Protein AF-A0A536VAC2-F1 (afdb_monomer)

Solvent-accessible surface area (backbone atoms only — not comparable to full-atom values): 28349 Å² total; per-residue (Å²): 113,68,69,63,52,55,49,56,50,54,52,53,51,52,58,60,65,74,71,68,83,84,88,80,94,75,99,57,65,68,63,55,51,53,50,50,55,51,46,55,55,54,50,51,71,73,38,48,69,62,57,47,54,53,51,59,54,46,54,63,52,46,61,57,50,46,70,55,46,58,62,54,49,53,54,54,50,55,57,48,53,59,55,54,74,75,67,78,77,91,85,85,88,84,87,86,85,89,86,90,86,81,88,79,91,88,86,82,92,85,87,89,81,90,88,84,90,90,88,90,80,90,86,85,88,78,86,82,80,84,81,85,85,84,83,89,82,88,79,92,81,94,82,72,80,86,71,78,82,65,85,75,73,82,72,76,66,89,87,68,79,77,62,61,31,58,30,42,48,42,43,51,23,45,50,29,49,45,34,31,60,34,22,49,60,46,43,76,66,50,54,82,90,41,58,69,45,31,53,46,24,35,38,53,36,36,64,25,52,31,22,66,53,37,51,39,12,48,49,19,37,62,58,55,75,45,92,78,94,44,63,73,58,57,46,65,78,40,44,59,59,49,52,41,25,50,54,55,49,48,51,52,44,45,52,51,50,31,63,74,66,74,48,81,58,66,66,60,55,51,47,23,56,50,45,21,48,58,42,98,73,51,36,58,58,38,20,47,49,35,42,60,70,46,37,63,60,52,33,53,50,60,74,72,48,52,72,68,58,52,51,51,49,31,55,52,45,44,53,51,33,30,52,51,53,50,47,40,68,78,53,75,66,80,87,61,52,23,78,58,62,19,64,68,46,46,31,40,21,54,43,21,35,56,55,65,76,52,76,96,79,75,56,64,67,56,32,51,51,52,25,51,49,26,17,49,46,38,19,52,52,30,67,64,32,30,87,76,51,42,69,54,29,45,52,52,51,67,33,73,52,24,67,48,34,44,53,21,18,54,26,50,46,48,39,37,66,69,52,73,72,83,48,65,71,59,45,53,51,34,66,64,44,35,69,31,34,64,14,24,69,70,40,28,64,62,41,49,56,50,34,44,74,75,62,47,35,21,69,68,41,63,30,87,52,16,17,59,52,39,22,52,52,26,47,50,54,15,42,52,49,22,54,53,42,48,67,39,84,90,52,19,51,53,28,74

Foldseek 3Di:
DVVVVVVVVVVVVVVVVVPDDDDDDDPDVVVVVVVVVVVVVVVCLVCVVVVVLVVVVVVVVVVVVCVVVVVVVVVVVVVVVVVVVVPDDDDDDDDDDDDDDDDDDDDDDDDDDDDDDDDDDDDDDDDDDDDDDDDDDDDDDDPPPPPPPDPPDPPDDPPDDDQLLLLVLLLVLLLLVLLLVLLVSLLSVPCPPPVPLNLVSLLSNLLSLLSLLSVLLSLLQPLLPDDDPDLVVLCVVCVLLQVLLLVVLLVVLLVVVCVVVVHDDPVSCVVCVFLQPSDPLRLSSLLVVLVSNCSVVLSVCLVPDDLVVLVVCLVVLLVVLLVVQLVCLVPPDPRDTSNCSNSSSSSSSSLSNSLQPDDDDDDLVVLVVLLSVLSVVLSVQLSVCCVPPNVSSVSSSSDCSNPSNVSNNSSVSSNSSVDDDPDPVVSVVSVLQSLQSQQLSSCLVVLQVVCVVVQQGCVSDRNVCSSSVSSVVSSVVSSVVLVVLCVDPPRVSSRD

Secondary structure (DSSP, 8-state):
-HHHHHHHHHHHHHHHHTT-------SSHHHHHHHHHHHHHHHHHHSHHHHHHHHHHHHHHHHHHHHHHHHHHHHHHHHHHHHHTTT-----------------------------------------PPP-----------SSGGGTTS----PPPTT----HHHHHHHHHHHHHHHHHHHHHHHHHT-STT-HHHHHHHHHHHHHHTTHHHHHHHHHHHHHTTS--S-HHHHHHHHHHHHHHHHHHHHHHHHHHHHHHHTS--HHHHHHHHHTT-SSTTTHHHHHHHHHHHHHHHHHHHHHHS-HHHHHHHHHHHHHHHHHHHHHHHHS-PSPPPGGGTTGGGHHHHHHHHHHHHS-S-S-HHHHHHHHHHHHHHHHHHHHHHHHHHHHHHHHHHH-TTSHHHHHHHHHHHHHHHHS----HHHHHHHHHHGGGHHHHHHHHHHHHHHHHHTT-STTSS-HHHHHHHHHHHHHHHHHHHHHHHHHSTTTGGG--

Radius of gyration: 31.35 Å; Cα contacts (8 Å, |Δi|>4): 430; chains: 1; bounding box: 98×69×85 Å

Mean predicted aligned error: 16.58 Å

pLDDT: mean 72.86, std 28.35, range [20.44, 98.75]

Sequence (496 aa):
MARRLVESTRARIRRRAAGGDVRTSQPGVSRERALLVARARADALVLWPVLFEQRAGLASRDARIESAGLRRDRQLFALSLQRLRLGARRAEPTARTFHRVGAGYAGVVLPGRAAGPAIPSCAVVEVVALDFGAQSSRGSDLTTVRAANAPRALVPQPGVTRDTNLDTLRVAAAFTVVLLHVCASVVNSGPAGHVGAWWTAHLIESATRWCVPVFVMVSGALLLSRPIDSPPEFYRRRAARLLVPLVVWTVVYLALRAYWARGIDVADLATSVITGVPYYHLWYLYMLLGLYLMTPFIHRFVASASTALRTWFVMIAFAIASLDDIGSHLSPGGAAVFLVMFLPFVPYFVAGHLLRDMPASSPAATLLATAGGCAAGIAIVGGLMVPRWDHIAWEVMYSYLNPLVIVMSLCVFRFGISQPLKSQPAAAWVQRLAPLTLGIYLIHPLWLELLRRVGLYGSALHPAVGIPATALVAFSLSAASTALLGSLPYVRASVR

Structure (mmCIF, N/CA/C/O backbone):
data_AF-A0A536VAC2-F1
#
_entry.id   AF-A0A536VAC2-F1
#
loop_
_atom_site.group_PDB
_atom_site.id
_atom_site.type_symbol
_atom_site.label_atom_id
_atom_site.label_alt_id
_atom_site.label_comp_id
_atom_site.label_asym_id
_atom_site.label_entity_id
_atom_site.label_seq_id
_atom_site.pdbx_PDB_ins_code
_atom_site.Cartn_x
_atom_site.Cartn_y
_atom_site.Cartn_z
_atom_site.occupancy
_atom_site.B_iso_or_equiv
_atom_site.auth_seq_id
_atom_site.auth_comp_id
_atom_site.auth_asym_id
_atom_site.auth_atom_id
_atom_site.pdbx_PDB_model_num
ATOM 1 N N . MET A 1 1 ? 34.044 -30.009 7.440 1.00 36.16 1 MET A N 1
ATOM 2 C CA . MET A 1 1 ? 34.098 -30.190 5.968 1.00 36.16 1 MET A CA 1
ATOM 3 C C . MET A 1 1 ? 34.628 -28.944 5.244 1.00 36.16 1 MET A C 1
ATOM 5 O O . MET A 1 1 ? 35.701 -29.032 4.661 1.00 36.16 1 MET A O 1
ATOM 9 N N . ALA A 1 2 ? 33.973 -27.777 5.351 1.00 31.52 2 ALA A N 1
ATOM 10 C CA . ALA A 1 2 ? 34.334 -26.548 4.617 1.00 31.52 2 ALA A CA 1
ATOM 11 C C . ALA A 1 2 ? 35.816 -26.101 4.704 1.00 31.52 2 ALA A C 1
ATOM 13 O O . ALA A 1 2 ? 36.418 -25.832 3.666 1.00 31.52 2 ALA A O 1
ATOM 14 N N . ARG A 1 3 ? 36.445 -26.084 5.897 1.00 36.91 3 ARG A N 1
ATOM 15 C CA . ARG A 1 3 ? 37.874 -25.703 6.046 1.00 36.91 3 ARG A CA 1
ATOM 16 C C . ARG A 1 3 ? 38.819 -26.543 5.169 1.00 36.91 3 ARG A C 1
ATOM 18 O O . ARG A 1 3 ? 39.626 -25.973 4.440 1.00 36.91 3 ARG A O 1
ATOM 25 N N . ARG A 1 4 ? 38.641 -27.873 5.141 1.00 37.59 4 ARG A N 1
ATOM 26 C CA . ARG A 1 4 ? 39.457 -28.784 4.310 1.00 37.59 4 ARG A CA 1
ATOM 27 C C . ARG A 1 4 ? 39.268 -28.527 2.808 1.00 37.59 4 ARG A C 1
ATOM 29 O O . ARG A 1 4 ? 40.213 -28.668 2.036 1.00 37.59 4 ARG A O 1
ATOM 36 N N . LEU A 1 5 ? 38.070 -28.102 2.390 1.00 39.81 5 LEU A N 1
ATOM 37 C CA . LEU A 1 5 ? 37.800 -27.726 1.000 1.00 39.81 5 LEU A CA 1
ATOM 38 C C . LEU A 1 5 ? 38.612 -26.479 0.605 1.00 39.81 5 LEU A C 1
ATOM 40 O O . LEU A 1 5 ? 39.335 -26.513 -0.391 1.00 39.81 5 LEU A O 1
ATOM 44 N N . VAL A 1 6 ? 38.565 -25.430 1.438 1.00 51.12 6 VAL A N 1
ATOM 45 C CA . VAL A 1 6 ? 39.314 -24.169 1.261 1.00 51.12 6 VAL A CA 1
ATOM 46 C C . VAL A 1 6 ? 40.827 -24.406 1.237 1.00 51.12 6 VAL A C 1
ATOM 48 O O . VAL A 1 6 ? 41.525 -23.855 0.384 1.00 51.12 6 VAL A O 1
ATOM 51 N N . GLU A 1 7 ? 41.346 -25.256 2.122 1.00 52.06 7 GLU A N 1
ATOM 52 C CA . GLU A 1 7 ? 42.767 -25.619 2.162 1.00 52.06 7 GLU A CA 1
ATOM 53 C C . GLU A 1 7 ? 43.200 -26.398 0.912 1.00 52.06 7 GLU A C 1
ATOM 55 O O . GLU A 1 7 ? 44.219 -26.054 0.310 1.00 52.06 7 GLU A O 1
ATOM 60 N N . SER A 1 8 ? 42.394 -27.356 0.431 1.00 42.66 8 SER A N 1
ATOM 61 C CA . SER A 1 8 ? 42.683 -28.083 -0.819 1.00 42.66 8 SER A CA 1
ATOM 62 C C . SER A 1 8 ? 42.699 -27.169 -2.055 1.00 42.66 8 SER A C 1
ATOM 64 O O . SER A 1 8 ? 43.460 -27.398 -3.000 1.00 42.66 8 SER A O 1
ATOM 66 N N . THR A 1 9 ? 41.873 -26.119 -2.054 1.00 45.31 9 THR A N 1
ATOM 67 C CA . THR A 1 9 ? 41.806 -25.125 -3.133 1.00 45.31 9 THR A CA 1
ATOM 68 C C . THR A 1 9 ? 43.012 -24.190 -3.070 1.00 45.31 9 THR A C 1
ATOM 70 O O . THR A 1 9 ? 43.682 -23.986 -4.082 1.00 45.31 9 THR A O 1
ATOM 73 N N . ARG A 1 10 ? 43.381 -23.709 -1.873 1.00 52.53 10 ARG A N 1
ATOM 74 C CA . ARG A 1 10 ? 44.611 -22.926 -1.653 1.00 52.53 10 ARG A CA 1
ATOM 75 C C . ARG A 1 10 ? 45.871 -23.712 -2.040 1.00 52.53 10 ARG A C 1
ATOM 77 O O . ARG A 1 10 ? 46.765 -23.138 -2.656 1.00 52.53 10 ARG A O 1
ATOM 84 N N . ALA A 1 11 ? 45.938 -25.010 -1.742 1.00 47.00 11 ALA A N 1
ATOM 85 C CA . ALA A 1 11 ? 47.059 -25.869 -2.129 1.00 47.00 11 ALA A CA 1
ATOM 86 C C . ALA A 1 11 ? 47.160 -26.058 -3.656 1.00 47.00 11 ALA A C 1
ATOM 88 O O . ALA A 1 11 ? 48.253 -25.958 -4.216 1.00 47.00 11 ALA A O 1
ATOM 89 N N . ARG A 1 12 ? 46.028 -26.260 -4.350 1.00 43.84 12 ARG A N 1
ATOM 90 C CA . ARG A 1 12 ? 45.984 -26.351 -5.823 1.00 43.84 12 ARG A CA 1
ATOM 91 C C . ARG A 1 12 ? 46.386 -25.045 -6.513 1.00 43.84 12 ARG A C 1
ATOM 93 O O . ARG A 1 12 ? 47.099 -25.091 -7.512 1.00 43.84 12 ARG A O 1
ATOM 100 N N . ILE A 1 13 ? 46.001 -23.894 -5.957 1.00 50.22 13 ILE A N 1
ATOM 101 C CA . ILE A 1 13 ? 46.415 -22.576 -6.464 1.00 50.22 13 ILE A CA 1
ATOM 102 C C . ILE A 1 13 ? 47.933 -22.383 -6.315 1.00 50.22 13 ILE A C 1
ATOM 104 O O . ILE A 1 13 ? 48.580 -21.990 -7.282 1.00 50.22 13 ILE A O 1
ATOM 108 N N . ARG A 1 14 ? 48.531 -22.736 -5.163 1.00 49.41 14 ARG A N 1
ATOM 109 C CA . ARG A 1 14 ? 49.995 -22.648 -4.974 1.00 49.41 14 ARG A CA 1
ATOM 110 C C . ARG A 1 14 ? 50.773 -23.532 -5.955 1.00 49.41 14 ARG A C 1
ATOM 112 O O . ARG A 1 14 ? 51.749 -23.065 -6.526 1.00 49.41 14 ARG A O 1
ATOM 119 N N . ARG A 1 15 ? 50.324 -24.771 -6.207 1.00 40.91 15 ARG A N 1
ATOM 120 C CA . ARG A 1 15 ? 50.983 -25.663 -7.186 1.00 40.91 15 ARG A CA 1
ATOM 121 C C . ARG A 1 15 ? 50.891 -25.144 -8.626 1.00 40.91 15 ARG A C 1
ATOM 123 O O . ARG A 1 15 ? 51.843 -25.314 -9.372 1.00 40.91 15 ARG A O 1
ATOM 130 N N . ARG A 1 16 ? 49.793 -24.476 -9.008 1.00 42.03 16 ARG A N 1
ATOM 131 C CA . ARG A 1 16 ? 49.691 -23.796 -10.317 1.00 42.03 16 ARG A CA 1
ATOM 132 C C . ARG A 1 16 ? 50.570 -22.547 -10.419 1.00 42.03 16 ARG A C 1
ATOM 134 O O . ARG A 1 16 ? 51.074 -22.275 -11.498 1.00 42.03 16 ARG A O 1
ATOM 141 N N . ALA A 1 17 ? 50.766 -21.812 -9.325 1.00 43.44 17 ALA A N 1
ATOM 142 C CA . ALA A 1 17 ? 51.635 -20.634 -9.304 1.00 43.44 17 ALA A CA 1
ATOM 143 C C . ALA A 1 17 ? 53.137 -20.980 -9.352 1.00 43.44 17 ALA A C 1
ATOM 145 O O . ALA A 1 17 ? 53.923 -20.181 -9.840 1.00 43.44 17 ALA A O 1
ATOM 146 N N . ALA A 1 18 ? 53.533 -22.164 -8.871 1.00 41.94 18 ALA A N 1
ATOM 147 C CA . ALA A 1 18 ? 54.931 -22.607 -8.826 1.00 41.94 18 ALA A CA 1
ATOM 148 C C . ALA A 1 18 ? 55.438 -23.292 -10.115 1.00 41.94 18 ALA A C 1
ATOM 150 O O . ALA A 1 18 ? 56.597 -23.686 -10.166 1.00 41.94 18 ALA A O 1
ATOM 151 N N . GLY A 1 19 ? 54.581 -23.481 -11.128 1.00 37.69 19 GLY A N 1
ATOM 152 C CA . GLY A 1 19 ? 54.903 -24.221 -12.360 1.00 37.69 19 GLY A CA 1
ATOM 153 C C . GLY A 1 19 ? 54.890 -23.388 -13.646 1.00 37.69 19 GLY A C 1
ATOM 154 O O . GLY A 1 19 ? 54.847 -23.968 -14.726 1.00 37.69 19 GLY A O 1
ATOM 155 N N . GLY A 1 20 ? 54.851 -22.056 -13.545 1.00 34.31 20 GLY A N 1
ATOM 156 C CA . GLY A 1 20 ? 54.870 -21.145 -14.692 1.00 34.31 20 GLY A CA 1
ATOM 157 C C . GLY A 1 20 ? 56.120 -20.275 -14.668 1.00 34.31 20 GLY A C 1
ATOM 158 O O . GLY A 1 20 ? 56.163 -19.302 -13.919 1.00 34.31 20 GLY A O 1
ATOM 159 N N . ASP A 1 21 ? 57.118 -20.634 -15.471 1.00 32.38 21 ASP A N 1
ATOM 160 C CA . ASP A 1 21 ? 58.356 -19.867 -15.614 1.00 32.38 21 ASP A CA 1
ATOM 161 C C . ASP A 1 21 ? 58.256 -18.821 -16.749 1.00 32.38 21 ASP A C 1
ATOM 163 O O . ASP A 1 21 ? 57.453 -18.949 -17.671 1.00 32.38 21 ASP A O 1
ATOM 167 N N . VAL A 1 22 ? 59.128 -17.814 -16.677 1.00 32.53 22 VAL A N 1
ATOM 168 C CA . VAL A 1 22 ? 59.444 -16.785 -17.684 1.00 32.53 22 VAL A CA 1
ATOM 169 C C . VAL A 1 22 ? 58.432 -15.635 -17.892 1.00 32.53 22 VAL A C 1
ATOM 171 O O . VAL A 1 22 ? 57.575 -15.633 -18.768 1.00 32.53 22 VAL A O 1
ATOM 174 N N . ARG A 1 23 ? 58.714 -14.553 -17.148 1.00 34.03 23 ARG A N 1
ATOM 175 C CA . ARG A 1 23 ? 58.729 -13.125 -17.559 1.00 34.03 23 ARG A CA 1
ATOM 176 C C . ARG A 1 23 ? 57.511 -12.535 -18.304 1.00 34.03 23 ARG A C 1
ATOM 178 O O . ARG A 1 23 ? 57.412 -12.592 -19.523 1.00 34.03 23 ARG A O 1
ATOM 185 N N . THR A 1 24 ? 56.771 -11.672 -17.605 1.00 31.17 24 THR A N 1
ATOM 186 C CA . THR A 1 24 ? 56.798 -10.201 -17.833 1.00 31.17 24 THR A CA 1
ATOM 187 C C . THR A 1 24 ? 56.168 -9.466 -16.637 1.00 31.17 24 THR A C 1
ATOM 189 O O . THR A 1 24 ? 55.466 -10.059 -15.820 1.00 31.17 24 THR A O 1
ATOM 192 N N . SER A 1 25 ? 56.503 -8.189 -16.456 1.00 32.84 25 SER A N 1
ATOM 193 C CA . SER A 1 25 ? 56.279 -7.415 -15.228 1.00 32.84 25 SER A CA 1
ATOM 194 C C . SER A 1 25 ? 54.870 -6.811 -15.091 1.00 32.84 25 SER A C 1
ATOM 196 O O . SER A 1 25 ? 54.468 -6.009 -15.924 1.00 32.84 25 SER A O 1
ATOM 198 N N . GLN A 1 26 ? 54.167 -7.122 -13.989 1.00 30.83 26 GLN A N 1
ATOM 199 C CA . GLN A 1 26 ? 53.568 -6.167 -13.020 1.00 30.83 26 GLN A CA 1
ATOM 200 C C . GLN A 1 26 ? 52.583 -6.880 -12.049 1.00 30.83 26 GLN A C 1
ATOM 202 O O . GLN A 1 26 ? 51.451 -7.195 -12.428 1.00 30.83 26 GLN A O 1
ATOM 207 N N . PRO A 1 27 ? 52.959 -7.125 -10.776 1.00 36.62 27 PRO A N 1
ATOM 208 C CA . PRO A 1 27 ? 52.123 -7.849 -9.817 1.00 36.62 27 PRO A CA 1
ATOM 209 C C . PRO A 1 27 ? 51.208 -6.914 -9.001 1.00 36.62 27 PRO A C 1
ATOM 211 O O . PRO A 1 27 ? 51.479 -6.617 -7.842 1.00 36.62 27 PRO A O 1
ATOM 214 N N . GLY A 1 28 ? 50.086 -6.486 -9.587 1.00 37.44 28 GLY A N 1
ATOM 215 C CA . GLY A 1 28 ? 49.035 -5.746 -8.860 1.00 37.44 28 GLY A CA 1
ATOM 216 C C . GLY A 1 28 ? 47.649 -5.874 -9.497 1.00 37.44 28 GLY A C 1
ATOM 217 O O . GLY A 1 28 ? 46.694 -6.330 -8.866 1.00 37.44 28 GLY A O 1
ATOM 218 N N . VAL A 1 29 ? 47.575 -5.594 -10.800 1.00 39.00 29 VAL A N 1
ATOM 219 C CA . VAL A 1 29 ? 46.324 -5.455 -11.570 1.00 39.00 29 VAL A CA 1
ATOM 220 C C . VAL A 1 29 ? 45.458 -6.729 -11.597 1.00 39.00 29 VAL A C 1
ATOM 222 O O . VAL A 1 29 ? 44.233 -6.653 -11.696 1.00 39.00 29 VAL A O 1
ATOM 225 N N . SER A 1 30 ? 46.052 -7.923 -11.497 1.00 45.53 30 SER A N 1
ATOM 226 C CA . SER A 1 30 ? 45.315 -9.195 -11.604 1.00 45.53 30 SER A CA 1
ATOM 227 C C . SER A 1 30 ? 44.430 -9.501 -10.390 1.00 45.53 30 SER A C 1
ATOM 229 O O . SER A 1 30 ? 43.360 -10.093 -10.549 1.00 45.53 30 SER A O 1
ATOM 231 N N . ARG A 1 31 ? 44.835 -9.080 -9.184 1.00 40.94 31 ARG A N 1
ATOM 232 C CA . ARG A 1 31 ? 44.087 -9.338 -7.943 1.00 40.94 31 ARG A CA 1
ATOM 233 C C . ARG A 1 31 ? 42.896 -8.393 -7.804 1.00 40.94 31 ARG A C 1
ATOM 235 O O . ARG A 1 31 ? 41.810 -8.844 -7.447 1.00 40.94 31 ARG A O 1
ATOM 242 N N . GLU A 1 32 ? 43.079 -7.124 -8.161 1.00 39.41 32 GLU A N 1
ATOM 243 C CA . GLU A 1 32 ? 41.987 -6.150 -8.239 1.00 39.41 32 GLU A CA 1
ATOM 244 C C . GLU A 1 32 ? 40.999 -6.498 -9.350 1.00 39.41 32 GLU A C 1
ATOM 246 O O . GLU A 1 32 ? 39.805 -6.540 -9.080 1.00 39.41 32 GLU A O 1
ATOM 251 N N . ARG A 1 33 ? 41.456 -6.860 -10.561 1.00 38.41 33 ARG A N 1
ATOM 252 C CA . ARG A 1 33 ? 40.548 -7.312 -11.633 1.00 38.41 33 ARG A CA 1
ATOM 253 C C . ARG A 1 33 ? 39.733 -8.544 -11.239 1.00 38.41 33 ARG A C 1
ATOM 255 O O . ARG A 1 33 ? 38.549 -8.598 -11.555 1.00 38.41 33 ARG A O 1
ATOM 262 N N . ALA A 1 34 ? 40.317 -9.511 -10.530 1.00 40.66 34 ALA A N 1
ATOM 263 C CA . ALA A 1 34 ? 39.574 -10.675 -10.044 1.00 40.66 34 ALA A CA 1
ATOM 264 C C . ALA A 1 34 ? 38.498 -10.296 -9.005 1.00 40.66 34 ALA A C 1
ATOM 266 O O . ALA A 1 34 ? 37.396 -10.843 -9.043 1.00 40.66 34 ALA A O 1
ATOM 267 N N . LEU A 1 35 ? 38.788 -9.340 -8.115 1.00 41.06 35 LEU A N 1
ATOM 268 C CA . LEU A 1 35 ? 37.824 -8.816 -7.140 1.00 41.06 35 LEU A CA 1
ATOM 269 C C . LEU A 1 35 ? 36.747 -7.937 -7.793 1.00 41.06 35 LEU A C 1
ATOM 271 O O . LEU A 1 35 ? 35.581 -8.066 -7.438 1.00 41.06 35 LEU A O 1
ATOM 275 N N . LEU A 1 36 ? 37.099 -7.117 -8.787 1.00 36.56 36 LEU A N 1
ATOM 276 C CA . LEU A 1 36 ? 36.168 -6.328 -9.602 1.00 36.56 36 LEU A CA 1
ATOM 277 C C . LEU A 1 36 ? 35.218 -7.216 -10.410 1.00 36.56 36 LEU A C 1
ATOM 279 O O . LEU A 1 36 ? 34.025 -6.951 -10.434 1.00 36.56 36 LEU A O 1
ATOM 283 N N . VAL A 1 37 ? 35.708 -8.301 -11.018 1.00 40.06 37 VAL A N 1
ATOM 284 C CA . VAL A 1 37 ? 34.860 -9.269 -11.738 1.00 40.06 37 VAL A CA 1
ATOM 285 C C . VAL A 1 37 ? 33.976 -10.074 -10.777 1.00 40.06 37 VAL A C 1
ATOM 287 O O . VAL A 1 37 ? 32.864 -10.448 -11.146 1.00 40.06 37 VAL A O 1
ATOM 290 N N . ALA A 1 38 ? 34.425 -10.323 -9.542 1.00 38.59 38 ALA A N 1
ATOM 291 C CA . ALA A 1 38 ? 33.592 -10.935 -8.508 1.00 38.59 38 ALA A CA 1
ATOM 292 C C . ALA A 1 38 ? 32.502 -9.975 -7.994 1.00 38.59 38 ALA A C 1
ATOM 294 O O . ALA A 1 38 ? 31.352 -10.394 -7.885 1.00 38.59 38 ALA A O 1
ATOM 295 N N . ARG A 1 39 ? 32.833 -8.694 -7.754 1.00 34.88 39 ARG A N 1
ATOM 296 C CA . ARG A 1 39 ? 31.865 -7.636 -7.410 1.00 34.88 39 ARG A CA 1
ATOM 297 C C . ARG A 1 39 ? 30.850 -7.433 -8.527 1.00 34.88 39 ARG A C 1
ATOM 299 O O . ARG A 1 39 ? 29.683 -7.703 -8.306 1.00 34.88 39 ARG A O 1
ATOM 306 N N . ALA A 1 40 ? 31.297 -7.175 -9.755 1.00 34.88 40 ALA A N 1
ATOM 307 C CA . ALA A 1 40 ? 30.416 -6.986 -10.908 1.00 34.88 40 ALA A CA 1
ATOM 308 C C . ALA A 1 40 ? 29.476 -8.180 -11.180 1.00 34.88 40 ALA A C 1
ATOM 310 O O . ALA A 1 40 ? 28.409 -7.997 -11.759 1.00 34.88 40 ALA A O 1
ATOM 311 N N . ARG A 1 41 ? 29.835 -9.405 -10.762 1.00 34.19 41 ARG A N 1
ATOM 312 C CA . ARG A 1 41 ? 28.937 -10.575 -10.809 1.00 34.19 41 ARG A CA 1
ATOM 313 C C . ARG A 1 41 ? 27.925 -10.630 -9.663 1.00 34.19 41 ARG A C 1
ATOM 315 O O . ARG A 1 41 ? 26.838 -11.150 -9.883 1.00 34.19 41 ARG A O 1
ATOM 322 N N . ALA A 1 42 ? 28.261 -10.124 -8.479 1.00 34.09 42 ALA A N 1
ATOM 323 C CA . ALA A 1 42 ? 27.306 -9.941 -7.386 1.00 34.09 42 ALA A CA 1
ATOM 324 C C . ALA A 1 42 ? 26.354 -8.769 -7.683 1.00 34.09 42 ALA A C 1
ATOM 326 O O . ALA A 1 42 ? 25.141 -8.918 -7.574 1.00 34.09 42 ALA A O 1
ATOM 327 N N . ASP A 1 43 ? 26.891 -7.653 -8.174 1.00 32.09 43 ASP A N 1
ATOM 328 C CA . ASP A 1 43 ? 26.131 -6.457 -8.535 1.00 32.09 43 ASP A CA 1
ATOM 329 C C . ASP A 1 43 ? 25.154 -6.765 -9.689 1.00 32.09 43 ASP A C 1
ATOM 331 O O . ASP A 1 43 ? 23.989 -6.382 -9.636 1.00 32.09 43 ASP A O 1
ATOM 335 N N . ALA A 1 44 ? 25.564 -7.559 -10.689 1.00 30.97 44 ALA A N 1
ATOM 336 C CA . ALA A 1 44 ? 24.691 -7.996 -11.788 1.00 30.97 44 ALA A CA 1
ATOM 337 C C . ALA A 1 44 ? 23.513 -8.903 -11.365 1.00 30.97 44 ALA A C 1
ATOM 339 O O . ALA A 1 44 ? 22.551 -9.016 -12.125 1.00 30.97 44 ALA A O 1
ATOM 340 N N . LEU A 1 45 ? 23.563 -9.534 -10.183 1.00 34.12 45 LEU A N 1
ATOM 341 C CA . LEU A 1 45 ? 22.442 -10.311 -9.629 1.00 34.12 45 LEU A CA 1
ATOM 342 C C . LEU A 1 45 ? 21.388 -9.417 -8.956 1.00 34.12 45 LEU A C 1
ATOM 344 O O . LEU A 1 45 ? 20.220 -9.790 -8.910 1.00 34.12 45 LEU A O 1
ATOM 348 N N . VAL A 1 46 ? 21.775 -8.226 -8.487 1.00 35.59 46 VAL A N 1
ATOM 349 C CA . VAL A 1 46 ? 20.863 -7.220 -7.911 1.00 35.59 46 VAL A CA 1
ATOM 350 C C . VAL A 1 46 ? 20.354 -6.257 -8.995 1.00 35.59 46 VAL A C 1
ATOM 352 O O . VAL A 1 46 ? 19.176 -5.910 -9.032 1.00 35.59 46 VAL A O 1
ATOM 355 N N . LEU A 1 47 ? 21.217 -5.888 -9.945 1.00 35.50 47 LEU A N 1
ATOM 356 C CA . LEU A 1 47 ? 20.945 -4.931 -11.023 1.00 35.50 47 LEU A CA 1
ATOM 357 C C . LEU A 1 47 ? 20.193 -5.515 -12.230 1.00 35.50 47 LEU A C 1
ATOM 359 O O . LEU A 1 47 ? 20.003 -4.802 -13.216 1.00 35.50 47 LEU A O 1
ATOM 363 N N . TRP A 1 48 ? 19.759 -6.781 -12.204 1.00 36.41 48 TRP A N 1
ATOM 364 C CA . TRP A 1 48 ? 19.096 -7.414 -13.356 1.00 36.41 48 TRP A CA 1
ATOM 365 C C . TRP A 1 48 ? 17.901 -6.612 -13.925 1.00 36.41 48 TRP A C 1
ATOM 367 O O . TRP A 1 48 ? 17.833 -6.486 -15.150 1.00 36.41 48 TRP A O 1
ATOM 377 N N . PRO A 1 49 ? 17.010 -5.989 -13.117 1.00 36.34 49 PRO A N 1
ATOM 378 C CA . PRO A 1 49 ? 15.952 -5.121 -13.645 1.00 36.34 49 PRO A CA 1
ATOM 379 C C . PRO A 1 49 ? 16.496 -3.876 -14.370 1.00 36.34 49 PRO A C 1
ATOM 381 O O . PRO A 1 49 ? 16.072 -3.571 -15.482 1.00 36.34 49 PRO A O 1
ATOM 384 N N . VAL A 1 50 ? 17.492 -3.203 -13.787 1.00 33.50 50 VAL A N 1
ATOM 385 C CA . VAL A 1 50 ? 18.048 -1.925 -14.278 1.00 33.50 50 VAL A CA 1
ATOM 386 C C . VAL A 1 50 ? 18.917 -2.122 -15.530 1.00 33.50 50 VAL A C 1
ATOM 388 O O . VAL A 1 50 ? 18.850 -1.355 -16.493 1.00 33.50 50 VAL A O 1
ATOM 391 N N . LEU A 1 51 ? 19.704 -3.201 -15.574 1.00 33.19 51 LEU A N 1
ATOM 392 C CA . LEU A 1 51 ? 20.498 -3.568 -16.751 1.00 33.19 51 LEU A CA 1
ATOM 393 C C . LEU A 1 51 ? 19.614 -4.052 -17.912 1.00 33.19 51 LEU A C 1
ATOM 395 O O . LEU A 1 51 ? 19.971 -3.857 -19.075 1.00 33.19 51 LEU A O 1
ATOM 399 N N . PHE A 1 52 ? 18.449 -4.640 -17.621 1.00 40.38 52 PHE A N 1
ATOM 400 C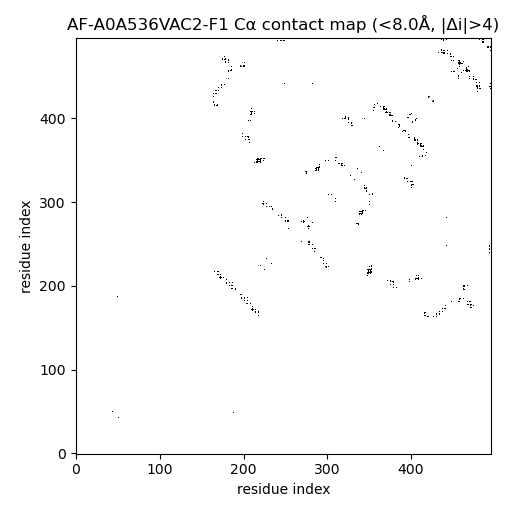 CA . PHE A 1 52 ? 17.440 -4.976 -18.628 1.00 40.38 52 PHE A CA 1
ATOM 401 C C . PHE A 1 52 ? 16.780 -3.718 -19.221 1.00 40.38 52 PHE A C 1
ATOM 403 O O . PHE A 1 52 ? 16.648 -3.624 -20.445 1.00 40.38 52 PHE A O 1
ATOM 410 N N . GLU A 1 53 ? 16.450 -2.723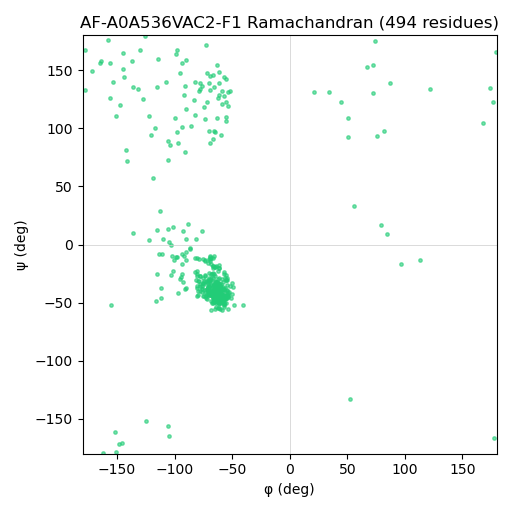 -18.388 1.00 39.94 53 GLU A N 1
ATOM 411 C CA . GLU A 1 53 ? 15.894 -1.429 -18.817 1.00 39.94 53 GLU A CA 1
ATOM 412 C C . GLU A 1 53 ? 16.818 -0.698 -19.809 1.00 39.94 53 GLU A C 1
ATOM 414 O O . GLU A 1 53 ? 16.367 -0.293 -20.887 1.00 39.94 53 GLU A O 1
ATOM 419 N N . GLN A 1 54 ? 18.127 -0.617 -19.532 1.00 32.06 54 GLN A N 1
ATOM 420 C CA . GLN A 1 54 ? 19.076 -0.005 -20.474 1.00 32.06 54 GLN A CA 1
ATOM 421 C C . GLN A 1 54 ? 19.227 -0.799 -21.781 1.00 32.06 54 GLN A C 1
ATOM 423 O O . GLN A 1 54 ? 19.275 -0.205 -22.862 1.00 32.06 54 GLN A O 1
ATOM 428 N N . ARG A 1 55 ? 19.271 -2.139 -21.727 1.00 29.12 55 ARG A N 1
ATOM 429 C CA . ARG A 1 55 ? 19.476 -2.971 -22.929 1.00 29.12 55 ARG A CA 1
ATOM 430 C C . ARG A 1 55 ? 18.286 -2.934 -23.891 1.00 29.12 55 ARG A C 1
ATOM 432 O O . ARG A 1 55 ? 18.490 -2.958 -25.103 1.00 29.12 55 ARG A O 1
ATOM 439 N N . ALA A 1 56 ? 17.062 -2.839 -23.368 1.00 34.84 56 ALA A N 1
ATOM 440 C CA . ALA A 1 56 ? 15.858 -2.671 -24.181 1.00 34.84 56 ALA A CA 1
ATOM 441 C C . ALA A 1 56 ? 15.803 -1.287 -24.858 1.00 34.84 56 ALA A C 1
ATOM 443 O O . ALA A 1 56 ? 15.410 -1.187 -26.022 1.00 34.84 56 ALA A O 1
ATOM 444 N N . GLY A 1 57 ? 16.246 -0.232 -24.163 1.00 31.55 57 GLY A N 1
ATOM 445 C CA . GLY A 1 57 ? 16.377 1.111 -24.735 1.00 31.55 57 GLY A CA 1
ATOM 446 C C . GLY A 1 57 ? 17.422 1.178 -25.855 1.00 31.55 57 GLY A C 1
ATOM 447 O O . GLY A 1 57 ? 17.128 1.693 -26.937 1.00 31.55 57 GLY A O 1
ATOM 448 N N . LEU A 1 58 ? 18.608 0.600 -25.630 1.00 30.14 58 LEU A N 1
ATOM 449 C CA . LEU A 1 58 ? 19.697 0.550 -26.614 1.00 30.14 58 LEU A CA 1
ATOM 450 C C . LEU A 1 58 ? 19.285 -0.185 -27.895 1.00 30.14 58 LEU A C 1
ATOM 452 O O . LEU A 1 58 ? 19.397 0.400 -28.967 1.00 30.14 58 LEU A O 1
ATOM 456 N N . ALA A 1 59 ? 18.657 -1.362 -27.795 1.00 31.55 59 ALA A N 1
ATOM 457 C CA . ALA A 1 59 ? 18.190 -2.116 -28.965 1.00 31.55 59 ALA A CA 1
ATOM 458 C C . ALA A 1 59 ? 17.256 -1.308 -29.899 1.00 31.55 59 ALA A C 1
ATOM 460 O O . ALA A 1 59 ? 17.260 -1.514 -31.112 1.00 31.55 59 ALA A O 1
ATOM 461 N N . SER A 1 60 ? 16.478 -0.357 -29.362 1.00 36.38 60 SER A N 1
ATOM 462 C CA . SER A 1 60 ? 15.609 0.522 -30.165 1.00 36.38 60 SER A CA 1
ATOM 463 C C . SER A 1 60 ? 16.352 1.667 -30.877 1.00 36.38 60 SER A C 1
ATOM 465 O O . SER A 1 60 ? 15.917 2.123 -31.939 1.00 36.38 60 SER A O 1
ATOM 467 N N . ARG A 1 61 ? 17.487 2.118 -30.322 1.00 32.59 61 ARG A N 1
ATOM 468 C CA . ARG A 1 61 ? 18.398 3.088 -30.953 1.00 32.59 61 ARG A CA 1
ATOM 469 C C . ARG A 1 61 ? 19.301 2.406 -31.974 1.00 32.59 61 ARG A C 1
ATOM 471 O O . ARG A 1 61 ? 19.422 2.906 -33.093 1.00 32.59 61 ARG A O 1
ATOM 478 N N . ASP A 1 62 ? 19.846 1.248 -31.620 1.00 36.62 62 ASP A N 1
ATOM 479 C CA . ASP A 1 62 ? 20.716 0.446 -32.475 1.00 36.62 62 ASP A CA 1
ATOM 480 C C . ASP A 1 62 ? 19.976 0.031 -33.753 1.00 36.62 62 ASP A C 1
ATOM 482 O O . ASP A 1 62 ? 20.487 0.280 -34.836 1.00 36.62 62 ASP A O 1
ATOM 486 N N . ALA A 1 63 ? 18.710 -0.402 -33.679 1.00 35.47 63 ALA A N 1
ATOM 487 C CA . ALA A 1 63 ? 17.909 -0.711 -34.872 1.00 35.47 63 ALA A CA 1
ATOM 488 C C . ALA A 1 63 ? 17.738 0.475 -35.855 1.00 35.47 63 ALA A C 1
ATOM 490 O O . ALA A 1 63 ? 17.615 0.270 -37.067 1.00 35.47 63 ALA A O 1
ATOM 491 N N . ARG A 1 64 ? 17.748 1.733 -35.377 1.00 35.44 64 ARG A N 1
ATOM 492 C CA . ARG A 1 64 ? 17.738 2.916 -36.263 1.00 35.44 64 ARG A CA 1
ATOM 493 C C . ARG A 1 64 ? 19.128 3.219 -36.824 1.00 35.44 64 ARG A C 1
ATOM 495 O O . ARG A 1 64 ? 19.228 3.538 -38.009 1.00 35.44 64 ARG A O 1
ATOM 502 N N . ILE A 1 65 ? 20.180 3.086 -36.016 1.00 37.28 65 ILE A N 1
ATOM 503 C CA . ILE A 1 65 ? 21.573 3.343 -36.420 1.00 37.28 65 ILE A CA 1
ATOM 504 C C . ILE A 1 65 ? 22.077 2.263 -37.395 1.00 37.28 65 ILE A C 1
ATOM 506 O O . ILE A 1 65 ? 22.653 2.600 -38.429 1.00 37.28 65 ILE A O 1
ATOM 510 N N . GLU A 1 66 ? 21.769 0.987 -37.159 1.00 33.50 66 GLU A N 1
ATOM 511 C CA . GLU A 1 66 ? 22.057 -0.138 -38.058 1.00 33.50 66 GLU A CA 1
ATOM 512 C C . GLU A 1 66 ? 21.431 0.068 -39.445 1.00 33.50 66 GLU A C 1
ATOM 514 O O . GLU A 1 66 ? 22.083 -0.179 -40.457 1.00 33.50 66 GLU A O 1
ATOM 519 N N . SER A 1 67 ? 20.216 0.622 -39.535 1.00 34.22 67 SER A N 1
ATOM 520 C CA . SER A 1 67 ? 19.564 0.905 -40.827 1.00 34.22 67 SER A CA 1
ATOM 521 C C . SER A 1 67 ? 20.297 1.950 -41.697 1.00 34.22 67 SER A C 1
ATOM 523 O O . SER A 1 67 ? 20.074 2.018 -42.916 1.00 34.22 67 SER A O 1
ATOM 525 N N . ALA A 1 68 ? 21.175 2.756 -41.089 1.00 37.47 68 ALA A N 1
ATOM 526 C CA . ALA A 1 68 ? 22.069 3.698 -41.761 1.00 37.47 68 ALA A CA 1
ATOM 527 C C . ALA A 1 68 ? 23.481 3.105 -41.954 1.00 37.47 68 ALA A C 1
ATOM 529 O O . ALA A 1 68 ? 24.047 3.224 -43.043 1.00 37.47 68 ALA A O 1
ATOM 530 N N . GLY A 1 69 ? 24.011 2.403 -40.945 1.00 36.53 69 GLY A N 1
ATOM 531 C CA . GLY A 1 69 ? 25.307 1.715 -40.987 1.00 36.53 69 GLY A CA 1
ATOM 532 C C . GLY A 1 69 ? 25.374 0.616 -42.051 1.00 36.53 69 GLY A C 1
ATOM 533 O O . GLY A 1 69 ? 26.235 0.665 -42.927 1.00 36.53 69 GLY A O 1
ATOM 534 N N . LEU A 1 70 ? 24.395 -0.301 -42.091 1.00 33.41 70 LEU A N 1
ATOM 535 C CA . LEU A 1 70 ? 24.364 -1.414 -43.054 1.00 33.41 70 LEU A CA 1
ATOM 536 C C . LEU A 1 70 ? 24.308 -0.971 -44.525 1.00 33.41 70 LEU A C 1
ATOM 538 O O . LEU A 1 70 ? 24.661 -1.759 -45.403 1.00 33.41 70 LEU A O 1
ATOM 542 N N . ARG A 1 71 ? 23.886 0.264 -44.828 1.00 39.47 71 ARG A N 1
ATOM 543 C CA . ARG A 1 71 ? 23.960 0.813 -46.194 1.00 39.47 71 ARG A CA 1
ATOM 544 C C . ARG A 1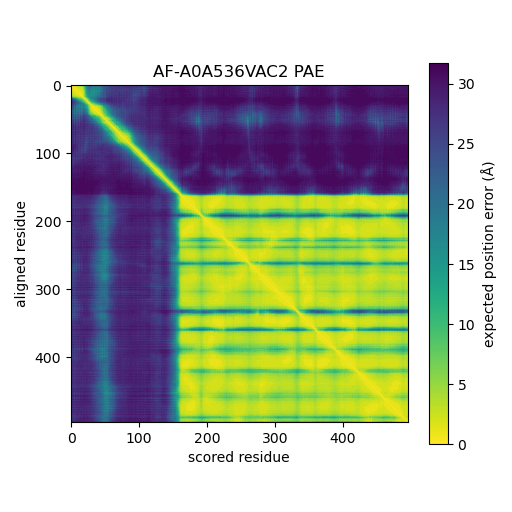 71 ? 25.368 1.285 -46.562 1.00 39.47 71 ARG A C 1
ATOM 546 O O . ARG A 1 71 ? 25.764 1.117 -47.713 1.00 39.47 71 ARG A O 1
ATOM 553 N N . ARG A 1 72 ? 26.134 1.803 -45.599 1.00 39.00 72 ARG A N 1
ATOM 554 C CA . ARG A 1 72 ? 27.525 2.248 -45.788 1.00 39.00 72 ARG A CA 1
ATOM 555 C C . ARG A 1 72 ? 28.499 1.065 -45.779 1.00 39.00 72 ARG A C 1
ATOM 557 O O . ARG A 1 72 ? 29.327 0.942 -46.680 1.00 39.00 72 ARG A O 1
ATOM 564 N N . ASP A 1 73 ? 28.323 0.132 -44.847 1.00 39.00 73 ASP A N 1
ATOM 565 C CA . ASP A 1 73 ? 29.200 -1.035 -44.712 1.00 39.00 73 ASP A CA 1
ATOM 566 C C . ASP A 1 73 ? 29.013 -2.051 -45.844 1.00 39.00 73 ASP A C 1
ATOM 568 O O . ASP A 1 73 ? 29.988 -2.657 -46.282 1.00 39.00 73 ASP A O 1
ATOM 572 N N . ARG A 1 74 ? 27.809 -2.184 -46.424 1.00 38.41 74 ARG A N 1
ATOM 573 C CA . ARG A 1 74 ? 27.625 -3.001 -47.641 1.00 38.41 74 ARG A CA 1
ATOM 574 C C . ARG A 1 74 ? 28.393 -2.452 -48.849 1.00 38.41 74 ARG A C 1
ATOM 576 O O . ARG A 1 74 ? 28.889 -3.250 -49.640 1.00 38.41 74 ARG A O 1
ATOM 583 N N . GLN A 1 75 ? 28.545 -1.131 -48.979 1.00 43.28 75 GLN A N 1
ATOM 584 C CA . GLN A 1 75 ? 29.374 -0.534 -50.036 1.00 43.28 75 GLN A CA 1
ATOM 585 C C . GLN A 1 75 ? 30.876 -0.747 -49.771 1.00 43.28 75 GLN A C 1
ATOM 587 O O . GLN A 1 75 ? 31.614 -1.131 -50.680 1.00 43.28 75 GLN A O 1
ATOM 592 N N . LEU A 1 76 ? 31.331 -0.582 -48.524 1.00 39.25 76 LEU A N 1
ATOM 593 C CA . LEU A 1 76 ? 32.739 -0.777 -48.148 1.00 39.25 76 LEU A CA 1
ATOM 594 C C . LEU A 1 76 ? 33.172 -2.255 -48.187 1.00 39.25 76 LEU A C 1
ATOM 596 O O . LEU A 1 76 ? 34.285 -2.563 -48.621 1.00 39.25 76 LEU A O 1
ATOM 600 N N . PHE A 1 77 ? 32.289 -3.187 -47.820 1.00 35.91 77 PHE A N 1
ATOM 601 C CA . PHE A 1 77 ? 32.550 -4.628 -47.884 1.00 35.91 77 PHE A CA 1
ATOM 602 C C . PHE A 1 77 ? 32.596 -5.139 -49.333 1.00 35.91 77 PHE A C 1
ATOM 604 O O . PHE A 1 77 ? 33.462 -5.948 -49.669 1.00 35.91 77 PHE A O 1
ATOM 611 N N . ALA A 1 78 ? 31.746 -4.609 -50.224 1.00 41.28 78 ALA A N 1
ATOM 612 C CA . ALA A 1 78 ? 31.808 -4.903 -51.659 1.00 41.28 78 ALA A CA 1
ATOM 613 C C . ALA A 1 78 ? 33.143 -4.453 -52.288 1.00 41.28 78 ALA A C 1
ATOM 615 O O . ALA A 1 78 ? 33.784 -5.232 -52.995 1.00 41.28 78 ALA A O 1
ATOM 616 N N . LEU A 1 79 ? 33.615 -3.242 -51.960 1.00 39.84 79 LEU A N 1
ATOM 617 C CA . LEU A 1 79 ? 34.922 -2.731 -52.402 1.00 39.84 79 LEU A CA 1
ATOM 618 C C . LEU A 1 79 ? 36.103 -3.538 -51.826 1.00 39.84 79 LEU A C 1
ATOM 620 O O . LEU A 1 79 ? 37.109 -3.751 -52.505 1.00 39.84 79 LEU A O 1
ATOM 624 N N . SER A 1 80 ? 35.970 -4.039 -50.595 1.00 36.72 80 SER A N 1
ATOM 625 C CA . SER A 1 80 ? 36.979 -4.887 -49.942 1.00 36.72 80 SER A CA 1
ATOM 626 C C . SER A 1 80 ? 37.095 -6.270 -50.597 1.00 36.72 80 SER A C 1
ATOM 628 O O . SER A 1 80 ? 38.200 -6.738 -50.881 1.00 36.72 80 SER A O 1
ATOM 630 N N . LEU A 1 81 ? 35.961 -6.904 -50.919 1.00 36.72 81 LEU A N 1
ATOM 631 C CA . LEU A 1 81 ? 35.917 -8.191 -51.624 1.00 36.72 81 LEU A CA 1
ATOM 632 C C . LEU A 1 81 ? 36.471 -8.110 -53.053 1.00 36.72 81 LEU A C 1
ATOM 634 O O . LEU A 1 81 ? 37.085 -9.067 -53.530 1.00 36.72 81 LEU A O 1
ATOM 638 N N . GLN A 1 82 ? 36.306 -6.968 -53.726 1.00 39.16 82 GLN A N 1
ATOM 639 C CA . GLN A 1 82 ? 36.854 -6.751 -55.066 1.00 39.16 82 GLN A CA 1
ATOM 640 C C . GLN A 1 82 ? 38.391 -6.649 -55.056 1.00 39.16 82 GLN A C 1
ATOM 642 O O . GLN A 1 82 ? 39.038 -7.128 -55.985 1.00 39.16 82 GLN A O 1
ATOM 647 N N . ARG A 1 83 ? 38.992 -6.118 -53.977 1.00 37.72 83 ARG A N 1
ATOM 648 C CA . ARG A 1 83 ? 40.456 -6.098 -53.783 1.00 37.72 83 ARG A CA 1
ATOM 649 C C . ARG A 1 83 ? 41.024 -7.461 -53.369 1.00 37.72 83 ARG A C 1
ATOM 651 O O . ARG A 1 83 ? 42.067 -7.858 -53.879 1.00 37.72 83 ARG A O 1
ATOM 658 N N . LEU A 1 84 ? 40.326 -8.219 -52.519 1.00 35.38 84 LEU A N 1
ATOM 659 C CA . LEU A 1 84 ? 40.773 -9.559 -52.097 1.00 35.38 84 LEU A CA 1
ATOM 660 C C . LEU A 1 84 ? 40.778 -10.595 -53.236 1.00 35.38 84 LEU A C 1
ATOM 662 O O . LEU A 1 84 ? 41.630 -11.483 -53.245 1.00 35.38 84 LEU A O 1
ATOM 666 N N . ARG A 1 85 ? 39.907 -10.455 -54.247 1.00 34.88 85 ARG A N 1
ATOM 667 C CA . ARG A 1 85 ? 39.910 -11.325 -55.442 1.00 34.88 85 ARG A CA 1
ATOM 668 C C . ARG A 1 85 ? 41.101 -11.121 -56.390 1.00 34.88 85 ARG A C 1
ATOM 670 O O . ARG A 1 85 ? 41.320 -11.973 -57.244 1.00 34.88 85 ARG A O 1
ATOM 677 N N . LEU A 1 86 ? 41.883 -10.050 -56.232 1.00 39.66 86 LEU A N 1
ATOM 678 C CA . LEU A 1 86 ? 43.101 -9.798 -57.018 1.00 39.66 86 LEU A CA 1
ATOM 679 C C . LEU A 1 86 ? 44.397 -10.222 -56.299 1.00 39.66 86 LEU A C 1
ATOM 681 O O . LEU A 1 86 ? 45.446 -10.268 -56.934 1.00 39.66 86 LEU A O 1
ATOM 685 N N . GLY A 1 87 ? 44.339 -10.554 -55.001 1.00 37.25 87 GLY A N 1
ATOM 686 C CA . GLY A 1 87 ? 45.522 -10.880 -54.187 1.00 37.25 87 GLY A CA 1
ATOM 687 C C . GLY A 1 87 ? 45.793 -12.372 -53.951 1.00 37.25 87 GLY A C 1
ATOM 688 O O . GLY A 1 87 ? 46.877 -12.722 -53.498 1.00 37.25 87 GLY A O 1
ATOM 689 N N . ALA A 1 88 ? 44.838 -13.262 -54.240 1.00 32.50 88 ALA A N 1
ATOM 690 C CA . ALA A 1 88 ? 44.910 -14.676 -53.859 1.00 32.50 88 ALA A CA 1
ATOM 691 C C . ALA A 1 88 ? 45.226 -15.617 -55.042 1.00 32.50 88 ALA A C 1
ATOM 693 O O . ALA A 1 88 ? 44.383 -16.395 -55.488 1.00 32.50 88 ALA A O 1
ATOM 694 N N . ARG A 1 89 ? 46.477 -15.595 -55.521 1.00 34.88 89 ARG A N 1
ATOM 695 C CA . ARG A 1 89 ? 47.097 -16.754 -56.193 1.00 34.88 89 ARG A CA 1
ATOM 696 C C . ARG A 1 89 ? 48.268 -17.246 -55.335 1.00 34.88 89 ARG A C 1
ATOM 698 O O . ARG A 1 89 ? 49.096 -16.433 -54.948 1.00 34.88 89 ARG A O 1
ATOM 705 N N . ARG A 1 90 ? 48.366 -18.576 -55.166 1.00 31.53 90 ARG A N 1
ATOM 706 C CA . ARG A 1 90 ? 49.359 -19.356 -54.381 1.00 31.53 90 ARG A CA 1
ATOM 707 C C . ARG A 1 90 ? 49.097 -19.465 -52.866 1.00 31.53 90 ARG A C 1
ATOM 709 O O . ARG A 1 90 ? 49.528 -18.610 -52.105 1.00 31.53 90 ARG A O 1
ATOM 716 N N . ALA A 1 91 ? 48.492 -20.581 -52.446 1.00 28.66 91 ALA A N 1
ATOM 717 C CA . ALA A 1 91 ? 49.106 -21.602 -51.573 1.00 28.66 91 ALA A CA 1
ATOM 718 C C . ALA A 1 91 ? 48.060 -22.672 -51.183 1.00 28.66 91 ALA A C 1
ATOM 720 O O . ALA A 1 91 ? 46.938 -22.329 -50.819 1.00 28.66 91 ALA A O 1
ATOM 721 N N . GLU A 1 92 ? 48.427 -23.954 -51.266 1.00 29.44 92 GLU A N 1
ATOM 722 C CA . GLU A 1 92 ? 47.581 -25.105 -50.896 1.00 29.44 92 GLU A CA 1
ATOM 723 C C . GLU A 1 92 ? 47.880 -25.637 -49.470 1.00 29.44 92 GLU A C 1
ATOM 725 O O . GLU A 1 92 ? 48.867 -25.218 -48.859 1.00 29.44 92 GLU A O 1
ATOM 730 N N . PRO A 1 93 ? 47.019 -26.505 -48.893 1.00 34.47 93 PRO A N 1
ATOM 731 C CA . PRO A 1 93 ? 46.982 -26.758 -47.452 1.00 34.47 93 PRO A CA 1
ATOM 732 C C . PRO A 1 93 ? 47.730 -28.024 -46.999 1.00 34.47 93 PRO A C 1
ATOM 734 O O . PRO A 1 93 ? 47.938 -28.964 -47.760 1.00 34.47 93 PRO A O 1
ATOM 737 N N . THR A 1 94 ? 48.006 -28.118 -45.693 1.00 26.61 94 THR A N 1
ATOM 738 C CA . THR A 1 94 ? 48.279 -29.399 -45.014 1.00 26.61 94 THR A CA 1
ATOM 739 C C . THR A 1 94 ? 47.385 -29.577 -43.787 1.00 26.61 94 THR A C 1
ATOM 741 O O . THR A 1 94 ? 47.336 -28.734 -42.896 1.00 26.61 94 THR A O 1
ATOM 744 N N . ALA A 1 95 ? 46.667 -30.700 -43.747 1.00 26.81 95 ALA A N 1
ATOM 745 C CA . ALA A 1 95 ? 45.850 -31.131 -42.615 1.00 26.81 95 ALA A CA 1
ATOM 746 C C . ALA A 1 95 ? 46.636 -32.076 -41.689 1.00 26.81 95 ALA A C 1
ATOM 748 O O . ALA A 1 95 ? 47.536 -32.776 -42.153 1.00 26.81 95 ALA A O 1
ATOM 749 N N . ARG A 1 96 ? 46.243 -32.175 -40.409 1.00 25.61 96 ARG A N 1
ATOM 750 C CA . ARG A 1 96 ? 46.556 -33.328 -39.539 1.00 25.61 96 ARG A CA 1
ATOM 751 C C . ARG A 1 96 ? 45.509 -33.511 -38.432 1.00 25.61 96 ARG A C 1
ATOM 753 O O . ARG A 1 96 ? 45.007 -32.545 -37.868 1.00 25.61 96 ARG A O 1
ATOM 760 N N . THR A 1 97 ? 45.182 -34.775 -38.176 1.00 24.81 97 THR A N 1
ATOM 761 C CA . THR A 1 97 ? 44.104 -35.282 -37.300 1.00 24.81 97 THR A CA 1
ATOM 762 C C . THR A 1 97 ? 44.673 -35.841 -35.973 1.00 24.81 97 THR A C 1
ATOM 764 O O . THR A 1 97 ? 45.856 -35.643 -35.718 1.00 24.81 97 THR A O 1
ATOM 767 N N . PHE A 1 98 ? 43.869 -36.618 -35.211 1.00 25.66 98 PHE A N 1
ATOM 768 C CA . PHE A 1 98 ? 44.196 -37.424 -33.997 1.00 25.66 98 PHE A CA 1
ATOM 769 C C . PHE A 1 98 ? 44.120 -36.688 -32.629 1.00 25.66 98 PHE A C 1
ATOM 771 O O . PHE A 1 98 ? 44.551 -35.549 -32.525 1.00 25.66 98 PHE A O 1
ATOM 778 N N . HIS A 1 99 ? 43.595 -37.260 -31.523 1.00 25.81 99 HIS A N 1
ATOM 779 C CA . HIS A 1 99 ? 42.754 -38.468 -31.319 1.00 25.81 99 HIS A CA 1
ATOM 780 C C . HIS A 1 99 ? 41.963 -38.410 -29.976 1.00 25.81 99 HIS A C 1
ATOM 782 O O . HIS A 1 99 ? 42.151 -37.493 -29.181 1.00 25.81 99 HIS A O 1
ATOM 788 N N . ARG A 1 100 ? 41.092 -39.405 -29.709 1.00 26.31 100 ARG A N 1
ATOM 789 C CA . ARG A 1 100 ? 40.371 -39.638 -28.427 1.00 26.31 100 ARG A CA 1
ATOM 790 C C . ARG A 1 100 ? 41.130 -40.645 -27.545 1.00 26.31 100 ARG A C 1
ATOM 792 O O . ARG A 1 100 ? 41.618 -41.627 -28.088 1.00 26.31 100 ARG A O 1
ATOM 799 N N . VAL A 1 101 ? 41.062 -40.508 -26.212 1.00 26.70 101 VAL A N 1
ATOM 800 C CA . VAL A 1 101 ? 41.278 -41.596 -25.220 1.00 26.70 101 VAL A CA 1
ATOM 801 C C . VAL A 1 101 ? 40.338 -41.384 -24.012 1.00 26.70 101 VAL A C 1
ATOM 803 O O . VAL A 1 101 ? 39.970 -40.245 -23.726 1.00 26.70 101 VAL A O 1
ATOM 806 N N . GLY A 1 102 ? 39.930 -42.455 -23.318 1.00 22.12 102 GLY A N 1
ATOM 807 C CA . GLY A 1 102 ? 39.115 -42.418 -22.089 1.00 22.12 102 GLY A CA 1
ATOM 808 C C . GLY A 1 102 ? 39.427 -43.572 -21.114 1.00 22.12 102 GLY A C 1
ATOM 809 O O . GLY A 1 102 ? 40.352 -44.335 -21.372 1.00 22.12 102 GLY A O 1
ATOM 810 N N . ALA A 1 103 ? 38.612 -43.705 -20.048 1.00 25.36 103 ALA A N 1
ATOM 811 C CA . ALA A 1 103 ? 38.744 -44.628 -18.889 1.00 25.36 103 ALA A CA 1
ATOM 812 C C . ALA A 1 103 ? 39.950 -44.350 -17.944 1.00 25.36 103 ALA A C 1
ATOM 814 O O . ALA A 1 103 ? 40.939 -43.769 -18.368 1.00 25.36 103 ALA A O 1
ATOM 815 N N . GLY A 1 104 ? 39.937 -44.684 -16.640 1.00 21.39 104 GLY A N 1
ATOM 816 C CA . GLY A 1 104 ? 38.887 -45.234 -15.760 1.00 21.39 104 GLY A CA 1
ATOM 817 C C . GLY A 1 104 ? 39.371 -45.398 -14.291 1.00 21.39 104 GLY A C 1
ATOM 818 O O . GLY A 1 104 ? 40.560 -45.281 -14.038 1.00 21.39 104 GLY A O 1
ATOM 819 N N . TYR A 1 105 ? 38.434 -45.642 -13.355 1.00 23.69 105 TYR A N 1
ATOM 820 C CA . TYR A 1 105 ? 38.543 -46.199 -11.975 1.00 23.69 105 TYR A CA 1
ATOM 821 C C . TYR A 1 105 ? 39.756 -45.951 -11.033 1.00 23.69 105 TYR A C 1
ATOM 823 O O . TYR A 1 105 ? 40.877 -46.333 -11.337 1.00 23.69 105 TYR A O 1
ATOM 831 N N . ALA A 1 106 ? 39.462 -45.551 -9.778 1.00 25.16 106 ALA A N 1
ATOM 832 C CA . ALA A 1 106 ? 40.011 -46.138 -8.529 1.00 25.16 106 ALA A CA 1
ATOM 833 C C . ALA A 1 106 ? 39.302 -45.573 -7.268 1.00 25.16 106 ALA A C 1
ATOM 835 O O . ALA A 1 106 ? 38.895 -44.412 -7.263 1.00 25.16 106 ALA A O 1
ATOM 836 N N . GLY A 1 107 ? 39.185 -46.360 -6.188 1.00 22.06 107 GLY A N 1
ATOM 837 C CA . GLY A 1 107 ? 38.629 -45.934 -4.888 1.00 22.06 107 GLY A CA 1
ATOM 838 C C . GLY A 1 107 ? 39.444 -46.444 -3.686 1.00 22.06 107 GLY A C 1
ATOM 839 O O . GLY A 1 107 ? 40.171 -47.423 -3.816 1.00 22.06 107 GLY A O 1
ATOM 840 N N . VAL A 1 108 ? 39.329 -45.772 -2.528 1.00 25.30 108 VAL A N 1
ATOM 841 C CA . VAL A 1 108 ? 40.010 -46.059 -1.235 1.00 25.30 108 VAL A CA 1
ATOM 842 C C . VAL A 1 108 ? 39.063 -45.556 -0.117 1.00 25.30 108 VAL A C 1
ATOM 844 O O . VAL A 1 108 ? 38.672 -44.394 -0.169 1.00 25.30 108 VAL A O 1
ATOM 847 N N . VAL A 1 109 ? 38.418 -46.386 0.720 1.00 24.80 109 VAL A N 1
ATOM 848 C CA . VAL A 1 109 ? 38.875 -47.166 1.907 1.00 24.80 109 VAL A CA 1
ATOM 849 C C . VAL A 1 109 ? 39.172 -46.315 3.168 1.00 24.80 109 VAL A C 1
ATOM 851 O O . VAL A 1 109 ? 39.879 -45.314 3.111 1.00 24.80 109 VAL A O 1
ATOM 854 N N . LEU A 1 110 ? 38.602 -46.741 4.310 1.00 25.69 110 LEU A N 1
ATOM 855 C CA . LEU A 1 110 ? 38.656 -46.141 5.662 1.00 25.69 110 LEU A CA 1
ATOM 856 C C . LEU A 1 110 ? 39.398 -47.048 6.671 1.00 25.69 110 LEU A C 1
ATOM 858 O O . LEU A 1 110 ? 39.412 -48.265 6.497 1.00 25.69 110 LEU A O 1
ATOM 862 N N . PRO A 1 111 ? 39.886 -46.474 7.786 1.00 29.94 111 PRO A N 1
ATOM 863 C CA . PRO A 1 111 ? 39.650 -46.990 9.155 1.00 29.94 111 PRO A CA 1
ATOM 864 C C . PRO A 1 111 ? 39.155 -45.854 10.103 1.00 29.94 111 PRO A C 1
ATOM 866 O O . PRO A 1 111 ? 39.214 -44.690 9.721 1.00 29.94 111 PRO A O 1
ATOM 869 N N . GLY A 1 112 ? 38.633 -46.018 11.331 1.00 25.25 112 GLY A N 1
ATOM 870 C CA . GLY A 1 112 ? 38.542 -47.141 12.289 1.00 25.25 112 GLY A CA 1
ATOM 871 C C . GLY A 1 112 ? 39.209 -46.746 13.632 1.00 25.25 112 GLY A C 1
ATOM 872 O O . GLY A 1 112 ? 40.302 -46.198 13.581 1.00 25.25 112 GLY A O 1
ATOM 873 N N . ARG A 1 113 ? 38.667 -46.958 14.849 1.00 27.55 113 ARG A N 1
ATOM 874 C CA . ARG A 1 113 ? 37.381 -47.520 15.355 1.00 27.55 113 ARG A CA 1
ATOM 875 C C . ARG A 1 113 ? 37.186 -47.078 16.846 1.00 27.55 113 ARG A C 1
ATOM 877 O O . ARG A 1 113 ? 38.099 -46.466 17.385 1.00 27.55 113 ARG A O 1
ATOM 884 N N . ALA A 1 114 ? 36.084 -47.484 17.511 1.00 24.94 114 ALA A N 1
ATOM 885 C CA . ALA A 1 114 ? 35.792 -47.384 18.972 1.00 24.94 114 ALA A CA 1
ATOM 886 C C . ALA A 1 114 ? 35.472 -45.964 19.531 1.00 24.94 114 ALA A C 1
ATOM 888 O O . ALA A 1 114 ? 35.866 -44.979 18.920 1.00 24.94 114 ALA A O 1
ATOM 889 N N . ALA A 1 115 ? 34.726 -45.767 20.640 1.00 24.53 115 ALA A N 1
ATOM 890 C CA . ALA A 1 115 ? 33.902 -46.660 21.499 1.00 24.53 115 ALA A CA 1
ATOM 891 C C . ALA A 1 115 ? 32.652 -45.910 22.073 1.00 24.53 115 ALA A C 1
ATOM 893 O O . ALA A 1 115 ? 32.361 -44.801 21.634 1.00 24.53 115 ALA A O 1
ATOM 894 N N . GLY A 1 116 ? 31.904 -46.521 23.014 1.00 20.56 116 GLY A N 1
ATOM 895 C CA . GLY A 1 116 ? 30.734 -45.950 23.735 1.00 20.56 116 GLY A CA 1
ATOM 896 C C . GLY A 1 116 ? 30.889 -46.011 25.273 1.00 20.56 116 GLY A C 1
ATOM 897 O O . GLY A 1 116 ? 32.042 -46.034 25.710 1.00 20.56 116 GLY A O 1
ATOM 898 N N . PRO A 1 117 ? 29.814 -46.092 26.107 1.00 32.16 117 PRO A N 1
ATOM 899 C CA . PRO A 1 117 ? 28.361 -46.283 25.844 1.00 32.16 117 PRO A CA 1
ATOM 900 C C . PRO A 1 117 ? 27.543 -44.959 26.057 1.00 32.16 117 PRO A C 1
ATOM 902 O O . PRO A 1 117 ? 28.144 -43.906 25.884 1.00 32.16 117 PRO A O 1
ATOM 905 N N . ALA A 1 118 ? 26.225 -44.836 26.343 1.00 22.72 118 ALA A N 1
ATOM 906 C CA . ALA A 1 118 ? 25.119 -45.754 26.713 1.00 22.72 118 ALA A CA 1
ATOM 907 C C . ALA A 1 118 ? 23.703 -45.245 26.262 1.00 22.72 118 ALA A C 1
ATOM 909 O O . ALA A 1 118 ? 23.603 -44.421 25.358 1.00 22.72 118 ALA A O 1
ATOM 910 N N . ILE A 1 119 ? 22.620 -45.781 26.861 1.00 22.78 119 ILE A N 1
ATOM 911 C CA . ILE A 1 119 ? 21.161 -45.686 26.536 1.00 22.78 119 ILE A CA 1
ATOM 912 C C . ILE A 1 119 ? 20.389 -45.651 27.897 1.00 22.78 119 ILE A C 1
ATOM 914 O O . ILE A 1 119 ? 20.928 -46.298 28.802 1.00 22.78 119 ILE A O 1
ATOM 918 N N . PRO A 1 120 ? 19.252 -44.922 28.148 1.00 27.64 120 PRO A N 1
ATOM 919 C CA . PRO A 1 120 ? 17.869 -45.159 27.619 1.00 27.64 120 PRO A CA 1
ATOM 920 C C . PRO A 1 120 ? 16.968 -43.881 27.473 1.00 27.64 120 PRO A C 1
ATOM 922 O O .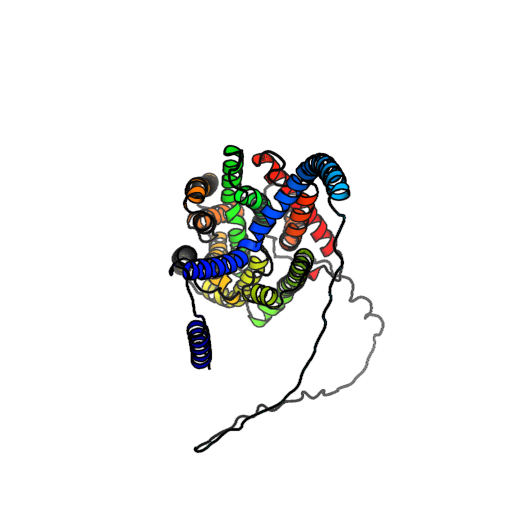 PRO A 1 120 ? 17.438 -42.786 27.752 1.00 27.64 120 PRO A O 1
ATOM 925 N N . SER A 1 121 ? 15.688 -43.857 27.040 1.00 22.75 121 SER A N 1
ATOM 926 C CA . SER A 1 121 ? 14.730 -44.818 26.425 1.00 22.75 121 SER A CA 1
ATOM 927 C C . SER A 1 121 ? 13.509 -44.080 25.814 1.00 22.75 121 SER A C 1
ATOM 929 O O . SER A 1 121 ? 13.133 -43.024 26.305 1.00 22.75 121 SER A O 1
ATOM 931 N N . CYS A 1 122 ? 12.853 -44.717 24.832 1.00 20.44 122 CYS A N 1
ATOM 932 C CA . CYS A 1 122 ? 11.403 -44.733 24.526 1.00 20.44 122 CYS A CA 1
ATOM 933 C C . CYS A 1 122 ? 10.528 -43.453 24.541 1.00 20.44 122 CYS A C 1
ATOM 935 O O . CYS A 1 122 ? 10.216 -42.917 25.597 1.00 20.44 122 CYS A O 1
ATOM 937 N N . ALA A 1 123 ? 9.879 -43.183 23.398 1.00 23.20 123 ALA A N 1
ATOM 938 C CA . ALA A 1 123 ? 8.408 -43.143 23.311 1.00 23.20 123 ALA A CA 1
ATOM 939 C C . ALA A 1 123 ? 7.948 -43.410 21.861 1.00 23.20 123 ALA A C 1
ATOM 941 O O . ALA A 1 123 ? 8.402 -42.751 20.927 1.00 23.20 123 ALA A O 1
ATOM 942 N N . VAL A 1 124 ? 7.061 -44.391 21.675 1.00 22.42 124 VAL A N 1
ATOM 943 C CA . VAL A 1 124 ? 6.412 -44.711 20.391 1.00 22.42 124 VAL A CA 1
ATOM 944 C C . VAL A 1 124 ? 5.107 -43.919 20.303 1.00 22.42 124 VAL A C 1
ATOM 946 O O . VAL A 1 124 ? 4.370 -43.869 21.284 1.00 22.42 124 VAL A O 1
ATOM 949 N N . VAL A 1 125 ? 4.802 -43.322 19.147 1.00 22.95 125 VAL A N 1
ATOM 950 C CA . VAL A 1 125 ? 3.464 -42.768 18.875 1.00 22.95 125 VAL A CA 1
ATOM 951 C C . VAL A 1 125 ? 2.699 -43.769 18.022 1.00 22.95 125 VAL A C 1
ATOM 953 O O . VAL A 1 125 ? 3.014 -43.987 16.853 1.00 22.95 125 VAL A O 1
ATOM 956 N N . GLU A 1 126 ? 1.718 -44.398 18.652 1.00 23.72 126 GLU A N 1
ATOM 957 C CA . GLU A 1 126 ? 0.836 -45.399 18.066 1.00 23.72 126 GLU A CA 1
ATOM 958 C C . GLU A 1 126 ? -0.250 -44.733 17.204 1.00 23.72 126 GLU A C 1
ATOM 960 O O . GLU A 1 126 ? -0.797 -43.684 17.554 1.00 23.72 126 GLU A O 1
ATOM 965 N N . VAL A 1 127 ? -0.551 -45.324 16.045 1.00 22.50 127 VAL A N 1
ATOM 966 C CA . VAL A 1 127 ? -1.564 -44.803 15.116 1.00 22.50 127 VAL A CA 1
ATOM 967 C C . VAL A 1 127 ? -2.932 -45.338 15.526 1.00 22.50 127 VAL A C 1
ATOM 969 O O . VAL A 1 127 ? -3.277 -46.475 15.216 1.00 22.50 127 VAL A O 1
ATOM 972 N N . VAL A 1 128 ? -3.733 -44.504 16.190 1.00 23.41 128 VAL A N 1
ATOM 973 C CA . VAL A 1 128 ? -5.135 -44.830 16.483 1.00 23.41 128 VAL A CA 1
ATOM 974 C C . VAL A 1 128 ? -5.959 -44.724 15.199 1.00 23.41 128 VAL A C 1
ATOM 976 O O . VAL A 1 128 ? -6.223 -43.630 14.696 1.00 23.41 128 VAL A O 1
ATOM 979 N N . ALA A 1 129 ? -6.378 -45.875 14.675 1.00 22.69 129 ALA A N 1
ATOM 980 C CA . ALA A 1 129 ? -7.426 -45.951 13.668 1.00 22.69 129 ALA A CA 1
ATOM 981 C C . ALA A 1 129 ? -8.776 -45.566 14.299 1.00 22.69 129 ALA A C 1
ATOM 983 O O . ALA A 1 129 ? -9.124 -46.057 15.372 1.00 22.69 129 ALA A O 1
ATOM 984 N N . LEU A 1 130 ? -9.537 -44.692 13.636 1.00 24.31 130 LEU A N 1
ATOM 985 C CA . LEU A 1 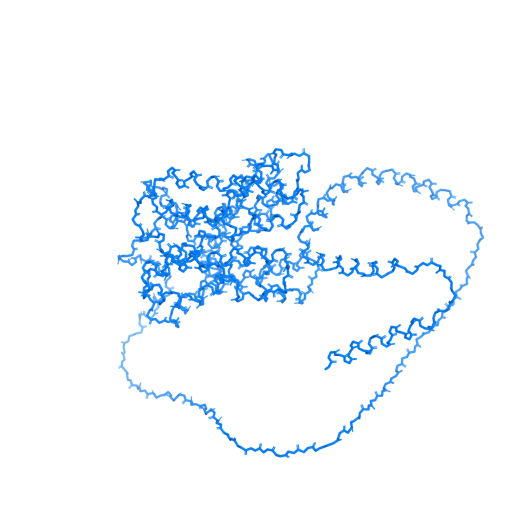130 ? -10.903 -44.364 14.045 1.00 24.31 130 LEU A CA 1
ATOM 986 C C . LEU A 1 130 ? -11.888 -45.316 13.369 1.00 24.31 130 LEU A C 1
ATOM 988 O O . LEU A 1 130 ? -12.016 -45.328 12.144 1.00 24.31 130 LEU A O 1
ATOM 992 N N . ASP A 1 131 ? -12.566 -46.097 14.200 1.00 23.78 131 ASP A N 1
ATOM 993 C CA . ASP A 1 131 ? -13.550 -47.094 13.801 1.00 23.78 131 ASP A CA 1
ATOM 994 C C . ASP A 1 131 ? -14.895 -46.433 13.443 1.00 23.78 131 ASP A C 1
ATOM 996 O O . ASP A 1 131 ? -15.386 -45.556 14.162 1.00 23.78 131 ASP A O 1
ATOM 1000 N N . PHE A 1 132 ? -15.498 -46.830 12.320 1.00 24.64 132 PHE A N 1
ATOM 1001 C CA . PHE A 1 132 ? -16.765 -46.267 11.838 1.00 24.64 132 PHE A CA 1
ATOM 1002 C C . PHE A 1 132 ? -17.937 -47.159 12.258 1.00 24.64 132 PHE A C 1
ATOM 1004 O O . PHE A 1 132 ? -18.402 -48.018 11.509 1.00 24.64 132 PHE A O 1
ATOM 1011 N N . GLY A 1 133 ? -18.454 -46.909 13.463 1.00 24.38 133 GLY A N 1
ATOM 1012 C CA . GLY A 1 133 ? -19.662 -47.558 13.969 1.00 24.38 133 GLY A CA 1
ATOM 1013 C C . GLY A 1 133 ? -20.897 -47.216 13.129 1.00 24.38 133 GLY A C 1
ATOM 1014 O O . GLY A 1 133 ? -21.406 -46.096 13.175 1.00 24.38 133 GLY A O 1
ATOM 1015 N N . ALA A 1 134 ? -21.402 -48.192 12.375 1.00 25.08 134 ALA A N 1
ATOM 1016 C CA . ALA A 1 134 ? -22.646 -48.064 11.626 1.00 25.08 134 ALA A CA 1
ATOM 1017 C C . ALA A 1 134 ? -23.871 -48.242 12.541 1.00 25.08 134 ALA A C 1
ATOM 1019 O O . ALA A 1 134 ? -23.982 -49.241 13.250 1.00 25.08 134 ALA A O 1
ATOM 1020 N N . GLN A 1 135 ? -24.844 -47.333 12.447 1.00 26.56 135 GLN A N 1
ATOM 1021 C CA . GLN A 1 135 ? -26.219 -47.587 12.886 1.00 26.56 135 GLN A CA 1
ATOM 1022 C C . GLN A 1 135 ? -27.208 -47.153 11.807 1.00 26.56 135 GLN A C 1
ATOM 1024 O O . GLN A 1 135 ? -27.094 -46.084 11.210 1.00 26.56 135 GLN A O 1
ATOM 1029 N N . SER A 1 136 ? -28.173 -48.027 11.541 1.00 25.81 136 SER A N 1
ATOM 1030 C CA . SER A 1 136 ? -29.185 -47.879 10.503 1.00 25.81 136 SER A CA 1
ATOM 1031 C C . SER A 1 136 ? -30.552 -47.568 11.111 1.00 25.81 136 SER A C 1
ATOM 1033 O O . SER A 1 136 ? -30.960 -48.194 12.084 1.00 25.81 136 SER A O 1
ATOM 1035 N N . SER A 1 137 ? -31.314 -46.663 10.489 1.00 28.47 137 SER A N 1
ATOM 1036 C CA . SER A 1 137 ? -32.730 -46.912 10.150 1.00 28.47 137 SER A CA 1
ATOM 1037 C C . SER A 1 137 ? -33.386 -45.749 9.382 1.00 28.47 137 SER A C 1
ATOM 1039 O O . SER A 1 137 ? -33.239 -44.588 9.733 1.00 28.47 137 SER A O 1
ATOM 1041 N N . ARG A 1 138 ? -34.084 -46.129 8.298 1.00 29.12 138 ARG A N 1
ATOM 1042 C CA . ARG A 1 138 ? -35.386 -45.650 7.758 1.00 29.12 138 ARG A CA 1
ATOM 1043 C C . ARG A 1 138 ? -35.873 -44.244 8.196 1.00 29.12 138 ARG A C 1
ATOM 1045 O O . ARG A 1 138 ? -36.009 -44.002 9.383 1.00 29.12 138 ARG A O 1
ATOM 1052 N N . GLY A 1 139 ? -36.311 -43.342 7.309 1.00 26.48 139 GLY A N 1
ATOM 1053 C CA . GLY A 1 139 ? -36.540 -43.415 5.855 1.00 26.48 139 GLY A CA 1
ATOM 1054 C C . GLY A 1 139 ? -37.119 -42.090 5.303 1.00 26.48 139 GLY A C 1
ATOM 1055 O O . GLY A 1 139 ? -37.079 -41.088 6.005 1.00 26.48 139 GLY A O 1
ATOM 1056 N N . SER A 1 140 ? -37.638 -42.106 4.062 1.00 29.66 140 SER A N 1
ATOM 1057 C CA . SER A 1 140 ? -38.377 -41.017 3.363 1.00 29.66 140 SER A CA 1
ATOM 1058 C C . SER A 1 140 ? -37.750 -39.606 3.331 1.00 29.66 140 SER A C 1
ATOM 1060 O O . SER A 1 140 ? -38.015 -38.784 4.199 1.00 29.66 140 SER A O 1
ATOM 1062 N N . ASP A 1 141 ? -36.977 -39.295 2.281 1.00 27.84 141 ASP A N 1
ATOM 1063 C CA . ASP A 1 141 ? -37.475 -38.477 1.149 1.00 27.84 141 ASP A CA 1
ATOM 1064 C C . ASP A 1 141 ? -36.371 -38.199 0.110 1.00 27.84 141 ASP A C 1
ATOM 1066 O O . ASP A 1 141 ? -35.316 -37.642 0.407 1.00 27.84 141 ASP A O 1
ATOM 1070 N N . LEU A 1 142 ? -36.611 -38.592 -1.147 1.00 32.28 142 LEU A N 1
ATOM 1071 C CA . LEU A 1 142 ? -35.590 -38.640 -2.210 1.00 32.28 142 LEU A CA 1
ATOM 1072 C C . LEU A 1 142 ? -35.639 -37.462 -3.207 1.00 32.28 142 LEU A C 1
ATOM 1074 O O . LEU A 1 142 ? -35.033 -37.524 -4.275 1.00 32.28 142 LEU A O 1
ATOM 1078 N N . THR A 1 143 ? -36.345 -36.377 -2.876 1.00 30.48 143 THR A N 1
ATOM 1079 C CA . THR A 1 143 ? -36.686 -35.291 -3.820 1.00 30.48 143 THR A CA 1
ATOM 1080 C C . THR A 1 143 ? -36.036 -33.928 -3.539 1.00 30.48 143 THR A C 1
ATOM 1082 O O . THR A 1 143 ? -36.105 -33.047 -4.393 1.00 30.48 143 THR A O 1
ATOM 1085 N N . THR A 1 144 ? -35.344 -33.727 -2.411 1.00 32.22 144 THR A N 1
ATOM 1086 C CA . THR A 1 144 ? -34.823 -32.397 -1.999 1.00 32.22 144 THR A CA 1
ATOM 1087 C C . THR A 1 144 ? -33.322 -32.162 -2.230 1.00 32.22 144 THR A C 1
ATOM 1089 O O . THR A 1 144 ? -32.856 -31.025 -2.155 1.00 32.22 144 THR A O 1
ATOM 1092 N N . VAL A 1 145 ? -32.538 -33.187 -2.582 1.00 31.69 145 VAL A N 1
ATOM 1093 C CA . VAL A 1 145 ? -31.056 -33.101 -2.623 1.00 31.69 145 VAL A CA 1
ATOM 1094 C C . VAL A 1 145 ? -30.503 -32.289 -3.817 1.00 31.69 145 VAL A C 1
ATOM 1096 O O . VAL A 1 145 ? -29.340 -31.884 -3.815 1.00 31.69 145 VAL A O 1
ATOM 1099 N N . ARG A 1 146 ? -31.310 -31.979 -4.843 1.00 28.03 146 ARG A N 1
ATOM 1100 C CA . ARG A 1 146 ? -30.811 -31.407 -6.116 1.00 28.03 146 ARG A CA 1
ATOM 1101 C C . ARG A 1 146 ? -30.728 -29.872 -6.205 1.00 28.03 146 ARG A C 1
ATOM 1103 O O . ARG A 1 146 ? -30.361 -29.365 -7.260 1.00 28.03 146 ARG A O 1
ATOM 1110 N N . ALA A 1 147 ? -31.004 -29.136 -5.123 1.00 31.36 147 ALA A N 1
ATOM 1111 C CA . ALA A 1 147 ? -31.027 -27.661 -5.111 1.00 31.36 147 ALA A CA 1
ATOM 1112 C C . ALA A 1 147 ? -29.880 -26.979 -4.319 1.00 31.36 147 ALA A C 1
ATOM 1114 O O . ALA A 1 147 ? -29.857 -25.756 -4.196 1.00 31.36 147 ALA A O 1
ATOM 1115 N N . ALA A 1 148 ? -28.909 -27.733 -3.788 1.00 30.56 148 ALA A N 1
ATOM 1116 C CA . ALA A 1 148 ? -27.907 -27.200 -2.850 1.00 30.56 148 ALA A CA 1
ATOM 1117 C C . ALA A 1 148 ? -26.719 -26.428 -3.479 1.00 30.56 148 ALA A C 1
ATOM 1119 O O . ALA A 1 148 ? -25.975 -25.775 -2.750 1.00 30.56 148 ALA A O 1
ATOM 1120 N N . ASN A 1 149 ? -26.533 -26.474 -4.806 1.00 35.34 149 ASN A N 1
ATOM 1121 C CA . ASN A 1 149 ? -25.336 -25.954 -5.498 1.00 35.34 149 ASN A CA 1
ATOM 1122 C C . ASN A 1 149 ? -25.580 -24.718 -6.392 1.00 35.34 149 ASN A C 1
ATOM 1124 O O . ASN A 1 149 ? -24.841 -24.476 -7.348 1.00 35.34 149 ASN A O 1
ATOM 1128 N N . ALA A 1 150 ? -26.574 -23.886 -6.072 1.00 32.75 150 ALA A N 1
ATOM 1129 C CA . ALA A 1 150 ? -26.609 -22.519 -6.594 1.00 32.75 150 ALA A CA 1
ATOM 1130 C C . ALA A 1 150 ? -25.588 -21.645 -5.831 1.00 32.75 150 ALA A C 1
ATOM 1132 O O . ALA A 1 150 ? -25.532 -21.723 -4.599 1.00 32.75 150 ALA A O 1
ATOM 1133 N N . PRO A 1 151 ? -24.789 -20.785 -6.497 1.00 31.95 151 PRO A N 1
ATOM 1134 C CA . PRO A 1 151 ? -23.889 -19.869 -5.805 1.00 31.95 151 PRO A CA 1
ATOM 1135 C C . PRO A 1 151 ? -24.716 -18.848 -5.019 1.00 31.95 151 PRO A C 1
ATOM 1137 O O . PRO A 1 151 ? -25.181 -17.851 -5.571 1.00 31.95 151 PRO A O 1
ATOM 1140 N N . ARG A 1 152 ? -24.898 -19.108 -3.719 1.00 33.53 152 ARG A N 1
ATOM 1141 C CA . ARG A 1 152 ? -25.640 -18.245 -2.797 1.00 33.53 152 ARG A CA 1
ATOM 1142 C C . ARG A 1 152 ? -25.021 -16.850 -2.844 1.00 33.53 152 ARG A C 1
ATOM 1144 O O . ARG A 1 152 ? -23.918 -16.638 -2.334 1.00 33.53 152 ARG A O 1
ATOM 1151 N N . ALA A 1 153 ? -25.718 -15.909 -3.483 1.00 33.00 153 ALA A N 1
ATOM 1152 C CA . ALA A 1 153 ? -25.360 -14.503 -3.413 1.00 33.00 153 ALA A CA 1
ATOM 1153 C C . ALA A 1 153 ? -25.230 -14.140 -1.930 1.00 33.00 153 ALA A C 1
ATOM 1155 O O . ALA A 1 153 ? -26.088 -14.520 -1.127 1.00 33.00 153 ALA A O 1
ATOM 1156 N N . LEU A 1 154 ? -24.140 -13.465 -1.553 1.00 35.19 154 LEU A N 1
ATOM 1157 C CA . LEU A 1 154 ? -23.960 -13.002 -0.181 1.00 35.19 154 LEU A CA 1
ATOM 1158 C C . LEU A 1 154 ? -25.019 -11.937 0.109 1.00 35.19 154 LEU A C 1
ATOM 1160 O O . LEU A 1 154 ? -24.787 -10.748 -0.100 1.00 35.19 154 LEU A O 1
ATOM 1164 N N . VAL A 1 155 ? -26.170 -12.384 0.614 1.00 32.66 155 VAL A N 1
ATOM 1165 C CA . VAL A 1 155 ? -27.086 -11.546 1.380 1.00 32.66 155 VAL A CA 1
ATOM 1166 C C . VAL A 1 155 ? -26.240 -10.932 2.499 1.00 32.66 155 VAL A C 1
ATOM 1168 O O . VAL A 1 155 ? -25.632 -11.690 3.267 1.00 32.66 155 VAL A O 1
ATOM 1171 N N . PRO A 1 156 ? -26.107 -9.596 2.567 1.00 34.41 156 PRO A N 1
ATOM 1172 C CA . PRO A 1 156 ? -25.353 -8.959 3.633 1.00 34.41 156 PRO A CA 1
ATOM 1173 C C . PRO A 1 156 ? -25.945 -9.370 4.980 1.00 34.41 156 PRO A C 1
ATOM 1175 O O . PRO A 1 156 ? -27.150 -9.248 5.187 1.00 34.41 156 PRO A O 1
ATOM 1178 N N . GLN A 1 157 ? -25.103 -9.872 5.884 1.00 30.30 157 GLN A N 1
ATOM 1179 C CA . GLN A 1 157 ? -25.528 -10.190 7.247 1.00 30.30 157 GLN A CA 1
ATOM 1180 C C . GLN A 1 157 ? -26.060 -8.899 7.897 1.00 30.30 157 GLN A C 1
ATOM 1182 O O . GLN A 1 157 ? -25.303 -7.920 7.961 1.00 30.30 157 GLN A O 1
ATOM 1187 N N . PRO A 1 158 ? -27.331 -8.853 8.341 1.00 27.28 158 PRO A N 1
ATOM 1188 C CA . PRO A 1 158 ? -27.887 -7.652 8.948 1.00 27.28 158 PRO A CA 1
ATOM 1189 C C . PRO A 1 158 ? -27.101 -7.321 10.224 1.00 27.28 158 PRO A C 1
ATOM 1191 O O . PRO A 1 158 ? -26.921 -8.174 11.087 1.00 27.28 158 PRO A O 1
ATOM 1194 N N . GLY A 1 159 ? -26.593 -6.088 10.315 1.00 37.16 159 GLY A N 1
ATOM 1195 C CA . GLY A 1 159 ? -25.826 -5.595 11.469 1.00 37.16 159 GLY A CA 1
ATOM 1196 C C . GLY A 1 159 ? -24.344 -5.284 11.218 1.00 37.16 159 GLY A C 1
ATOM 1197 O O . GLY A 1 159 ? -23.745 -4.586 12.028 1.00 37.16 159 GLY A O 1
ATOM 1198 N N . VAL A 1 160 ? -23.739 -5.708 10.098 1.00 44.38 160 VAL A N 1
ATOM 1199 C CA . VAL A 1 160 ? -22.361 -5.296 9.741 1.00 44.38 160 VAL A CA 1
ATOM 1200 C C . VAL A 1 160 ? -22.397 -4.249 8.630 1.00 44.38 160 VAL A C 1
ATOM 1202 O O . VAL A 1 160 ? -22.281 -4.568 7.445 1.00 44.38 160 VAL A O 1
ATOM 1205 N N . THR A 1 161 ? -22.547 -2.980 9.014 1.00 58.66 161 THR A N 1
ATOM 1206 C CA . THR A 1 161 ? -22.422 -1.853 8.083 1.00 58.66 161 THR A CA 1
ATOM 1207 C C . THR A 1 161 ? -21.016 -1.817 7.485 1.00 58.66 161 THR A C 1
ATOM 1209 O O . THR A 1 161 ? -19.994 -1.906 8.169 1.00 58.66 161 THR A O 1
ATOM 1212 N N . ARG A 1 162 ? -20.960 -1.737 6.155 1.00 77.62 162 ARG A N 1
ATOM 1213 C CA . ARG A 1 162 ? -19.710 -1.728 5.400 1.00 77.62 162 ARG A CA 1
ATOM 1214 C C . ARG A 1 162 ? -19.029 -0.368 5.549 1.00 77.62 162 ARG A C 1
ATOM 1216 O O . ARG A 1 162 ? -19.577 0.650 5.131 1.00 77.62 162 ARG A O 1
ATOM 1223 N N . ASP A 1 163 ? -17.829 -0.368 6.121 1.00 88.69 163 ASP A N 1
ATOM 1224 C CA . ASP A 1 163 ? -17.044 0.844 6.362 1.00 88.69 163 ASP A CA 1
ATOM 1225 C C . ASP A 1 163 ? -16.533 1.428 5.033 1.00 88.69 163 ASP A C 1
ATOM 1227 O O . ASP A 1 163 ? -15.552 0.965 4.445 1.00 88.69 163 ASP A O 1
ATOM 1231 N N . THR A 1 164 ? -17.258 2.428 4.529 1.00 93.00 164 THR A N 1
ATOM 1232 C CA . THR A 1 164 ? -16.974 3.060 3.233 1.00 93.00 164 THR A CA 1
ATOM 1233 C C . THR A 1 164 ? -15.673 3.863 3.272 1.00 93.00 164 THR A C 1
ATOM 1235 O O . THR A 1 164 ? -15.013 3.988 2.243 1.00 93.00 164 THR A O 1
ATOM 1238 N N . ASN A 1 165 ? -15.244 4.344 4.440 1.00 94.31 165 ASN A N 1
ATOM 1239 C CA . ASN A 1 165 ? -14.019 5.130 4.574 1.00 94.31 165 ASN A CA 1
ATOM 1240 C C . ASN A 1 165 ? -12.787 4.219 4.463 1.00 94.31 165 ASN A C 1
ATOM 1242 O O . ASN A 1 165 ? -11.863 4.508 3.702 1.00 94.31 165 ASN A O 1
ATOM 1246 N N . LEU A 1 166 ? -12.811 3.057 5.127 1.00 95.06 166 LEU A N 1
ATOM 1247 C CA . LEU A 1 166 ? -11.764 2.038 4.981 1.00 95.06 166 LEU A CA 1
ATOM 1248 C C . LEU A 1 166 ? -11.708 1.452 3.560 1.00 95.06 166 LEU A C 1
ATOM 1250 O O . LEU A 1 166 ? -10.620 1.189 3.044 1.00 95.06 166 LEU A O 1
ATOM 1254 N N . ASP A 1 167 ? -12.851 1.296 2.889 1.00 96.06 167 ASP A N 1
ATOM 1255 C CA . ASP A 1 167 ? -12.881 0.904 1.475 1.00 96.06 167 ASP A CA 1
ATOM 1256 C C . ASP A 1 167 ? -12.388 2.016 0.531 1.00 96.06 167 ASP A C 1
ATOM 1258 O O . ASP A 1 167 ? -11.739 1.714 -0.470 1.00 96.06 167 ASP A O 1
ATOM 1262 N N . THR A 1 168 ? -12.596 3.292 0.873 1.00 96.75 168 THR A N 1
ATOM 1263 C CA . THR A 1 168 ? -12.019 4.434 0.139 1.00 96.75 168 THR A CA 1
ATOM 1264 C C . THR A 1 168 ? -10.500 4.422 0.243 1.00 96.75 168 THR A C 1
ATOM 1266 O O . THR A 1 168 ? -9.821 4.489 -0.779 1.00 96.75 168 THR A O 1
ATOM 1269 N N . LEU A 1 169 ? -9.960 4.246 1.455 1.00 97.25 169 LEU A N 1
ATOM 1270 C CA . LEU A 1 169 ? -8.520 4.117 1.691 1.00 97.25 169 LEU A CA 1
ATOM 1271 C C . LEU A 1 169 ? -7.906 2.943 0.914 1.00 97.25 169 LEU A C 1
ATOM 1273 O O . LEU A 1 169 ? -6.821 3.091 0.361 1.00 97.25 169 LEU A O 1
ATOM 1277 N N . ARG A 1 170 ? -8.606 1.806 0.798 1.00 96.56 170 ARG A N 1
ATOM 1278 C CA . ARG A 1 170 ? -8.170 0.659 -0.024 1.00 96.56 170 ARG A CA 1
ATOM 1279 C C . ARG A 1 170 ? -8.133 0.962 -1.515 1.00 96.56 170 ARG A C 1
ATOM 1281 O O . ARG A 1 170 ? -7.169 0.593 -2.176 1.00 96.56 170 ARG A O 1
ATOM 1288 N N . VAL A 1 171 ? -9.178 1.589 -2.057 1.00 97.75 171 VAL A N 1
ATOM 1289 C CA . VAL A 1 171 ? -9.238 1.937 -3.488 1.00 97.75 171 VAL A CA 1
ATOM 1290 C C . VAL A 1 171 ? -8.193 3.002 -3.820 1.00 97.75 171 VAL A C 1
ATOM 1292 O O . VAL A 1 171 ? -7.484 2.859 -4.814 1.00 97.75 171 VAL A O 1
ATOM 1295 N N . ALA A 1 172 ? -8.038 4.010 -2.958 1.00 97.81 172 ALA A N 1
ATOM 1296 C CA . ALA A 1 172 ? -7.009 5.033 -3.088 1.00 97.81 172 ALA A CA 1
ATOM 1297 C C . ALA A 1 172 ? -5.602 4.418 -3.025 1.00 97.81 172 ALA A C 1
ATOM 1299 O O . ALA A 1 172 ? -4.822 4.612 -3.949 1.00 97.81 172 ALA A O 1
ATOM 1300 N N . ALA A 1 173 ? -5.299 3.595 -2.013 1.00 98.06 173 ALA A N 1
ATOM 1301 C CA . ALA A 1 173 ? -4.013 2.908 -1.909 1.00 98.06 173 ALA A CA 1
ATOM 1302 C C . ALA A 1 173 ? -3.736 1.986 -3.112 1.00 98.06 173 ALA A C 1
ATOM 1304 O O . ALA A 1 173 ? -2.615 1.971 -3.613 1.00 98.06 173 ALA A O 1
ATOM 1305 N N . ALA A 1 174 ? -4.744 1.269 -3.628 1.00 98.25 174 ALA A N 1
ATOM 1306 C CA . ALA A 1 174 ? -4.600 0.431 -4.823 1.00 98.25 174 ALA A CA 1
ATOM 1307 C C . ALA A 1 174 ? -4.224 1.254 -6.061 1.00 98.25 174 ALA A C 1
ATOM 1309 O O . ALA A 1 174 ? -3.318 0.872 -6.799 1.00 98.25 174 ALA A O 1
ATOM 1310 N N . PHE A 1 175 ? -4.895 2.388 -6.281 1.00 98.44 175 PHE A N 1
ATOM 1311 C CA . PHE A 1 175 ? -4.561 3.300 -7.372 1.00 98.44 175 PHE A CA 1
ATOM 1312 C C . PHE A 1 175 ? -3.158 3.891 -7.195 1.00 98.44 175 PHE A C 1
ATOM 1314 O O . PHE A 1 175 ? -2.361 3.886 -8.130 1.00 98.44 175 PHE A O 1
ATOM 1321 N N . THR A 1 176 ? -2.824 4.325 -5.981 1.00 98.38 176 THR A N 1
ATOM 1322 C CA . THR A 1 176 ? -1.525 4.914 -5.657 1.00 98.38 176 THR A CA 1
ATOM 1323 C C . THR A 1 176 ? -0.365 3.918 -5.794 1.00 98.38 176 THR A C 1
ATOM 1325 O O . THR A 1 176 ? 0.702 4.335 -6.228 1.00 98.38 176 THR A O 1
ATOM 1328 N N . VAL A 1 177 ? -0.557 2.612 -5.548 1.00 97.88 177 VAL A N 1
ATOM 1329 C CA . VAL A 1 177 ? 0.447 1.570 -5.874 1.00 97.88 177 VAL A CA 1
ATOM 1330 C C . VAL A 1 177 ? 0.708 1.491 -7.384 1.00 97.88 177 VAL A C 1
ATOM 1332 O O . VAL A 1 177 ? 1.861 1.416 -7.806 1.00 97.88 177 VAL A O 1
ATOM 1335 N N . VAL A 1 178 ? -0.337 1.538 -8.218 1.00 98.19 178 VAL A N 1
ATOM 1336 C CA . VAL A 1 178 ? -0.164 1.538 -9.684 1.00 98.19 178 VAL A CA 1
ATOM 1337 C C . VAL A 1 178 ? 0.538 2.823 -10.140 1.00 98.19 178 VAL A C 1
ATOM 1339 O O . VAL A 1 178 ? 1.448 2.762 -10.965 1.00 98.19 178 VAL A O 1
ATOM 1342 N N . LEU A 1 179 ? 0.164 3.971 -9.567 1.00 97.69 179 LEU A N 1
ATOM 1343 C CA . LEU A 1 179 ? 0.786 5.271 -9.831 1.00 97.69 179 LEU A CA 1
ATOM 1344 C C . LEU A 1 179 ? 2.279 5.283 -9.462 1.00 97.69 179 LEU A C 1
ATOM 1346 O O . LEU A 1 179 ? 3.092 5.729 -10.270 1.00 97.69 179 LEU A O 1
ATOM 1350 N N . LEU A 1 180 ? 2.634 4.724 -8.299 1.00 96.38 180 LEU A N 1
ATOM 1351 C CA . LEU A 1 180 ? 4.010 4.523 -7.833 1.00 96.38 180 LEU A CA 1
ATOM 1352 C C . LEU A 1 180 ? 4.808 3.692 -8.843 1.00 96.38 180 LEU A C 1
ATOM 1354 O O . LEU A 1 180 ? 5.868 4.113 -9.283 1.00 96.38 180 LEU A O 1
ATOM 1358 N N . HIS A 1 181 ? 4.294 2.542 -9.286 1.00 95.25 181 HIS A N 1
ATOM 1359 C CA . HIS A 1 181 ? 5.038 1.688 -10.219 1.00 95.25 181 HIS A CA 1
ATOM 1360 C C . HIS A 1 181 ? 5.215 2.293 -11.621 1.00 95.25 181 HIS A C 1
ATOM 1362 O O . HIS A 1 181 ? 6.243 2.051 -12.254 1.00 95.25 181 HIS A O 1
ATOM 1368 N N . VAL A 1 182 ? 4.276 3.118 -12.099 1.00 94.44 182 VAL A N 1
ATOM 1369 C CA . VAL A 1 182 ? 4.497 3.933 -13.309 1.00 94.44 182 VAL A CA 1
ATOM 1370 C C . VAL A 1 182 ? 5.606 4.959 -13.064 1.00 94.44 182 VAL A C 1
ATOM 1372 O O . VAL A 1 182 ? 6.500 5.116 -13.895 1.00 94.44 182 VAL A O 1
ATOM 1375 N N . CYS A 1 183 ? 5.550 5.648 -11.926 1.00 90.81 183 CYS A N 1
ATOM 1376 C CA . CYS A 1 183 ? 6.446 6.738 -11.570 1.00 90.81 183 CYS A CA 1
ATOM 1377 C C . CYS A 1 183 ? 7.898 6.278 -11.348 1.00 90.81 183 CYS A C 1
ATOM 1379 O O . CYS A 1 183 ? 8.813 6.850 -11.944 1.00 90.81 183 CYS A O 1
ATOM 1381 N N . ALA A 1 184 ? 8.108 5.186 -10.612 1.00 85.88 184 ALA A N 1
ATOM 1382 C CA . ALA A 1 184 ? 9.426 4.643 -10.300 1.00 85.88 184 ALA A CA 1
ATOM 1383 C C . ALA A 1 184 ? 10.255 4.344 -11.563 1.00 85.88 184 ALA A C 1
ATOM 1385 O O . ALA A 1 184 ? 11.447 4.641 -11.596 1.00 85.88 184 ALA A O 1
ATOM 1386 N N . SER A 1 185 ? 9.625 3.852 -12.640 1.00 81.94 185 SER A N 1
ATOM 1387 C CA . SER A 1 185 ? 10.305 3.628 -13.931 1.00 81.94 185 SER A CA 1
ATOM 1388 C C . SER A 1 185 ? 10.862 4.916 -14.563 1.00 81.94 185 SER A C 1
ATOM 1390 O O . SER A 1 185 ? 11.922 4.909 -15.193 1.00 81.94 185 SER A O 1
ATOM 1392 N N . VAL A 1 186 ? 10.181 6.050 -14.357 1.00 82.12 186 VAL A N 1
ATOM 1393 C CA . VAL A 1 186 ? 10.621 7.369 -14.833 1.00 82.12 186 VAL A CA 1
ATOM 1394 C C . VAL A 1 186 ? 11.755 7.903 -13.963 1.00 82.12 186 VAL A C 1
ATOM 1396 O O . VAL A 1 186 ? 12.719 8.444 -14.498 1.00 82.12 186 VAL A O 1
ATOM 1399 N N . VAL A 1 187 ? 11.676 7.730 -12.641 1.00 80.88 187 VAL A N 1
ATOM 1400 C CA . VAL A 1 187 ? 12.718 8.218 -11.723 1.00 80.88 187 VAL A CA 1
ATOM 1401 C C . VAL A 1 187 ? 14.025 7.430 -11.881 1.00 80.88 187 VAL A C 1
ATOM 1403 O O . VAL A 1 187 ? 15.087 8.043 -12.009 1.00 80.88 187 VAL A O 1
ATOM 1406 N N . ASN A 1 188 ? 13.943 6.098 -11.985 1.00 77.31 188 ASN A N 1
ATOM 1407 C CA . ASN A 1 188 ? 15.090 5.205 -12.204 1.00 77.31 188 ASN A CA 1
ATOM 1408 C C . ASN A 1 188 ? 15.817 5.457 -13.537 1.00 77.31 188 ASN A C 1
ATOM 1410 O O . ASN A 1 188 ? 17.002 5.158 -13.661 1.00 77.31 188 ASN A O 1
ATOM 1414 N N . SER A 1 189 ? 15.140 6.052 -14.527 1.00 73.06 189 SER A N 1
ATOM 1415 C CA . SER A 1 189 ? 15.759 6.464 -15.798 1.00 73.06 189 SER A CA 1
ATOM 1416 C C . SER A 1 189 ? 16.733 7.651 -15.646 1.00 73.06 189 SER A C 1
ATOM 1418 O O . SER A 1 189 ? 17.472 7.968 -16.581 1.00 73.06 189 SER A O 1
ATOM 1420 N N . GLY A 1 190 ? 16.752 8.309 -14.479 1.00 70.56 190 GLY A N 1
ATOM 1421 C CA . GLY A 1 190 ? 17.623 9.441 -14.169 1.00 70.56 190 GLY A CA 1
ATOM 1422 C C . GLY A 1 190 ? 17.212 10.762 -14.843 1.00 70.56 190 GLY A C 1
ATOM 1423 O O . GLY A 1 190 ? 16.290 10.808 -15.659 1.00 70.56 190 GLY A O 1
ATOM 1424 N N . PRO A 1 191 ? 17.902 11.876 -14.535 1.00 70.75 191 PRO A N 1
ATOM 1425 C CA . PRO A 1 191 ? 17.533 13.218 -15.002 1.00 70.75 191 PRO A CA 1
ATOM 1426 C C . PRO A 1 191 ? 17.876 13.507 -16.479 1.00 70.75 191 PRO A C 1
ATOM 1428 O O . PRO A 1 191 ? 17.843 14.665 -16.899 1.00 70.75 191 PRO A O 1
ATOM 1431 N N . ALA A 1 192 ? 18.245 12.491 -17.268 1.00 58.41 192 ALA A N 1
ATOM 1432 C CA . ALA A 1 192 ? 18.912 12.622 -18.564 1.00 58.41 192 ALA A CA 1
ATOM 1433 C C . ALA A 1 192 ? 18.099 13.424 -19.608 1.00 58.41 192 ALA A C 1
ATOM 1435 O O . ALA A 1 192 ? 17.275 12.892 -20.351 1.00 58.41 192 ALA A O 1
ATOM 1436 N N . GLY A 1 193 ? 18.376 14.729 -19.683 1.00 58.50 193 GLY A N 1
ATOM 1437 C CA . GLY A 1 193 ? 17.829 15.672 -20.665 1.00 58.50 193 GLY A CA 1
ATOM 1438 C C . GLY A 1 193 ? 16.616 16.492 -20.207 1.00 58.50 193 GLY A C 1
ATOM 1439 O O . GLY A 1 193 ? 16.336 17.510 -20.828 1.00 58.50 193 GLY A O 1
ATOM 1440 N N . HIS A 1 194 ? 15.918 16.113 -19.128 1.00 74.56 194 HIS A N 1
ATOM 1441 C CA . HIS A 1 194 ? 14.681 16.788 -18.697 1.00 74.56 194 HIS A CA 1
ATOM 1442 C C . HIS A 1 194 ? 14.576 16.906 -17.167 1.00 74.56 194 HIS A C 1
ATOM 1444 O O . HIS A 1 194 ? 13.748 16.262 -16.524 1.00 74.56 194 HIS A O 1
ATOM 1450 N N . VAL A 1 195 ? 15.398 17.776 -16.573 1.00 81.12 195 VAL A N 1
ATOM 1451 C CA . VAL A 1 195 ? 15.486 17.969 -15.110 1.00 81.12 195 VAL A CA 1
ATOM 1452 C C . VAL A 1 195 ? 14.123 18.276 -14.464 1.00 81.12 195 VAL A C 1
ATOM 1454 O O . VAL A 1 195 ? 13.783 17.669 -13.453 1.00 81.12 195 VAL A O 1
ATOM 1457 N N . GLY A 1 196 ? 13.295 19.144 -15.060 1.00 84.06 196 GLY A N 1
ATOM 1458 C CA . GLY A 1 196 ? 11.954 19.451 -14.531 1.00 84.06 196 GLY A CA 1
ATOM 1459 C C . GLY A 1 196 ? 10.978 18.264 -14.576 1.00 84.06 196 GLY A C 1
ATOM 1460 O O . GLY A 1 196 ? 10.191 18.067 -13.649 1.00 84.06 196 GLY A O 1
ATOM 1461 N N . ALA A 1 197 ? 11.075 17.422 -15.608 1.00 84.62 197 ALA A N 1
ATOM 1462 C CA . ALA A 1 197 ? 10.287 16.197 -15.729 1.00 84.62 197 ALA A CA 1
ATOM 1463 C C . ALA A 1 197 ? 10.694 15.167 -14.658 1.00 84.62 197 ALA A C 1
ATOM 1465 O O . ALA A 1 197 ? 9.836 14.541 -14.037 1.00 84.62 197 ALA A O 1
ATOM 1466 N N . TRP A 1 198 ? 11.997 15.047 -14.391 1.00 87.44 198 TRP A N 1
ATOM 1467 C CA . TRP A 1 198 ? 12.545 14.181 -13.347 1.00 87.44 198 TRP A CA 1
ATOM 1468 C C . TRP A 1 198 ? 12.152 14.641 -11.935 1.00 87.44 198 TRP A C 1
ATOM 1470 O O . TRP A 1 198 ? 11.681 13.828 -11.146 1.00 87.44 198 TRP A O 1
ATOM 1480 N N . TRP A 1 199 ? 12.217 15.945 -11.636 1.00 91.00 199 TRP A N 1
ATOM 1481 C CA . TRP A 1 199 ? 11.704 16.499 -10.371 1.00 91.00 199 TRP A CA 1
ATOM 1482 C C . TRP A 1 199 ? 10.191 16.310 -10.203 1.00 91.00 199 TRP A C 1
ATOM 1484 O O . TRP A 1 199 ? 9.725 16.016 -9.104 1.00 91.00 199 TRP A O 1
ATOM 1494 N N . THR A 1 200 ? 9.425 16.420 -11.293 1.00 91.75 200 THR A N 1
ATOM 1495 C CA . THR A 1 200 ? 7.985 16.115 -11.294 1.00 91.75 200 THR A CA 1
ATOM 1496 C C . THR A 1 200 ? 7.735 14.653 -10.917 1.00 91.75 200 THR A C 1
ATOM 1498 O O . THR A 1 200 ? 6.880 14.376 -10.079 1.00 91.75 200 THR A O 1
ATOM 1501 N N . ALA A 1 201 ? 8.497 13.721 -11.498 1.00 90.50 201 ALA A N 1
ATOM 1502 C CA . ALA A 1 201 ? 8.421 12.308 -11.145 1.00 90.50 201 ALA A CA 1
ATOM 1503 C C . ALA A 1 201 ? 8.835 12.076 -9.679 1.00 90.50 201 ALA A C 1
ATOM 1505 O O . ALA A 1 201 ? 8.083 11.453 -8.945 1.00 90.50 201 ALA A O 1
ATOM 1506 N N . HIS A 1 202 ? 9.935 12.664 -9.199 1.00 90.62 202 HIS A N 1
ATOM 1507 C CA . HIS A 1 202 ? 10.328 12.594 -7.783 1.00 90.62 202 HIS A CA 1
ATOM 1508 C C . HIS A 1 202 ? 9.220 13.048 -6.821 1.00 90.62 202 HIS A C 1
ATOM 1510 O O . HIS A 1 202 ? 8.955 12.367 -5.834 1.00 90.62 202 HIS A O 1
ATOM 1516 N N . LEU A 1 203 ? 8.536 14.159 -7.114 1.00 94.56 203 LEU A N 1
ATOM 1517 C CA . LEU A 1 203 ? 7.439 14.645 -6.275 1.00 94.56 203 LEU A CA 1
ATOM 1518 C C . LEU A 1 203 ? 6.240 13.687 -6.267 1.00 94.56 203 LEU A C 1
ATOM 1520 O O . LEU A 1 203 ? 5.683 13.421 -5.201 1.00 94.56 203 LEU A O 1
ATOM 1524 N N . ILE A 1 204 ? 5.855 13.153 -7.432 1.00 95.62 204 ILE A N 1
ATOM 1525 C CA . ILE A 1 204 ? 4.779 12.155 -7.534 1.00 95.62 204 ILE A CA 1
ATOM 1526 C C . ILE A 1 204 ? 5.174 10.888 -6.768 1.00 95.62 204 ILE A C 1
ATOM 1528 O O . ILE A 1 204 ? 4.394 10.410 -5.947 1.00 95.62 204 ILE A O 1
ATOM 1532 N N . GLU A 1 205 ? 6.397 10.395 -6.968 1.00 93.50 205 GLU A N 1
ATOM 1533 C CA . GLU A 1 205 ? 6.950 9.223 -6.292 1.00 93.50 205 GLU A CA 1
ATOM 1534 C C . GLU A 1 205 ? 6.840 9.373 -4.774 1.00 93.50 205 GLU A C 1
ATOM 1536 O O . GLU A 1 205 ? 6.195 8.556 -4.116 1.00 93.50 205 GLU A O 1
ATOM 1541 N N . SER A 1 206 ? 7.379 10.460 -4.216 1.00 95.94 206 SER A N 1
ATOM 1542 C CA . SER A 1 206 ? 7.309 10.755 -2.784 1.00 95.94 206 SER A CA 1
ATOM 1543 C C . SER A 1 206 ? 5.869 10.834 -2.278 1.00 95.94 206 SER A C 1
ATOM 1545 O O . SER A 1 206 ? 5.547 10.236 -1.251 1.00 95.94 206 SER A O 1
ATOM 1547 N N . ALA A 1 207 ? 4.980 11.494 -3.025 1.00 97.44 207 ALA A N 1
ATOM 1548 C CA . ALA A 1 207 ? 3.563 11.611 -2.691 1.00 97.44 207 ALA A CA 1
ATOM 1549 C C . ALA A 1 207 ? 2.781 10.285 -2.791 1.00 97.44 207 ALA A C 1
ATOM 1551 O O . ALA A 1 207 ? 1.647 10.223 -2.313 1.00 97.44 207 ALA A O 1
ATOM 1552 N N . THR A 1 208 ? 3.351 9.220 -3.370 1.00 97.62 208 THR A N 1
ATOM 1553 C CA . THR A 1 208 ? 2.718 7.889 -3.423 1.00 97.62 208 THR A CA 1
ATOM 1554 C C . THR A 1 208 ? 3.105 6.947 -2.280 1.00 97.62 208 THR A C 1
ATOM 1556 O O . THR A 1 208 ? 2.395 5.969 -2.030 1.00 97.62 208 THR A O 1
ATOM 1559 N N . ARG A 1 209 ? 4.194 7.212 -1.543 1.00 96.88 209 ARG A N 1
ATOM 1560 C CA . ARG A 1 209 ? 4.805 6.214 -0.637 1.00 96.88 209 ARG A CA 1
ATOM 1561 C C . ARG A 1 209 ? 3.958 5.800 0.574 1.00 96.88 209 ARG A C 1
ATOM 1563 O O . ARG A 1 209 ? 4.242 4.775 1.183 1.00 96.88 209 ARG A O 1
ATOM 1570 N N . TRP A 1 210 ? 2.864 6.501 0.875 1.00 98.31 210 TRP A N 1
ATOM 1571 C CA . TRP A 1 210 ? 1.911 6.100 1.920 1.00 98.31 210 TRP A CA 1
ATOM 1572 C C . TRP A 1 210 ? 1.054 4.871 1.570 1.00 98.31 210 TRP A C 1
ATOM 1574 O O . TRP A 1 210 ? 0.427 4.293 2.458 1.00 98.31 210 TRP A O 1
ATOM 1584 N N . CYS A 1 211 ? 0.983 4.463 0.298 1.00 98.00 211 CYS A N 1
ATOM 1585 C CA . CYS A 1 211 ? 0.010 3.467 -0.162 1.00 98.00 211 CYS A CA 1
ATOM 1586 C C . CYS A 1 211 ? 0.127 2.095 0.528 1.00 98.00 211 CYS A C 1
ATOM 1588 O O . CYS A 1 211 ? -0.876 1.568 1.015 1.00 98.00 211 CYS A O 1
ATOM 1590 N N . VAL A 1 212 ? 1.334 1.533 0.633 1.00 97.69 212 VAL A N 1
ATOM 1591 C CA . VAL A 1 212 ? 1.559 0.235 1.291 1.00 97.69 212 VAL A CA 1
ATOM 1592 C C . VAL A 1 212 ? 1.318 0.310 2.811 1.00 97.69 212 VAL A C 1
ATOM 1594 O O . VAL A 1 212 ? 0.528 -0.495 3.312 1.00 97.69 212 VAL A O 1
ATOM 1597 N N . PRO A 1 213 ? 1.874 1.288 3.555 1.00 98.56 213 PRO A N 1
ATOM 1598 C CA . PRO A 1 213 ? 1.496 1.546 4.945 1.00 98.56 213 PRO A CA 1
ATOM 1599 C C . PRO A 1 213 ? -0.014 1.665 5.194 1.00 98.56 213 PRO A C 1
ATOM 1601 O O . PRO A 1 213 ? -0.526 1.092 6.156 1.00 98.56 213 PRO A O 1
ATOM 1604 N N . VAL A 1 214 ? -0.754 2.360 4.322 1.00 98.56 214 VAL A N 1
ATOM 1605 C CA . VAL A 1 214 ? -2.216 2.496 4.437 1.00 98.56 214 VAL A CA 1
ATOM 1606 C C . VAL A 1 214 ? -2.934 1.163 4.240 1.00 98.56 214 VAL A C 1
ATOM 1608 O O . VAL A 1 214 ? -3.861 0.872 4.996 1.00 98.56 214 VAL A O 1
ATOM 1611 N N . PHE A 1 215 ? -2.491 0.303 3.320 1.00 97.44 215 PHE A N 1
ATOM 1612 C CA . PHE A 1 215 ? -3.027 -1.058 3.225 1.00 97.44 215 PHE A CA 1
ATOM 1613 C C . PHE A 1 215 ? -2.812 -1.874 4.508 1.00 97.44 215 PHE A C 1
ATOM 1615 O O . PHE A 1 215 ? -3.727 -2.576 4.951 1.00 97.44 215 PHE A O 1
ATOM 1622 N N . VAL A 1 216 ? -1.636 -1.759 5.133 1.00 98.44 216 VAL A N 1
ATOM 1623 C CA . VAL A 1 216 ? -1.335 -2.420 6.412 1.00 98.44 216 VAL A CA 1
ATOM 1624 C C . VAL A 1 216 ? -2.219 -1.868 7.537 1.00 98.44 216 VAL A C 1
ATOM 1626 O O . VAL A 1 216 ? -2.830 -2.649 8.270 1.00 98.44 216 VAL A O 1
ATOM 1629 N N . MET A 1 217 ? -2.371 -0.544 7.631 1.00 98.62 217 MET A N 1
ATOM 1630 C CA . MET A 1 217 ? -3.250 0.104 8.612 1.00 98.62 217 MET A CA 1
ATOM 1631 C C . MET A 1 217 ? -4.721 -0.294 8.438 1.00 98.62 217 MET A C 1
ATOM 1633 O O . MET A 1 217 ? -5.374 -0.626 9.425 1.00 98.62 217 MET A O 1
ATOM 1637 N N . VAL A 1 218 ? -5.254 -0.342 7.210 1.00 97.50 218 VAL A N 1
ATOM 1638 C CA . VAL A 1 218 ? -6.633 -0.812 6.974 1.00 97.50 218 VAL A CA 1
ATOM 1639 C C . VAL A 1 218 ? -6.795 -2.287 7.363 1.00 97.50 218 VAL A C 1
ATOM 1641 O O . VAL A 1 218 ? -7.818 -2.660 7.942 1.00 97.50 218 VAL A O 1
ATOM 1644 N N . SER A 1 219 ? -5.799 -3.135 7.090 1.00 96.00 219 SER A N 1
ATOM 1645 C CA . SER A 1 219 ? -5.817 -4.535 7.532 1.00 96.00 219 SER A CA 1
ATOM 1646 C C . SER A 1 219 ? -5.874 -4.641 9.060 1.00 96.00 219 SER A C 1
ATOM 1648 O O . SER A 1 219 ? -6.708 -5.380 9.584 1.00 96.00 219 SER A O 1
ATOM 1650 N N . GLY A 1 220 ? -5.069 -3.854 9.778 1.00 96.62 220 GLY A N 1
ATOM 1651 C CA . GLY A 1 220 ? -5.077 -3.806 11.243 1.00 96.62 220 GLY A CA 1
ATOM 1652 C C . GLY A 1 220 ? -6.396 -3.292 11.813 1.00 96.62 220 GLY A C 1
ATOM 1653 O O . GLY A 1 220 ? -7.021 -3.963 12.634 1.00 96.62 220 GLY A O 1
ATOM 1654 N N . ALA A 1 221 ? -6.894 -2.171 11.287 1.00 96.38 221 ALA A N 1
ATOM 1655 C CA . ALA A 1 221 ? -8.175 -1.569 11.656 1.00 96.38 221 ALA A CA 1
ATOM 1656 C C . ALA A 1 221 ? -9.371 -2.532 11.523 1.00 96.38 221 ALA A C 1
ATOM 1658 O O . ALA A 1 221 ? -10.342 -2.422 12.275 1.00 96.38 221 ALA A O 1
ATOM 1659 N N . LEU A 1 222 ? -9.317 -3.489 10.591 1.00 93.88 222 LEU A N 1
ATOM 1660 C CA . LEU A 1 222 ? -10.385 -4.468 10.359 1.00 93.88 222 LEU A CA 1
ATOM 1661 C C . LEU A 1 222 ? -10.190 -5.805 11.083 1.00 93.88 222 LEU A C 1
ATOM 1663 O O . LEU A 1 222 ? -11.186 -6.465 11.389 1.00 93.88 222 LEU A O 1
ATOM 1667 N N . LEU A 1 223 ? -8.945 -6.228 11.314 1.00 93.88 223 LEU A N 1
ATOM 1668 C CA . LEU A 1 223 ? -8.627 -7.526 11.917 1.00 93.88 223 LEU A CA 1
ATOM 1669 C C . LEU A 1 223 ? -8.464 -7.467 13.436 1.00 93.88 223 LEU A C 1
ATOM 1671 O O . LEU A 1 223 ? -8.815 -8.438 14.096 1.00 93.88 223 LEU A O 1
ATOM 1675 N N . LEU A 1 224 ? -7.973 -6.351 13.982 1.00 95.19 224 LEU A N 1
ATOM 1676 C CA . LEU A 1 224 ? -7.807 -6.157 15.427 1.00 95.19 224 LEU A CA 1
ATOM 1677 C C . LEU A 1 224 ? -9.110 -5.716 16.112 1.00 95.19 224 LEU A C 1
ATOM 1679 O O . LEU A 1 224 ? -9.303 -5.982 17.290 1.00 95.19 224 LEU A O 1
ATOM 1683 N N . SER A 1 225 ? -10.035 -5.107 15.363 1.00 90.50 225 SER A N 1
ATOM 1684 C CA . SER A 1 225 ? -11.329 -4.614 15.871 1.00 90.50 225 SER A CA 1
ATOM 1685 C C . SER A 1 225 ? -12.453 -5.666 15.845 1.00 90.50 225 SER A C 1
ATOM 1687 O O . SER A 1 225 ? -13.632 -5.313 15.835 1.00 90.50 225 SER A O 1
ATOM 1689 N N . ARG A 1 226 ? -12.123 -6.958 15.726 1.00 87.69 226 ARG A N 1
ATOM 1690 C CA . ARG A 1 226 ? -13.090 -8.069 15.722 1.00 87.69 226 ARG A CA 1
ATOM 1691 C C . ARG A 1 226 ? -12.557 -9.197 16.599 1.00 87.69 226 ARG A C 1
ATOM 1693 O O . ARG A 1 226 ? -11.390 -9.533 16.418 1.00 87.69 226 ARG A O 1
ATOM 1700 N N . PRO A 1 227 ? -13.391 -9.815 17.456 1.00 87.56 227 PRO A N 1
ATOM 1701 C CA . PRO A 1 227 ? -12.946 -10.906 18.310 1.00 87.56 227 PRO A CA 1
ATOM 1702 C C . PRO A 1 227 ? -12.357 -12.057 17.488 1.00 87.56 227 PRO A C 1
ATOM 1704 O O . PRO A 1 227 ? -12.807 -12.371 16.379 1.00 87.56 227 PRO A O 1
ATOM 1707 N N . ILE A 1 228 ? -11.324 -12.674 18.057 1.00 90.31 228 ILE A N 1
ATOM 1708 C CA . ILE A 1 228 ? -10.683 -13.885 17.552 1.00 90.31 228 ILE A CA 1
ATOM 1709 C C . ILE A 1 228 ? -10.812 -14.943 18.644 1.00 90.31 228 ILE A C 1
ATOM 1711 O O . ILE A 1 228 ? -9.988 -15.003 19.553 1.00 90.31 228 ILE A O 1
ATOM 1715 N N . ASP A 1 229 ? -11.852 -15.767 18.540 1.00 83.69 229 ASP A N 1
ATOM 1716 C CA . ASP A 1 229 ? -12.162 -16.798 19.539 1.00 83.69 229 ASP A CA 1
ATOM 1717 C C . ASP A 1 229 ? -11.174 -17.976 19.468 1.00 83.69 229 ASP A C 1
ATOM 1719 O O . ASP A 1 229 ? -10.847 -18.601 20.473 1.00 83.69 229 ASP A O 1
ATOM 1723 N N . SER A 1 230 ? -10.664 -18.271 18.265 1.00 91.25 230 SER A N 1
ATOM 1724 C CA . SER A 1 230 ? -9.785 -19.412 17.990 1.00 91.25 230 SER A CA 1
ATOM 1725 C C . SER A 1 230 ? -8.773 -19.089 16.876 1.00 91.25 230 SER A C 1
ATOM 1727 O O . SER A 1 230 ? -9.182 -18.811 15.741 1.00 91.25 230 SER A O 1
ATOM 1729 N N . PRO A 1 231 ? -7.446 -19.142 17.136 1.00 91.94 231 PRO A N 1
ATOM 1730 C CA . PRO A 1 231 ? -6.429 -18.939 16.102 1.00 91.94 231 PRO A CA 1
ATOM 1731 C C . PRO A 1 231 ? -6.515 -19.948 14.936 1.00 91.94 231 PRO A C 1
ATOM 1733 O O . PRO A 1 231 ? -6.510 -19.497 13.788 1.00 91.94 231 PRO A O 1
ATOM 1736 N N . PRO A 1 232 ? -6.688 -21.275 15.153 1.00 93.12 232 PRO A N 1
ATOM 1737 C CA . PRO A 1 232 ? -6.916 -22.229 14.060 1.00 93.12 232 PRO A CA 1
ATOM 1738 C C . PRO A 1 232 ? -8.085 -21.850 13.144 1.00 93.12 232 PRO A C 1
ATOM 1740 O O . PRO A 1 232 ? -7.975 -21.929 11.918 1.00 93.12 232 PRO A O 1
ATOM 1743 N N . GLU A 1 233 ? -9.199 -21.380 13.712 1.00 89.75 233 GLU A N 1
ATOM 1744 C CA . GLU A 1 233 ? -10.343 -20.944 12.916 1.00 89.75 233 GLU A CA 1
ATOM 1745 C C . GLU A 1 233 ? -10.064 -19.635 12.160 1.00 89.75 233 GLU A C 1
ATOM 1747 O O . GLU A 1 233 ? -10.431 -19.506 10.984 1.00 89.75 233 GLU A O 1
ATOM 1752 N N . PHE A 1 234 ? -9.377 -18.684 12.802 1.00 91.44 234 PHE A N 1
ATOM 1753 C CA . PHE A 1 234 ? -8.931 -17.445 12.169 1.00 91.44 234 PHE A CA 1
ATOM 1754 C C . PHE A 1 234 ? -8.096 -17.724 10.916 1.00 91.44 234 PHE A C 1
ATOM 1756 O O . PHE A 1 234 ? -8.369 -17.112 9.874 1.00 91.44 234 PHE A O 1
ATOM 1763 N N . TYR A 1 235 ? -7.137 -18.655 11.007 1.00 93.94 235 TYR A N 1
ATOM 1764 C CA . TYR A 1 235 ? -6.296 -19.069 9.885 1.00 93.94 235 TYR A CA 1
ATOM 1765 C C . TYR A 1 235 ? -7.121 -19.791 8.816 1.00 93.94 235 TYR A C 1
ATOM 1767 O O . TYR A 1 235 ? -7.099 -19.367 7.662 1.00 93.94 235 TYR A O 1
ATOM 1775 N N . ARG A 1 236 ? -7.928 -20.803 9.177 1.00 89.69 236 ARG A N 1
ATOM 1776 C CA . ARG A 1 236 ? -8.759 -21.566 8.222 1.00 89.69 236 ARG A CA 1
ATOM 1777 C C . ARG A 1 236 ? -9.654 -20.661 7.369 1.00 89.69 236 ARG A C 1
ATOM 1779 O O . ARG A 1 236 ? -9.737 -20.840 6.158 1.00 89.69 236 ARG A O 1
ATOM 1786 N N . ARG A 1 237 ? -10.293 -19.654 7.979 1.00 86.44 237 ARG A N 1
ATOM 1787 C CA . ARG A 1 237 ? -11.182 -18.698 7.284 1.00 86.44 237 ARG A CA 1
ATOM 1788 C C . ARG A 1 237 ? -10.451 -17.747 6.319 1.00 86.44 237 ARG A C 1
ATOM 1790 O O . ARG A 1 237 ? -11.111 -17.117 5.492 1.00 86.44 237 ARG A O 1
ATOM 1797 N N . ARG A 1 238 ? -9.125 -17.605 6.433 1.00 86.12 238 ARG A N 1
ATOM 1798 C CA . ARG A 1 238 ? -8.304 -16.637 5.674 1.00 86.12 238 ARG A CA 1
ATOM 1799 C C . ARG A 1 238 ? -7.296 -17.286 4.731 1.00 86.12 238 ARG A C 1
ATOM 1801 O O . ARG A 1 238 ? -6.971 -16.670 3.721 1.00 86.12 238 ARG A O 1
ATOM 1808 N N . ALA A 1 239 ? -6.869 -18.517 5.011 1.00 83.69 239 ALA A N 1
ATOM 1809 C CA . ALA A 1 239 ? -5.878 -19.265 4.243 1.00 83.69 239 ALA A CA 1
ATOM 1810 C C . ALA A 1 239 ? -6.174 -19.240 2.737 1.00 83.69 239 ALA A C 1
ATOM 1812 O O . ALA A 1 239 ? -5.335 -18.792 1.965 1.00 83.69 239 ALA A O 1
ATOM 1813 N N . ALA A 1 240 ? -7.392 -19.598 2.318 1.00 82.31 240 ALA A N 1
ATOM 1814 C CA . ALA A 1 240 ? -7.762 -19.596 0.900 1.00 82.31 240 ALA A CA 1
ATOM 1815 C C . ALA A 1 240 ? -7.646 -18.208 0.232 1.00 82.31 240 ALA A C 1
ATOM 1817 O O . ALA A 1 240 ? -7.167 -18.122 -0.891 1.00 82.31 240 ALA A O 1
ATOM 1818 N N . ARG A 1 241 ? -8.016 -17.122 0.929 1.00 86.00 241 ARG A N 1
ATOM 1819 C CA . ARG A 1 241 ? -8.011 -15.744 0.386 1.00 86.00 241 ARG A CA 1
ATOM 1820 C C . ARG A 1 241 ? -6.621 -15.120 0.260 1.00 86.00 241 ARG A C 1
ATOM 1822 O O . ARG A 1 241 ? -6.491 -14.057 -0.333 1.00 86.00 241 ARG A O 1
ATOM 1829 N N . LEU A 1 242 ? -5.599 -15.728 0.863 1.00 90.44 242 LEU A N 1
ATOM 1830 C CA . LEU A 1 242 ? -4.220 -15.238 0.791 1.00 90.44 242 LEU A CA 1
ATOM 1831 C C . LEU A 1 242 ? -3.304 -16.233 0.079 1.00 90.44 242 LEU A C 1
ATOM 1833 O O . LEU A 1 242 ? -2.593 -15.848 -0.842 1.00 90.44 242 LEU A O 1
ATOM 1837 N N . LEU A 1 243 ? -3.354 -17.512 0.458 1.00 93.19 243 LEU A N 1
ATOM 1838 C CA . LEU A 1 243 ? -2.478 -18.547 -0.088 1.00 93.19 243 LEU A CA 1
ATOM 1839 C C . LEU A 1 243 ? -2.802 -18.887 -1.546 1.00 93.19 243 LEU A C 1
ATOM 1841 O O . LEU A 1 243 ? -1.871 -19.110 -2.311 1.00 93.19 243 LEU A O 1
ATOM 1845 N N . VAL A 1 244 ? -4.078 -18.902 -1.961 1.00 94.62 244 VAL A N 1
ATOM 1846 C CA . VAL A 1 244 ? -4.418 -19.205 -3.366 1.00 94.62 244 VAL A CA 1
ATOM 1847 C C . VAL A 1 244 ? -3.938 -18.089 -4.303 1.00 94.62 244 VAL A C 1
ATOM 1849 O O . VAL A 1 244 ? -3.208 -18.416 -5.240 1.00 94.62 244 VAL A O 1
ATOM 1852 N N . PRO A 1 245 ? -4.219 -16.791 -4.055 1.00 94.94 245 PRO A N 1
ATOM 1853 C CA . PRO A 1 245 ? -3.605 -15.712 -4.827 1.00 94.94 245 PRO A CA 1
ATOM 1854 C C . PRO A 1 245 ? -2.073 -15.739 -4.779 1.00 94.94 245 PRO A C 1
ATOM 1856 O O . PRO A 1 245 ? -1.441 -15.683 -5.830 1.00 94.94 245 PRO A O 1
ATOM 1859 N N . LEU A 1 246 ? -1.472 -15.892 -3.592 1.00 95.00 246 LEU A N 1
ATOM 1860 C CA . LEU A 1 246 ? -0.016 -15.927 -3.422 1.00 95.00 246 LEU A CA 1
ATOM 1861 C C . LEU A 1 246 ? 0.639 -17.027 -4.269 1.00 95.00 246 LEU A C 1
ATOM 1863 O O . LEU A 1 246 ? 1.547 -16.738 -5.040 1.00 95.00 246 LEU A O 1
ATOM 1867 N N . VAL A 1 247 ? 0.170 -18.274 -4.171 1.00 95.75 247 VAL A N 1
ATOM 1868 C CA . VAL A 1 247 ? 0.752 -19.405 -4.913 1.00 95.75 247 VAL A CA 1
ATOM 1869 C C . VAL A 1 247 ? 0.530 -19.252 -6.416 1.00 95.75 247 VAL A C 1
ATOM 1871 O O . VAL A 1 247 ? 1.487 -19.372 -7.181 1.00 95.75 247 VAL A O 1
ATOM 1874 N N . VAL A 1 248 ? -0.701 -18.956 -6.851 1.00 96.50 248 VAL A N 1
ATOM 1875 C CA . VAL A 1 248 ? -1.029 -18.842 -8.283 1.00 96.50 248 VAL A CA 1
ATOM 1876 C C . VAL A 1 248 ? -0.207 -17.737 -8.941 1.00 96.50 248 VAL A C 1
ATOM 1878 O O . VAL A 1 248 ? 0.418 -17.975 -9.975 1.00 96.50 248 VAL A O 1
ATOM 1881 N N . TRP A 1 249 ? -0.149 -16.547 -8.340 1.00 97.06 249 TRP A N 1
ATOM 1882 C CA . TRP A 1 249 ? 0.569 -15.426 -8.938 1.00 97.06 249 TRP A CA 1
ATOM 1883 C C . TRP A 1 249 ? 2.085 -15.549 -8.816 1.00 97.06 249 TRP A C 1
ATOM 1885 O O . TRP A 1 249 ? 2.775 -15.196 -9.769 1.00 97.06 249 TRP A O 1
ATOM 1895 N N . THR A 1 250 ? 2.620 -16.141 -7.743 1.00 95.94 250 THR A N 1
ATOM 1896 C CA . THR A 1 250 ? 4.043 -16.515 -7.696 1.00 95.94 250 THR A CA 1
ATOM 1897 C C . THR A 1 250 ? 4.402 -17.437 -8.865 1.00 95.94 250 THR A C 1
ATOM 1899 O O . THR A 1 250 ? 5.363 -17.153 -9.575 1.00 95.94 250 THR A O 1
ATOM 1902 N N . VAL A 1 251 ? 3.613 -18.482 -9.147 1.00 95.50 251 VAL A N 1
ATOM 1903 C CA . VAL A 1 251 ? 3.864 -19.371 -10.300 1.00 95.50 251 VAL A CA 1
ATOM 1904 C C . VAL A 1 251 ? 3.782 -18.612 -11.631 1.00 95.50 251 VAL A C 1
ATOM 1906 O O . VAL A 1 251 ? 4.684 -18.751 -12.457 1.00 95.50 251 VAL A O 1
ATOM 1909 N N . VAL A 1 252 ? 2.760 -17.769 -11.830 1.00 95.62 252 VAL A N 1
ATOM 1910 C CA . VAL A 1 252 ? 2.609 -16.949 -13.050 1.00 95.62 252 VAL A CA 1
ATOM 1911 C C . VAL A 1 252 ? 3.818 -16.034 -13.270 1.00 95.62 252 VAL A C 1
ATOM 1913 O O . VAL A 1 252 ? 4.371 -16.006 -14.369 1.00 95.62 252 VAL A O 1
ATOM 1916 N N . TYR A 1 253 ? 4.273 -15.315 -12.241 1.00 95.38 253 TYR A N 1
ATOM 1917 C CA . TYR A 1 253 ? 5.390 -14.380 -12.379 1.00 95.38 253 TYR A CA 1
ATOM 1918 C C . TYR A 1 253 ? 6.761 -15.067 -12.485 1.00 95.38 253 TYR A C 1
ATOM 1920 O O . TYR A 1 253 ? 7.625 -14.566 -13.206 1.00 95.38 253 TYR A O 1
ATOM 1928 N N . LEU A 1 254 ? 6.968 -16.229 -11.854 1.00 93.75 254 LEU A N 1
ATOM 1929 C CA . LEU A 1 254 ? 8.177 -17.037 -12.065 1.00 93.75 254 LEU A CA 1
ATOM 1930 C C . LEU A 1 254 ? 8.222 -17.611 -13.493 1.00 93.75 254 LEU A C 1
ATOM 1932 O O . LEU A 1 254 ? 9.270 -17.561 -14.136 1.00 93.75 254 LEU A O 1
ATOM 1936 N N . ALA A 1 255 ? 7.089 -18.081 -14.029 1.00 92.56 255 ALA A N 1
ATOM 1937 C CA . ALA A 1 255 ? 6.989 -18.524 -15.421 1.00 92.56 255 ALA A CA 1
ATOM 1938 C C . ALA A 1 255 ? 7.254 -17.374 -16.411 1.00 92.56 255 ALA A C 1
ATOM 1940 O O . ALA A 1 255 ? 7.957 -17.555 -17.406 1.00 92.56 255 ALA A O 1
ATOM 1941 N N . LEU A 1 256 ? 6.756 -16.170 -16.110 1.00 91.38 256 LEU A N 1
ATOM 1942 C CA . LEU A 1 256 ? 6.990 -14.970 -16.913 1.00 91.38 256 LEU A CA 1
ATOM 1943 C C . LEU A 1 256 ? 8.468 -14.536 -16.899 1.00 91.38 256 LEU A C 1
ATOM 1945 O O . LEU A 1 256 ? 9.028 -14.241 -17.957 1.00 91.38 256 LEU A O 1
ATOM 1949 N N . ARG A 1 257 ? 9.123 -14.578 -15.726 1.00 89.50 257 ARG A N 1
ATOM 1950 C CA . ARG A 1 257 ? 10.579 -14.379 -15.589 1.00 89.50 257 ARG A CA 1
ATOM 1951 C C . ARG A 1 257 ? 11.359 -15.385 -16.433 1.00 89.50 257 ARG A C 1
ATOM 1953 O O . ARG A 1 257 ? 12.200 -14.966 -17.220 1.00 89.50 257 ARG A O 1
ATOM 1960 N N . ALA A 1 258 ? 11.054 -16.678 -16.316 1.00 88.44 258 ALA A N 1
ATOM 1961 C CA . ALA A 1 258 ? 11.716 -17.737 -17.082 1.00 88.44 258 ALA A CA 1
ATOM 1962 C C . ALA A 1 258 ? 11.564 -17.550 -18.604 1.00 88.44 258 ALA A C 1
ATOM 1964 O O . ALA A 1 258 ? 12.534 -17.676 -19.356 1.00 88.44 258 ALA A O 1
ATOM 1965 N N . TYR A 1 259 ? 10.359 -17.188 -19.058 1.00 88.62 259 TYR A N 1
ATOM 1966 C CA . TYR A 1 259 ? 10.072 -16.917 -20.466 1.00 88.62 259 TYR A CA 1
ATOM 1967 C C . TYR A 1 259 ? 10.904 -15.746 -21.017 1.00 88.62 259 TYR A C 1
ATOM 1969 O O . TYR A 1 259 ? 11.520 -15.871 -22.077 1.00 88.62 259 TYR A O 1
ATOM 1977 N N . TRP A 1 260 ? 10.986 -14.622 -20.297 1.00 85.31 260 TRP A N 1
ATOM 1978 C CA . TRP A 1 260 ? 11.775 -13.464 -20.742 1.00 85.31 260 TRP A CA 1
ATOM 1979 C C . TRP A 1 260 ? 13.288 -13.639 -20.571 1.00 85.31 260 TRP A C 1
ATOM 1981 O O . TRP A 1 260 ? 14.045 -13.162 -21.415 1.00 85.31 260 TRP A O 1
ATOM 1991 N N . ALA A 1 261 ? 13.736 -14.360 -19.539 1.00 82.31 261 ALA A N 1
ATOM 1992 C CA . ALA A 1 261 ? 15.146 -14.690 -19.326 1.00 82.31 261 ALA A CA 1
ATOM 1993 C C . ALA A 1 261 ? 15.700 -15.690 -20.361 1.00 82.31 261 ALA A C 1
ATOM 1995 O O . ALA A 1 261 ? 16.914 -15.862 -20.448 1.00 82.31 261 ALA A O 1
ATOM 1996 N N . ARG A 1 262 ? 14.827 -16.337 -21.155 1.00 79.19 262 ARG A N 1
ATOM 1997 C CA . ARG A 1 262 ? 15.165 -17.419 -22.103 1.00 79.19 262 ARG A CA 1
ATOM 1998 C C . ARG A 1 262 ? 15.891 -18.594 -21.431 1.00 79.19 262 ARG A C 1
ATOM 2000 O O . ARG A 1 262 ? 16.737 -19.241 -22.044 1.00 79.19 262 ARG A O 1
ATOM 2007 N N . GLY A 1 263 ? 15.559 -18.868 -20.171 1.00 78.38 263 GLY A N 1
ATOM 2008 C CA . GLY A 1 263 ? 16.205 -19.891 -19.355 1.00 78.38 263 GLY A CA 1
ATOM 2009 C C . GLY A 1 263 ? 15.620 -19.962 -17.946 1.00 78.38 263 GLY A C 1
ATOM 2010 O O . GLY A 1 263 ? 14.896 -19.067 -17.515 1.00 78.38 263 GLY A O 1
ATOM 2011 N N . ILE A 1 264 ? 15.936 -21.043 -17.234 1.00 83.31 264 ILE A N 1
ATOM 2012 C CA . ILE A 1 264 ? 15.505 -21.285 -15.853 1.00 83.31 264 ILE A CA 1
ATOM 2013 C C . ILE A 1 264 ? 16.755 -21.482 -14.995 1.00 83.31 264 ILE A C 1
ATOM 2015 O O . ILE A 1 264 ? 17.419 -22.511 -15.108 1.00 83.31 264 ILE A O 1
ATOM 2019 N N . ASP A 1 265 ? 17.045 -20.529 -14.111 1.00 87.94 265 ASP A N 1
ATOM 2020 C CA . ASP A 1 265 ? 17.934 -20.761 -12.973 1.00 87.94 265 ASP A CA 1
ATOM 2021 C C . ASP A 1 265 ? 17.077 -21.156 -11.763 1.00 87.94 265 ASP A C 1
ATOM 2023 O O . ASP A 1 265 ? 16.444 -20.326 -11.112 1.00 87.94 265 ASP A O 1
ATOM 2027 N N . VAL A 1 266 ? 17.025 -22.458 -11.478 1.00 88.50 266 VAL A N 1
ATOM 2028 C CA . VAL A 1 266 ? 16.223 -23.004 -10.373 1.00 88.50 266 VAL A CA 1
ATOM 2029 C C . VAL A 1 266 ? 16.697 -22.473 -9.013 1.00 88.50 266 VAL A C 1
ATOM 2031 O O . VAL A 1 266 ? 15.876 -22.330 -8.108 1.00 88.50 266 VAL A O 1
ATOM 2034 N N . ALA A 1 267 ? 17.986 -22.148 -8.859 1.00 89.12 267 ALA A N 1
ATOM 2035 C CA . ALA A 1 267 ? 18.525 -21.622 -7.609 1.00 89.12 267 ALA A CA 1
ATOM 2036 C C . ALA A 1 267 ? 18.093 -20.166 -7.380 1.00 89.12 267 ALA A C 1
ATOM 2038 O O . ALA A 1 267 ? 17.694 -19.833 -6.264 1.00 89.12 267 ALA A O 1
ATOM 2039 N N . ASP A 1 268 ? 18.090 -19.327 -8.420 1.00 88.69 268 ASP A N 1
ATOM 2040 C CA . ASP A 1 268 ? 17.517 -17.971 -8.375 1.00 88.69 268 ASP A CA 1
ATOM 2041 C C . ASP A 1 268 ? 16.008 -18.008 -8.078 1.00 88.69 268 ASP A C 1
ATOM 2043 O O . ASP A 1 268 ? 15.546 -17.378 -7.123 1.00 88.69 268 ASP A O 1
ATOM 2047 N N . LEU A 1 269 ? 15.230 -18.814 -8.815 1.00 89.81 269 LEU A N 1
ATOM 2048 C CA . LEU A 1 269 ? 13.785 -18.917 -8.575 1.00 89.81 269 LEU A CA 1
ATOM 2049 C C . LEU A 1 269 ? 13.487 -19.376 -7.135 1.00 89.81 269 LEU A C 1
ATOM 2051 O O . LEU A 1 269 ? 12.686 -18.734 -6.453 1.00 89.81 269 LEU A O 1
ATOM 2055 N N . ALA A 1 270 ? 14.171 -20.413 -6.637 1.00 90.31 270 ALA A N 1
ATOM 2056 C CA . ALA A 1 270 ? 14.021 -20.885 -5.259 1.00 90.31 270 ALA A CA 1
ATOM 2057 C C . ALA A 1 270 ? 14.441 -19.824 -4.227 1.00 90.31 270 ALA A C 1
ATOM 2059 O O . ALA A 1 270 ? 13.703 -19.576 -3.273 1.00 90.31 270 ALA A O 1
ATOM 2060 N N . THR A 1 271 ? 15.576 -19.149 -4.439 1.00 90.75 271 THR A N 1
ATOM 2061 C CA . THR A 1 271 ? 16.047 -18.062 -3.565 1.00 90.75 271 THR A CA 1
ATOM 2062 C C . THR A 1 271 ? 15.017 -16.941 -3.500 1.00 90.75 271 THR A C 1
ATOM 2064 O O . THR A 1 271 ? 14.650 -16.523 -2.407 1.00 90.75 271 THR A O 1
ATOM 2067 N N . SER A 1 272 ? 14.470 -16.520 -4.644 1.00 90.81 272 SER A N 1
ATOM 2068 C CA . SER A 1 272 ? 13.470 -15.452 -4.714 1.00 90.81 272 SER A CA 1
ATOM 2069 C C . SER A 1 272 ? 12.146 -15.801 -4.017 1.00 90.81 272 SER A C 1
ATOM 2071 O O . SER A 1 272 ? 11.476 -14.917 -3.492 1.00 90.81 272 SER A O 1
ATOM 2073 N N . VAL A 1 273 ? 11.784 -17.087 -3.921 1.00 93.00 273 VAL A N 1
ATOM 2074 C CA . VAL A 1 273 ? 10.643 -17.550 -3.109 1.00 93.00 273 VAL A CA 1
ATOM 2075 C C . VAL A 1 273 ? 10.978 -17.566 -1.611 1.00 93.00 273 VAL A C 1
ATOM 2077 O O . VAL A 1 273 ? 10.123 -17.217 -0.801 1.00 93.00 273 VAL A O 1
ATOM 2080 N N . ILE A 1 274 ? 12.209 -17.927 -1.232 1.00 91.69 274 ILE A N 1
ATOM 2081 C CA . ILE A 1 274 ? 12.677 -17.976 0.169 1.00 91.69 274 ILE A CA 1
ATOM 2082 C C . ILE A 1 274 ? 12.859 -16.570 0.766 1.00 91.69 274 ILE A C 1
ATOM 2084 O O . ILE A 1 274 ? 12.519 -16.347 1.931 1.00 91.69 274 ILE A O 1
ATOM 2088 N N . THR A 1 275 ? 13.350 -15.611 -0.019 1.00 89.88 275 THR A N 1
ATOM 2089 C CA . THR A 1 275 ? 13.413 -14.189 0.364 1.00 89.88 275 THR A CA 1
ATOM 2090 C C . THR A 1 275 ? 12.066 -13.482 0.209 1.00 89.88 275 THR A C 1
ATOM 2092 O O . THR A 1 275 ? 11.877 -12.396 0.742 1.00 89.88 275 THR A O 1
ATOM 2095 N N . GLY A 1 276 ? 11.097 -14.103 -0.473 1.00 91.12 276 GLY A N 1
ATOM 2096 C CA . GLY A 1 276 ? 9.742 -13.574 -0.637 1.00 91.12 276 GLY A CA 1
ATOM 2097 C C . GLY A 1 276 ? 9.607 -12.500 -1.713 1.00 91.12 276 GLY A C 1
ATOM 2098 O O . GLY A 1 276 ? 8.601 -11.798 -1.743 1.00 91.12 276 GLY A O 1
ATOM 2099 N N . VAL A 1 277 ? 10.579 -12.382 -2.621 1.00 92.06 277 VAL A N 1
ATOM 2100 C CA . VAL A 1 277 ? 10.562 -11.444 -3.754 1.00 92.06 277 VAL A CA 1
ATOM 2101 C C . VAL A 1 277 ? 10.619 -12.195 -5.102 1.00 92.06 277 VAL A C 1
ATOM 2103 O O . VAL A 1 277 ? 11.504 -11.940 -5.919 1.00 92.06 277 VAL A O 1
ATOM 2106 N N . PRO A 1 278 ? 9.679 -13.120 -5.407 1.00 92.38 278 PRO A N 1
ATOM 2107 C CA . PRO A 1 278 ? 9.652 -13.809 -6.703 1.00 92.38 278 PRO A CA 1
ATOM 2108 C C . PRO A 1 278 ? 9.363 -12.860 -7.877 1.00 92.38 278 PRO A C 1
ATOM 2110 O O . PRO A 1 278 ? 9.676 -13.183 -9.025 1.00 92.38 278 PRO A O 1
ATOM 2113 N N . TYR A 1 279 ? 8.789 -11.687 -7.595 1.00 93.75 279 TYR A N 1
ATOM 2114 C CA . TYR A 1 279 ? 8.631 -10.567 -8.520 1.00 93.75 279 TYR A CA 1
ATOM 2115 C C . TYR A 1 279 ? 8.488 -9.255 -7.729 1.00 93.75 279 TYR A C 1
ATOM 2117 O O . TYR A 1 279 ? 8.048 -9.283 -6.579 1.00 93.75 279 TYR A O 1
ATOM 2125 N N . TYR A 1 280 ? 8.817 -8.108 -8.335 1.00 90.62 280 TYR A N 1
ATOM 2126 C CA . TYR A 1 280 ? 9.101 -6.849 -7.618 1.00 90.62 280 TYR A CA 1
ATOM 2127 C C . TYR A 1 280 ? 7.988 -6.308 -6.697 1.00 90.62 280 TYR A C 1
ATOM 2129 O O . TYR A 1 280 ? 8.281 -5.541 -5.788 1.00 90.62 280 TYR A O 1
ATOM 2137 N N . HIS A 1 281 ? 6.717 -6.659 -6.923 1.00 93.81 281 HIS A N 1
ATOM 2138 C CA . HIS A 1 281 ? 5.584 -6.212 -6.098 1.00 93.81 281 HIS A CA 1
ATOM 2139 C C . HIS A 1 281 ? 5.110 -7.292 -5.113 1.00 93.81 281 HIS A C 1
ATOM 2141 O O . HIS A 1 281 ? 4.489 -6.952 -4.107 1.00 93.81 281 HIS A O 1
ATOM 2147 N N . LEU A 1 282 ? 5.391 -8.581 -5.374 1.00 95.38 282 LEU A N 1
ATOM 2148 C CA . LEU A 1 282 ? 4.802 -9.722 -4.651 1.00 95.38 282 LEU A CA 1
ATOM 2149 C C . LEU A 1 282 ? 5.232 -9.820 -3.182 1.00 95.38 282 LEU A C 1
ATOM 2151 O O . LEU A 1 282 ? 4.512 -10.425 -2.387 1.00 95.38 282 LEU A O 1
ATOM 2155 N N . TRP A 1 283 ? 6.347 -9.187 -2.807 1.00 95.12 283 TRP A N 1
ATOM 2156 C CA . TRP A 1 283 ? 6.844 -9.122 -1.426 1.00 95.12 283 TRP A CA 1
ATOM 2157 C C . TRP A 1 283 ? 5.773 -8.677 -0.422 1.00 95.12 283 TRP A C 1
ATOM 2159 O O . TRP A 1 283 ? 5.739 -9.183 0.698 1.00 95.12 283 TRP A O 1
ATOM 2169 N N . TYR A 1 284 ? 4.844 -7.808 -0.837 1.00 94.88 284 TYR A N 1
ATOM 2170 C CA . TYR A 1 284 ? 3.743 -7.358 0.009 1.00 94.88 284 TYR A CA 1
ATOM 2171 C C . TYR A 1 284 ? 2.835 -8.518 0.463 1.00 94.88 284 TYR A C 1
ATOM 2173 O O . TYR A 1 284 ? 2.412 -8.530 1.616 1.00 94.88 284 TYR A O 1
ATOM 2181 N N . LEU A 1 285 ? 2.578 -9.536 -0.373 1.00 95.19 285 LEU A N 1
ATOM 2182 C CA . LEU A 1 285 ? 1.789 -10.708 0.041 1.00 95.19 285 LEU A CA 1
ATOM 2183 C C . LEU A 1 285 ? 2.564 -11.657 0.962 1.00 95.19 285 LEU A C 1
ATOM 2185 O O . LEU A 1 285 ? 1.967 -12.233 1.871 1.00 95.19 285 LEU A O 1
ATOM 2189 N N . TYR A 1 286 ? 3.877 -11.798 0.768 1.00 95.38 286 TYR A N 1
ATOM 2190 C CA . TYR A 1 286 ? 4.741 -12.561 1.678 1.00 95.38 286 TYR A CA 1
ATOM 2191 C C . TYR A 1 286 ? 4.838 -11.885 3.056 1.00 95.38 286 TYR A C 1
ATOM 2193 O O . TYR A 1 286 ? 4.716 -12.547 4.087 1.00 95.38 286 TYR A O 1
ATOM 2201 N N . MET A 1 287 ? 4.969 -10.557 3.077 1.00 95.75 287 MET A N 1
ATOM 2202 C CA . MET A 1 287 ? 4.905 -9.731 4.285 1.00 95.75 287 MET A CA 1
ATOM 2203 C C . MET A 1 287 ? 3.532 -9.863 4.969 1.00 95.75 287 MET A C 1
ATOM 2205 O O . MET A 1 287 ? 3.454 -10.158 6.164 1.00 95.75 287 MET A O 1
ATOM 2209 N N . LEU A 1 288 ? 2.437 -9.757 4.207 1.00 94.69 288 LEU A N 1
ATOM 2210 C CA . LEU A 1 288 ? 1.074 -9.899 4.726 1.00 94.69 288 LEU A CA 1
ATOM 2211 C C . LEU A 1 288 ? 0.798 -11.304 5.289 1.00 94.69 288 LEU A C 1
ATOM 2213 O O . LEU A 1 288 ? 0.052 -11.430 6.258 1.00 94.69 288 LEU A O 1
ATOM 2217 N N . LEU A 1 289 ? 1.419 -12.352 4.737 1.00 95.12 289 LEU A N 1
ATOM 2218 C CA . LEU A 1 289 ? 1.340 -13.718 5.264 1.00 95.12 289 LEU A CA 1
ATOM 2219 C C . LEU A 1 289 ? 1.951 -13.825 6.667 1.00 95.12 289 LEU A C 1
ATOM 2221 O O . LEU A 1 289 ? 1.301 -14.366 7.563 1.00 95.12 289 LEU A O 1
ATOM 2225 N N . GLY A 1 290 ? 3.146 -13.265 6.883 1.00 94.44 290 GLY A N 1
ATOM 2226 C CA . GLY A 1 290 ? 3.754 -13.188 8.216 1.00 94.44 290 GLY A CA 1
ATOM 2227 C C . GLY A 1 290 ? 2.901 -12.374 9.196 1.00 94.44 290 GLY A C 1
ATOM 2228 O O . GLY A 1 290 ? 2.648 -12.802 10.323 1.00 94.44 290 GLY A O 1
ATOM 2229 N N . LEU A 1 291 ? 2.352 -11.247 8.735 1.00 95.06 291 LEU A N 1
ATOM 2230 C CA . LEU A 1 291 ? 1.483 -10.393 9.546 1.00 95.06 291 LEU A CA 1
ATOM 2231 C C . LEU A 1 291 ? 0.174 -11.098 9.943 1.00 95.06 291 LEU A C 1
ATOM 2233 O O . LEU A 1 291 ? -0.279 -10.983 11.083 1.00 95.06 291 LEU A O 1
ATOM 2237 N N . TYR A 1 292 ? -0.427 -11.867 9.031 1.00 93.62 292 TYR A N 1
ATOM 2238 C CA . TYR A 1 292 ? -1.636 -12.653 9.296 1.00 93.62 292 TYR A CA 1
ATOM 2239 C C . TYR A 1 292 ? -1.358 -13.845 10.212 1.00 93.62 292 TYR A C 1
ATOM 2241 O O . TYR A 1 292 ? -2.196 -14.141 11.064 1.00 93.62 292 TYR A O 1
ATOM 2249 N N . LEU A 1 293 ? -0.187 -14.479 10.101 1.00 94.38 293 LEU A N 1
ATOM 2250 C CA . LEU A 1 293 ? 0.270 -15.493 11.053 1.00 94.38 293 LEU A CA 1
ATOM 2251 C C . LEU A 1 293 ? 0.398 -14.905 12.469 1.00 94.38 293 LEU A C 1
ATOM 2253 O O . LEU A 1 293 ? -0.042 -15.523 13.430 1.00 94.38 293 LEU A O 1
ATOM 2257 N N . MET A 1 294 ? 0.922 -13.685 12.607 1.00 95.44 294 MET A N 1
ATOM 2258 C CA . MET A 1 294 ? 1.078 -13.035 13.915 1.00 95.44 294 MET A CA 1
ATOM 2259 C C . MET A 1 294 ? -0.208 -12.352 14.436 1.00 95.44 294 MET A C 1
ATOM 2261 O O . MET A 1 294 ? -0.295 -11.989 15.611 1.00 95.44 294 MET A O 1
ATOM 2265 N N . THR A 1 295 ? -1.242 -12.192 13.600 1.00 96.12 295 THR A N 1
ATOM 2266 C CA . THR A 1 295 ? -2.444 -11.402 13.936 1.00 96.12 295 THR A CA 1
ATOM 2267 C C . THR A 1 295 ? -3.176 -11.863 15.206 1.00 96.12 295 THR A C 1
ATOM 2269 O O . THR A 1 295 ? -3.524 -10.984 15.993 1.00 96.12 295 THR A O 1
ATOM 2272 N N . PRO A 1 296 ? -3.405 -13.165 15.490 1.00 95.81 296 PRO A N 1
ATOM 2273 C CA . PRO A 1 296 ? -4.081 -13.576 16.728 1.00 95.81 296 PRO A CA 1
ATOM 2274 C C . PRO A 1 296 ? -3.332 -13.167 18.007 1.00 95.81 296 PRO A C 1
ATOM 2276 O O . PRO A 1 296 ? -3.960 -12.802 19.002 1.00 95.81 296 PRO A O 1
ATOM 2279 N N . PHE A 1 297 ? -1.996 -13.159 17.967 1.00 95.81 297 PHE A N 1
ATOM 2280 C CA . PHE A 1 297 ? -1.147 -12.727 19.080 1.00 95.81 297 PHE A CA 1
ATOM 2281 C C . PHE A 1 297 ? -1.199 -11.204 19.258 1.00 95.81 297 PHE A C 1
ATOM 2283 O O . PHE A 1 297 ? -1.427 -10.721 20.368 1.00 95.81 297 PHE A O 1
ATOM 2290 N N . ILE A 1 298 ? -1.089 -10.446 18.158 1.00 97.06 298 ILE A N 1
ATOM 2291 C CA . ILE A 1 298 ? -1.215 -8.978 18.168 1.00 97.06 298 ILE A CA 1
ATOM 2292 C C . ILE A 1 298 ? -2.613 -8.564 18.648 1.00 97.06 298 ILE A C 1
ATOM 2294 O O . ILE A 1 298 ? -2.729 -7.660 19.469 1.00 97.06 298 ILE A O 1
ATOM 2298 N N . HIS A 1 299 ? -3.670 -9.252 18.207 1.00 96.31 299 HIS A N 1
ATOM 2299 C CA . HIS A 1 299 ? -5.039 -9.042 18.685 1.00 96.31 299 HIS A CA 1
ATOM 2300 C C . HIS A 1 299 ? -5.144 -9.252 20.198 1.00 96.31 299 HIS A C 1
ATOM 2302 O O . HIS A 1 299 ? -5.717 -8.410 20.884 1.00 96.31 299 HIS A O 1
ATOM 2308 N N . ARG A 1 300 ? -4.562 -10.330 20.752 1.00 95.38 300 ARG A N 1
ATOM 2309 C CA . ARG A 1 300 ? -4.596 -10.560 22.205 1.00 95.38 300 ARG A CA 1
ATOM 2310 C C . ARG A 1 300 ? -3.868 -9.455 22.972 1.00 95.38 300 ARG A C 1
ATOM 2312 O O . ARG A 1 300 ? -4.437 -8.955 23.936 1.00 95.38 300 ARG A O 1
ATOM 2319 N N . PHE A 1 301 ? -2.684 -9.038 22.515 1.00 96.19 301 PHE A N 1
ATOM 2320 C CA . PHE A 1 301 ? -1.954 -7.895 23.081 1.00 96.19 301 PHE A CA 1
ATOM 2321 C C . PHE A 1 301 ? -2.795 -6.612 23.043 1.00 96.19 301 PHE A C 1
ATOM 2323 O O . PHE A 1 301 ? -2.981 -5.967 24.072 1.00 96.19 301 PHE A O 1
ATOM 2330 N N . VAL A 1 302 ? -3.353 -6.271 21.879 1.00 95.50 302 VAL A N 1
ATOM 2331 C CA . VAL A 1 302 ? -4.172 -5.070 21.672 1.00 95.50 302 VAL A CA 1
ATOM 2332 C C . VAL A 1 302 ? -5.438 -5.084 22.532 1.00 95.50 302 VAL A C 1
ATOM 2334 O O . VAL A 1 302 ? -5.803 -4.038 23.061 1.00 95.50 302 VAL A O 1
ATOM 2337 N N . ALA A 1 303 ? -6.073 -6.242 22.722 1.00 93.19 303 ALA A N 1
ATOM 2338 C CA . ALA A 1 303 ? -7.261 -6.385 23.560 1.00 93.19 303 ALA A CA 1
ATOM 2339 C C . ALA A 1 303 ? -6.970 -6.228 25.067 1.00 93.19 303 ALA A C 1
ATOM 2341 O O . ALA A 1 303 ? -7.838 -5.760 25.797 1.00 93.19 303 ALA A O 1
ATOM 2342 N N . SER A 1 304 ? -5.773 -6.602 25.541 1.00 94.00 304 SER A N 1
ATOM 2343 C CA . SER A 1 304 ? -5.389 -6.484 26.959 1.00 94.00 304 SER A CA 1
ATOM 2344 C C . SER A 1 304 ? -4.641 -5.194 27.316 1.00 94.00 304 SER A C 1
ATOM 2346 O O . SER A 1 304 ? -4.640 -4.787 28.475 1.00 94.00 304 SER A O 1
ATOM 2348 N N . ALA A 1 305 ? -3.952 -4.571 26.359 1.00 95.69 305 ALA A N 1
ATOM 2349 C CA . ALA A 1 305 ? -3.093 -3.418 26.609 1.00 95.69 305 ALA A CA 1
ATOM 2350 C C . ALA A 1 305 ? -3.884 -2.101 26.680 1.00 95.69 305 ALA A C 1
ATOM 2352 O O . ALA A 1 305 ? -4.765 -1.833 25.860 1.00 95.69 305 ALA A O 1
ATOM 2353 N N . SER A 1 306 ? -3.508 -1.229 27.620 1.00 95.69 306 SER A N 1
ATOM 2354 C CA . SER A 1 306 ? -4.056 0.128 27.709 1.00 95.69 306 SER A CA 1
ATOM 2355 C C . SER A 1 306 ? -3.712 0.955 26.463 1.00 95.69 306 SER A C 1
ATOM 2357 O O . SER A 1 306 ? -2.697 0.722 25.804 1.00 95.69 306 SER A O 1
ATOM 2359 N N . THR A 1 307 ? -4.519 1.973 26.143 1.00 94.56 307 THR A N 1
ATOM 2360 C CA . THR A 1 307 ? -4.232 2.879 25.013 1.00 94.56 307 THR A CA 1
ATOM 2361 C C . THR A 1 307 ? -2.840 3.501 25.114 1.00 94.56 307 THR A C 1
ATOM 2363 O O . THR A 1 307 ? -2.130 3.523 24.115 1.00 94.56 307 THR A O 1
ATOM 2366 N N . ALA A 1 308 ? -2.402 3.901 26.313 1.00 96.25 308 ALA A N 1
ATOM 2367 C CA . ALA A 1 308 ? -1.054 4.422 26.533 1.00 96.25 308 ALA A CA 1
ATOM 2368 C C . ALA A 1 308 ? 0.042 3.399 26.179 1.00 96.25 308 ALA A C 1
ATOM 2370 O O . ALA A 1 308 ? 0.982 3.743 25.465 1.00 96.25 308 ALA A O 1
ATOM 2371 N N . LEU A 1 309 ? -0.093 2.137 26.609 1.00 97.38 309 LEU A N 1
ATOM 2372 C CA . LEU A 1 309 ? 0.875 1.081 26.289 1.00 97.38 309 LEU A CA 1
ATOM 2373 C C . LEU A 1 309 ? 0.899 0.760 24.787 1.00 97.38 309 LEU A C 1
ATOM 2375 O O . LEU A 1 309 ? 1.971 0.578 24.215 1.00 97.38 309 LEU A O 1
ATOM 2379 N N . ARG A 1 310 ? -0.266 0.738 24.127 1.00 96.81 310 ARG A N 1
ATOM 2380 C CA . ARG A 1 310 ? -0.364 0.527 22.672 1.00 96.81 310 ARG A CA 1
ATOM 2381 C C . ARG A 1 310 ? 0.280 1.676 21.886 1.00 96.81 310 ARG A C 1
ATOM 2383 O O . ARG A 1 310 ? 0.977 1.414 20.910 1.00 96.81 310 ARG A O 1
ATOM 2390 N N . THR A 1 311 ? 0.110 2.923 22.330 1.00 96.81 311 THR A N 1
ATOM 2391 C CA . THR A 1 311 ? 0.783 4.093 21.740 1.00 96.81 311 THR A CA 1
ATOM 2392 C C . THR A 1 311 ? 2.298 4.028 21.935 1.00 96.81 311 THR A C 1
ATOM 2394 O O . THR A 1 311 ? 3.032 4.187 20.962 1.00 96.81 311 THR A O 1
ATOM 2397 N N . TRP A 1 312 ? 2.784 3.728 23.146 1.00 98.06 312 TRP A N 1
ATOM 2398 C CA . TRP A 1 312 ? 4.219 3.544 23.401 1.00 98.06 312 TRP A CA 1
ATOM 2399 C C . TRP A 1 312 ? 4.821 2.423 22.553 1.00 98.06 312 TRP A C 1
ATOM 2401 O O . TRP A 1 312 ? 5.875 2.622 21.954 1.00 98.06 312 TRP A O 1
ATOM 2411 N N . PHE A 1 313 ? 4.129 1.285 22.437 1.00 98.00 313 PHE A N 1
ATOM 2412 C CA . PHE A 1 313 ? 4.527 0.195 21.548 1.00 98.00 313 PHE A CA 1
ATOM 2413 C C . PHE A 1 313 ? 4.684 0.674 20.100 1.00 98.00 313 PHE A C 1
ATOM 2415 O O . PHE A 1 313 ? 5.730 0.443 19.506 1.00 98.00 313 PHE A O 1
ATOM 2422 N N . VAL A 1 314 ? 3.689 1.377 19.544 1.00 98.19 314 VAL A N 1
ATOM 2423 C CA . VAL A 1 314 ? 3.748 1.890 18.164 1.00 98.19 314 VAL A CA 1
ATOM 2424 C C . VAL A 1 314 ? 4.915 2.863 17.974 1.00 98.19 314 VAL A C 1
ATOM 2426 O O . VAL A 1 314 ? 5.661 2.720 17.009 1.00 98.19 314 VAL A O 1
ATOM 2429 N N . MET A 1 315 ? 5.117 3.810 18.896 1.00 98.06 315 MET A N 1
ATOM 2430 C CA . MET A 1 315 ? 6.203 4.795 18.806 1.00 98.06 315 MET A CA 1
ATOM 2431 C C . MET A 1 315 ? 7.592 4.146 18.882 1.00 98.06 315 MET A C 1
ATOM 2433 O O . MET A 1 315 ? 8.453 4.439 18.055 1.00 98.06 315 MET A O 1
ATOM 2437 N N . ILE A 1 316 ? 7.807 3.241 19.842 1.00 98.06 316 ILE A N 1
ATOM 2438 C CA . ILE A 1 316 ? 9.092 2.554 20.032 1.00 98.06 316 ILE A CA 1
ATOM 2439 C C . ILE A 1 316 ? 9.359 1.583 18.876 1.00 98.06 316 ILE A C 1
ATOM 2441 O O . ILE A 1 316 ? 10.467 1.556 18.346 1.00 98.06 316 ILE A O 1
ATOM 2445 N N . ALA A 1 317 ? 8.353 0.821 18.438 1.00 98.06 317 ALA A N 1
ATOM 2446 C CA . ALA A 1 317 ? 8.505 -0.115 17.329 1.00 98.06 317 ALA A CA 1
ATOM 2447 C C . ALA A 1 317 ? 8.758 0.600 15.992 1.00 98.06 317 ALA A C 1
ATOM 2449 O O . ALA A 1 317 ? 9.568 0.108 15.213 1.00 98.06 317 ALA A O 1
ATOM 2450 N N . PHE A 1 318 ? 8.151 1.769 15.737 1.00 98.31 318 PHE A N 1
ATOM 2451 C CA . PHE A 1 318 ? 8.534 2.600 14.590 1.00 98.31 318 PHE A CA 1
ATOM 2452 C C . PHE A 1 318 ? 9.972 3.107 14.707 1.00 98.31 318 PHE A C 1
ATOM 2454 O O . PHE A 1 318 ? 10.718 2.982 13.744 1.00 98.31 318 PHE A O 1
ATOM 2461 N N . ALA A 1 319 ? 10.388 3.624 15.868 1.00 97.38 319 ALA A N 1
ATOM 2462 C CA . ALA A 1 319 ? 11.755 4.113 16.054 1.00 97.38 319 ALA A CA 1
ATOM 2463 C C . ALA A 1 319 ? 12.799 3.008 15.806 1.00 97.38 319 ALA A C 1
ATOM 2465 O O . ALA A 1 319 ? 13.763 3.232 15.080 1.00 97.38 319 ALA A O 1
ATOM 2466 N N . ILE A 1 320 ? 12.575 1.803 16.343 1.00 96.62 320 ILE A N 1
ATOM 2467 C CA . ILE A 1 320 ? 13.435 0.636 16.098 1.00 96.62 320 ILE A CA 1
ATOM 2468 C C . ILE A 1 320 ? 13.415 0.248 14.614 1.00 96.62 320 ILE A C 1
ATOM 2470 O O . ILE A 1 320 ? 14.479 0.093 14.026 1.00 96.62 320 ILE A O 1
ATOM 2474 N N . ALA A 1 321 ? 12.234 0.133 13.997 1.00 95.44 321 ALA A N 1
ATOM 2475 C CA . ALA A 1 321 ? 12.101 -0.270 12.597 1.00 95.44 321 ALA A CA 1
ATOM 2476 C C . ALA A 1 321 ? 12.776 0.718 11.630 1.00 95.44 321 ALA A C 1
ATOM 2478 O O . ALA A 1 321 ? 13.459 0.287 10.710 1.00 95.44 321 ALA A O 1
ATOM 2479 N N . SER A 1 322 ? 12.634 2.029 11.853 1.00 95.06 322 SER A N 1
ATOM 2480 C CA . SER A 1 322 ? 13.312 3.066 11.064 1.00 95.06 322 SER A CA 1
ATOM 2481 C C . SER A 1 322 ? 14.833 3.034 11.233 1.00 95.06 322 SER A C 1
ATOM 2483 O O . SER A 1 322 ? 15.553 3.235 10.260 1.00 95.06 322 SER A O 1
ATOM 2485 N N . LEU A 1 323 ? 15.341 2.806 12.450 1.00 92.81 323 LEU A N 1
ATOM 2486 C CA . LEU A 1 323 ? 16.785 2.732 12.710 1.00 92.81 323 LEU A CA 1
ATOM 2487 C C . LEU A 1 323 ? 17.418 1.469 12.106 1.00 92.81 323 LEU A C 1
ATOM 2489 O O . LEU A 1 323 ? 18.508 1.554 11.543 1.00 92.81 323 LEU A O 1
ATOM 2493 N N . ASP A 1 324 ? 16.731 0.328 12.196 1.00 91.19 324 ASP A N 1
ATOM 2494 C CA . ASP A 1 324 ? 17.141 -0.943 11.586 1.00 91.19 324 ASP A CA 1
ATOM 2495 C C . ASP A 1 324 ? 17.154 -0.852 10.051 1.00 91.19 324 ASP A C 1
ATOM 2497 O O . ASP A 1 324 ? 18.156 -1.184 9.423 1.00 91.19 324 ASP A O 1
ATOM 2501 N N . ASP A 1 325 ? 16.098 -0.293 9.450 1.00 90.44 325 ASP A N 1
ATOM 2502 C CA . ASP A 1 325 ? 15.979 -0.055 8.006 1.00 90.44 325 ASP A CA 1
ATOM 2503 C C . ASP A 1 325 ? 17.126 0.821 7.473 1.00 90.44 325 ASP A C 1
ATOM 2505 O O . ASP A 1 325 ? 17.886 0.386 6.604 1.00 90.44 325 ASP A O 1
ATOM 2509 N N . ILE A 1 326 ? 17.341 2.000 8.074 1.00 87.56 326 ILE A N 1
ATOM 2510 C CA . ILE A 1 326 ? 18.461 2.895 7.737 1.00 87.56 326 ILE A CA 1
ATOM 2511 C C . ILE A 1 326 ? 19.808 2.169 7.899 1.00 87.56 326 ILE A C 1
ATOM 2513 O O . ILE A 1 326 ? 20.670 2.263 7.024 1.00 87.56 326 ILE A O 1
ATOM 2517 N N . GLY A 1 327 ? 19.997 1.424 8.993 1.00 85.00 327 GLY A N 1
ATOM 2518 C CA . GLY A 1 327 ? 21.213 0.647 9.236 1.00 85.00 327 GLY A CA 1
ATOM 2519 C C . GLY A 1 327 ? 21.454 -0.435 8.179 1.00 85.00 327 GLY A C 1
ATOM 2520 O O . GLY A 1 327 ? 22.586 -0.604 7.721 1.00 85.00 327 GLY A O 1
ATOM 2521 N N . SER A 1 328 ? 20.395 -1.120 7.744 1.00 84.56 328 SER A N 1
ATOM 2522 C CA . SER A 1 328 ? 20.454 -2.197 6.752 1.00 84.56 328 SER A CA 1
ATOM 2523 C C . SER A 1 328 ? 20.882 -1.702 5.367 1.00 84.56 328 SER A C 1
ATOM 2525 O O . SER A 1 328 ? 21.686 -2.362 4.709 1.00 84.56 328 SER A O 1
ATOM 2527 N N . HIS A 1 329 ? 20.443 -0.506 4.964 1.00 82.31 329 HIS A N 1
ATOM 2528 C CA . HIS A 1 329 ? 20.838 0.125 3.701 1.00 82.31 329 HIS A CA 1
ATOM 2529 C C . HIS A 1 329 ? 22.263 0.706 3.739 1.00 82.31 329 HIS A C 1
ATOM 2531 O O . HIS A 1 329 ? 22.944 0.753 2.717 1.00 82.31 329 HIS A O 1
ATOM 2537 N N . LEU A 1 330 ? 22.750 1.116 4.916 1.00 78.50 330 LEU A N 1
ATOM 2538 C CA . LEU A 1 330 ? 24.128 1.595 5.100 1.00 78.50 330 LEU A CA 1
ATOM 2539 C C . LEU A 1 330 ? 25.153 0.457 5.241 1.00 78.50 330 LEU A C 1
ATOM 2541 O O . LEU A 1 330 ? 26.324 0.637 4.907 1.00 78.50 330 LEU A O 1
ATOM 2545 N N . SER A 1 331 ? 24.733 -0.711 5.734 1.00 75.81 331 SER A N 1
ATOM 2546 C CA . SER A 1 331 ? 25.577 -1.899 5.888 1.00 75.81 331 SER A CA 1
ATOM 2547 C C . SER A 1 331 ? 24.790 -3.177 5.557 1.00 75.81 331 SER A C 1
ATOM 2549 O O . SER A 1 331 ? 24.362 -3.879 6.480 1.00 75.81 331 SER A O 1
ATOM 2551 N N . PRO A 1 332 ? 24.638 -3.527 4.263 1.00 70.38 332 PRO A N 1
ATOM 2552 C CA . PRO A 1 332 ? 23.839 -4.672 3.832 1.00 70.38 332 PRO A CA 1
ATOM 2553 C C . PRO A 1 332 ? 24.257 -5.995 4.487 1.00 70.38 332 PRO A C 1
ATOM 2555 O O . PRO A 1 332 ? 25.316 -6.564 4.202 1.00 70.38 332 PRO A O 1
ATOM 2558 N N . GLY A 1 333 ? 23.391 -6.493 5.371 1.00 62.41 333 GLY A N 1
ATOM 2559 C CA . GLY A 1 333 ? 23.461 -7.843 5.919 1.00 62.41 333 GLY A CA 1
ATOM 2560 C C . GLY A 1 333 ? 23.049 -8.905 4.893 1.00 62.41 333 GLY A C 1
ATOM 2561 O O . GLY A 1 333 ? 22.557 -8.604 3.807 1.00 62.41 333 GLY A O 1
ATOM 2562 N N . GLY A 1 334 ? 23.240 -10.180 5.240 1.00 59.66 334 GLY A N 1
ATOM 2563 C CA . GLY A 1 334 ? 22.766 -11.288 4.404 1.00 59.66 334 GLY A CA 1
ATOM 2564 C C . GLY A 1 334 ? 21.241 -11.274 4.233 1.00 59.66 334 GLY A C 1
ATOM 2565 O O . GLY A 1 334 ? 20.519 -10.859 5.137 1.00 59.66 334 GLY A O 1
ATOM 2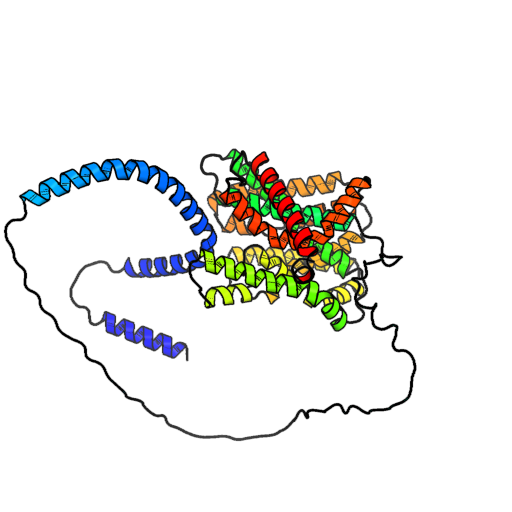566 N N . ALA A 1 335 ? 20.755 -11.748 3.082 1.00 60.41 335 ALA A N 1
ATOM 2567 C CA . ALA A 1 335 ? 19.336 -11.694 2.730 1.00 60.41 335 ALA A CA 1
ATOM 2568 C C . ALA A 1 335 ? 18.434 -12.349 3.794 1.00 60.41 335 ALA A C 1
ATOM 2570 O O . ALA A 1 335 ? 18.573 -13.533 4.112 1.00 60.41 335 ALA A O 1
ATOM 2571 N N . ALA A 1 336 ? 17.484 -11.571 4.313 1.00 68.81 336 ALA A N 1
ATOM 2572 C CA . ALA A 1 336 ? 16.493 -12.046 5.264 1.00 68.81 336 ALA A CA 1
ATOM 2573 C C . ALA A 1 336 ? 15.502 -13.025 4.605 1.00 68.81 336 ALA A C 1
ATOM 2575 O O . ALA A 1 336 ? 15.121 -12.876 3.443 1.00 68.81 336 ALA A O 1
ATOM 2576 N N . VAL A 1 337 ? 15.050 -14.023 5.367 1.00 82.31 337 VAL A N 1
ATOM 2577 C CA . VAL A 1 337 ? 13.954 -14.907 4.945 1.00 82.31 337 VAL A CA 1
ATOM 2578 C C . VAL A 1 337 ? 12.623 -14.158 4.978 1.00 82.31 337 VAL A C 1
ATOM 2580 O O . VAL A 1 337 ? 12.391 -13.333 5.863 1.00 82.31 337 VAL A O 1
ATOM 2583 N N . PHE A 1 338 ? 11.699 -14.494 4.075 1.00 86.00 338 PHE A N 1
ATOM 2584 C CA . PHE A 1 338 ? 10.418 -13.782 3.952 1.00 86.00 338 PHE A CA 1
ATOM 2585 C C . PHE A 1 338 ? 9.622 -13.709 5.273 1.00 86.00 338 PHE A C 1
ATOM 2587 O O . PHE A 1 338 ? 8.876 -12.760 5.509 1.00 86.00 338 PHE A O 1
ATOM 2594 N N . LEU A 1 339 ? 9.802 -14.708 6.147 1.00 84.31 339 LEU A N 1
ATOM 2595 C CA . LEU A 1 339 ? 9.111 -14.852 7.429 1.00 84.31 339 LEU A CA 1
ATOM 2596 C C . LEU A 1 339 ? 9.369 -13.711 8.422 1.00 84.31 339 LEU A C 1
ATOM 2598 O O . LEU A 1 339 ? 8.557 -13.546 9.325 1.00 84.31 339 LEU A O 1
ATOM 2602 N N . VAL A 1 340 ? 10.443 -12.924 8.279 1.00 89.69 340 VAL A N 1
ATOM 2603 C CA . VAL A 1 340 ? 10.704 -11.765 9.158 1.00 89.69 340 VAL A CA 1
ATOM 2604 C C . VAL A 1 340 ? 10.271 -10.423 8.557 1.00 89.69 340 VAL A C 1
ATOM 2606 O O . VAL A 1 340 ? 10.156 -9.448 9.294 1.00 89.69 340 VAL A O 1
ATOM 2609 N N . MET A 1 341 ? 9.924 -10.363 7.263 1.00 90.88 341 MET A N 1
ATOM 2610 C CA . MET A 1 341 ? 9.584 -9.105 6.568 1.00 90.88 341 MET A CA 1
ATOM 2611 C C . MET A 1 341 ? 8.360 -8.374 7.138 1.00 90.88 341 MET A C 1
ATOM 2613 O O . MET A 1 341 ? 8.160 -7.200 6.848 1.00 90.88 341 MET A O 1
ATOM 2617 N N . PHE A 1 342 ? 7.515 -9.047 7.924 1.00 94.81 342 PHE A N 1
ATOM 2618 C CA . PHE A 1 342 ? 6.338 -8.431 8.542 1.00 94.81 342 PHE A CA 1
ATOM 2619 C C . PHE A 1 342 ? 6.652 -7.630 9.810 1.00 94.81 342 PHE A C 1
ATOM 2621 O O . PHE A 1 342 ? 5.864 -6.755 10.166 1.00 94.81 342 PHE A O 1
ATOM 2628 N N . LEU A 1 343 ? 7.768 -7.920 10.494 1.00 95.12 343 LEU A N 1
ATOM 2629 C CA . LEU A 1 343 ? 8.097 -7.338 11.801 1.00 95.12 343 LEU A CA 1
ATOM 2630 C C . LEU A 1 343 ? 8.111 -5.796 11.774 1.00 95.12 343 LEU A C 1
ATOM 2632 O O . LEU A 1 343 ? 7.416 -5.205 12.605 1.00 95.12 343 LEU A O 1
ATOM 2636 N N . PRO A 1 344 ? 8.755 -5.126 10.795 1.00 95.81 344 PRO A N 1
ATOM 2637 C CA . PRO A 1 344 ? 8.746 -3.663 10.717 1.00 95.81 344 PRO A CA 1
ATOM 2638 C C . PRO A 1 344 ? 7.370 -3.047 10.413 1.00 95.81 344 PRO A C 1
ATOM 2640 O O . PRO A 1 344 ? 7.142 -1.868 10.671 1.00 95.81 344 PRO A O 1
ATOM 2643 N N . PHE A 1 345 ? 6.425 -3.834 9.887 1.00 97.94 345 PHE A N 1
ATOM 2644 C CA . PHE A 1 345 ? 5.073 -3.384 9.536 1.00 97.94 345 PHE A CA 1
ATOM 2645 C C . PHE A 1 345 ? 4.039 -3.617 10.654 1.00 97.94 345 PHE A C 1
ATOM 2647 O O . PHE A 1 345 ? 2.922 -3.098 10.577 1.00 97.94 345 PHE A O 1
ATOM 2654 N N . VAL A 1 346 ? 4.397 -4.325 11.734 1.00 98.31 346 VAL A N 1
ATOM 2655 C CA . VAL A 1 346 ? 3.553 -4.463 12.936 1.00 98.31 346 VAL A CA 1
ATOM 2656 C C . VAL A 1 346 ? 3.135 -3.110 13.547 1.00 98.31 346 VAL A C 1
ATOM 2658 O O . VAL A 1 346 ? 1.943 -2.974 13.844 1.00 98.31 346 VAL A O 1
ATOM 2661 N N . PRO A 1 347 ? 4.006 -2.086 13.715 1.00 98.56 347 PRO A N 1
ATOM 2662 C CA . PRO A 1 347 ? 3.567 -0.782 14.217 1.00 98.56 347 PRO A CA 1
ATOM 2663 C C . PRO A 1 347 ? 2.521 -0.114 13.318 1.00 98.56 347 PRO A C 1
ATOM 2665 O O . PRO A 1 347 ? 1.543 0.399 13.851 1.00 98.56 347 PRO A O 1
ATOM 2668 N N . TYR A 1 348 ? 2.625 -0.201 11.983 1.00 98.69 348 TYR A N 1
ATOM 2669 C CA . TYR A 1 348 ? 1.553 0.258 11.085 1.00 98.69 348 TYR A CA 1
ATOM 2670 C C . TYR A 1 348 ? 0.244 -0.508 11.317 1.00 98.69 348 TYR A C 1
ATOM 2672 O O . TYR A 1 348 ? -0.827 0.091 11.378 1.00 98.69 348 TYR A O 1
ATOM 2680 N N . PHE A 1 349 ? 0.303 -1.828 11.488 1.00 98.38 349 PHE A N 1
ATOM 2681 C CA . PHE A 1 349 ? -0.888 -2.651 11.707 1.00 98.38 349 PHE A CA 1
ATOM 2682 C C . PHE A 1 349 ? -1.618 -2.260 13.005 1.00 98.38 349 PHE A C 1
ATOM 2684 O O . PHE A 1 349 ? -2.831 -2.050 12.999 1.00 98.38 349 PHE A O 1
ATOM 2691 N N . VAL A 1 350 ? -0.884 -2.072 14.106 1.00 98.25 350 VAL A N 1
ATOM 2692 C CA . VAL A 1 350 ? -1.460 -1.613 15.383 1.00 98.25 350 VAL A CA 1
ATOM 2693 C C . VAL A 1 350 ? -1.910 -0.148 15.304 1.00 98.25 350 VAL A C 1
ATOM 2695 O O . VAL A 1 350 ? -3.001 0.181 15.775 1.00 98.25 350 VAL A O 1
ATOM 2698 N N . ALA A 1 351 ? -1.137 0.724 14.647 1.00 98.25 351 ALA A N 1
ATOM 2699 C CA . ALA A 1 351 ? -1.487 2.128 14.444 1.00 98.25 351 ALA A CA 1
ATOM 2700 C C . ALA A 1 351 ? -2.797 2.303 13.667 1.00 98.25 351 ALA A C 1
ATOM 2702 O O . ALA A 1 351 ? -3.552 3.214 13.977 1.00 98.25 351 ALA A O 1
ATOM 2703 N N . GLY A 1 352 ? -3.120 1.420 12.717 1.00 97.44 352 GLY A N 1
ATOM 2704 C CA . GLY A 1 352 ? -4.395 1.468 11.994 1.00 97.44 352 GLY A CA 1
ATOM 2705 C C . GLY A 1 352 ? -5.616 1.250 12.894 1.00 97.44 352 GLY A C 1
ATOM 2706 O O . GLY A 1 352 ? -6.635 1.921 12.731 1.00 97.44 352 GLY A O 1
ATOM 2707 N N . HIS A 1 353 ? -5.507 0.358 13.883 1.00 96.31 353 HIS A N 1
ATOM 2708 C CA . HIS A 1 353 ? -6.556 0.145 14.884 1.00 96.31 353 HIS A CA 1
ATOM 2709 C C . HIS A 1 353 ? -6.657 1.326 15.865 1.00 96.31 353 HIS A C 1
ATOM 2711 O O . HIS A 1 353 ? -7.744 1.867 16.040 1.00 96.31 353 HIS A O 1
ATOM 2717 N N . LEU A 1 354 ? -5.534 1.820 16.405 1.00 95.62 354 LEU A N 1
ATOM 2718 C CA . LEU A 1 354 ? -5.531 3.021 17.261 1.00 95.62 354 LEU A CA 1
ATOM 2719 C C . LEU A 1 354 ? -6.071 4.261 16.520 1.00 95.62 354 LEU A C 1
ATOM 2721 O O . LEU A 1 354 ? -6.904 4.995 17.046 1.00 95.62 354 LEU A O 1
ATOM 2725 N N . LEU A 1 355 ? -5.619 4.450 15.277 1.00 95.12 355 LEU A N 1
ATOM 2726 C CA . LEU A 1 355 ? -6.112 5.374 14.251 1.00 95.12 355 LEU A CA 1
ATOM 2727 C C . LEU A 1 355 ? -7.641 5.446 14.209 1.00 95.12 355 LEU A C 1
ATOM 2729 O O . LEU A 1 355 ? -8.224 6.533 14.234 1.00 95.12 355 LEU A O 1
ATOM 2733 N N . ARG A 1 356 ? -8.277 4.275 14.121 1.00 92.06 356 ARG A N 1
ATOM 2734 C CA . ARG A 1 356 ? -9.720 4.125 13.930 1.00 92.06 356 ARG A CA 1
ATOM 2735 C C . ARG A 1 356 ? -10.529 4.645 15.113 1.00 92.06 356 ARG A C 1
ATOM 2737 O O . ARG A 1 356 ? -11.466 5.410 14.907 1.00 92.06 356 ARG A O 1
ATOM 2744 N N . ASP A 1 357 ? -10.139 4.250 16.319 1.00 85.31 357 ASP A N 1
ATOM 2745 C CA . ASP A 1 357 ? -10.964 4.423 17.518 1.00 85.31 357 ASP A CA 1
ATOM 2746 C C . ASP A 1 357 ? -10.696 5.763 18.239 1.00 85.31 357 ASP A C 1
ATOM 2748 O O . ASP A 1 357 ? -11.410 6.137 19.169 1.00 85.31 357 ASP A O 1
ATOM 2752 N N . MET A 1 358 ? -9.690 6.532 17.799 1.00 85.56 358 MET A N 1
ATOM 2753 C CA . MET A 1 358 ? -9.428 7.880 18.315 1.00 85.56 358 MET A CA 1
ATOM 2754 C C . MET A 1 358 ? -10.505 8.905 17.891 1.00 85.56 358 MET A C 1
ATOM 2756 O O . MET A 1 358 ? -10.873 8.959 16.709 1.00 85.56 358 MET A O 1
ATOM 2760 N N . PRO A 1 359 ? -10.936 9.816 18.791 1.00 82.25 359 PRO A N 1
ATOM 2761 C CA . PRO A 1 359 ? -11.890 10.884 18.478 1.00 82.25 359 PRO A CA 1
ATOM 2762 C C . PRO A 1 359 ? -11.309 11.915 17.497 1.00 82.25 359 PRO A C 1
ATOM 2764 O O . PRO A 1 359 ? -10.106 12.187 17.491 1.00 82.25 359 PRO A O 1
ATOM 2767 N N . ALA A 1 360 ? -12.156 12.473 16.628 1.00 77.75 360 ALA A N 1
ATOM 2768 C CA . ALA A 1 360 ? -11.763 13.400 15.562 1.00 77.75 360 ALA A CA 1
ATOM 2769 C C . ALA A 1 360 ? -11.306 14.767 16.112 1.00 77.75 360 ALA A C 1
ATOM 2771 O O . ALA A 1 360 ? -12.102 15.689 16.243 1.00 77.75 360 ALA A O 1
ATOM 2772 N N . SER A 1 361 ? -10.014 14.883 16.434 1.00 75.88 361 SER A N 1
ATOM 2773 C CA . SER A 1 361 ? -9.391 16.083 17.014 1.00 75.88 361 SER A CA 1
ATOM 2774 C C . SER A 1 361 ? -8.565 16.921 16.029 1.00 75.88 361 SER A C 1
ATOM 2776 O O . SER A 1 361 ? -8.400 18.119 16.236 1.00 75.88 361 SER A O 1
ATOM 2778 N N . SER A 1 362 ? -8.023 16.319 14.966 1.00 85.50 362 SER A N 1
ATOM 2779 C CA . SER A 1 362 ? -7.124 16.997 14.020 1.00 85.50 362 SER A CA 1
ATOM 2780 C C . SER A 1 362 ? -7.887 17.606 12.834 1.00 85.50 362 SER A C 1
ATOM 2782 O O . SER A 1 362 ? -8.607 16.868 12.155 1.00 85.50 362 SER A O 1
ATOM 2784 N N . PRO A 1 363 ? -7.698 18.899 12.504 1.00 91.94 363 PRO A N 1
ATOM 2785 C CA . PRO A 1 363 ? -8.273 19.489 11.299 1.00 91.94 363 PRO A CA 1
ATOM 2786 C C . PRO A 1 363 ? -7.764 18.807 10.024 1.00 91.94 363 PRO A C 1
ATOM 2788 O O . PRO A 1 363 ? -6.569 18.542 9.873 1.00 91.94 363 PRO A O 1
ATOM 2791 N N . ALA A 1 364 ? -8.664 18.583 9.064 1.00 92.75 364 ALA A N 1
ATOM 2792 C CA . ALA A 1 364 ? -8.338 17.945 7.787 1.00 92.75 364 ALA A CA 1
ATOM 2793 C C . ALA A 1 364 ? -7.226 18.685 7.016 1.00 92.75 364 ALA A C 1
ATOM 2795 O O . ALA A 1 364 ? -6.335 18.049 6.457 1.00 92.75 364 ALA A O 1
ATOM 2796 N N . ALA A 1 365 ? -7.238 20.023 7.051 1.00 95.25 365 ALA A N 1
ATOM 2797 C CA . ALA A 1 365 ? -6.205 20.860 6.444 1.00 95.25 365 ALA A CA 1
ATOM 2798 C C . ALA A 1 365 ? -4.816 20.618 7.059 1.00 95.25 365 ALA A C 1
ATOM 2800 O O . ALA A 1 365 ? -3.842 20.516 6.323 1.00 95.25 365 ALA A O 1
ATOM 2801 N N . THR A 1 366 ? -4.722 20.454 8.385 1.00 96.00 366 THR A N 1
ATOM 2802 C CA . THR A 1 366 ? -3.459 20.142 9.072 1.00 96.00 366 THR A CA 1
ATOM 2803 C C . THR A 1 366 ? -2.923 18.780 8.640 1.00 96.00 366 THR A C 1
ATOM 2805 O O . THR A 1 366 ? -1.757 18.678 8.281 1.00 96.00 366 THR A O 1
ATOM 2808 N N . LEU A 1 367 ? -3.774 17.748 8.594 1.00 96.44 367 LEU A N 1
ATOM 2809 C CA . LEU A 1 367 ? -3.369 16.402 8.163 1.00 96.44 367 LEU A CA 1
ATOM 2810 C C . LEU A 1 367 ? -2.844 16.392 6.718 1.00 96.44 367 LEU A C 1
ATOM 2812 O O . LEU A 1 367 ? -1.813 15.778 6.445 1.00 96.44 367 LEU A O 1
ATOM 2816 N N . LEU A 1 368 ? -3.523 17.094 5.804 1.00 96.88 368 LEU A N 1
ATOM 2817 C CA . LEU A 1 368 ? -3.091 17.219 4.409 1.00 96.88 368 LEU A CA 1
ATOM 2818 C C . LEU A 1 368 ? -1.816 18.060 4.265 1.00 96.88 368 LEU A C 1
ATOM 2820 O O . LEU A 1 368 ? -0.937 17.685 3.493 1.00 96.88 368 LEU A O 1
ATOM 2824 N N . ALA A 1 369 ? -1.679 19.154 5.020 1.00 97.94 369 ALA A N 1
ATOM 2825 C CA . ALA A 1 369 ? -0.476 19.984 5.017 1.00 97.94 369 ALA A CA 1
ATOM 2826 C C . ALA A 1 369 ? 0.745 19.219 5.552 1.00 97.94 369 ALA A C 1
ATOM 2828 O O . ALA A 1 369 ? 1.810 19.279 4.943 1.00 97.94 369 ALA A O 1
ATOM 2829 N N . THR A 1 370 ? 0.595 18.442 6.630 1.00 98.19 370 THR A N 1
ATOM 2830 C CA . THR A 1 370 ? 1.664 17.574 7.147 1.00 98.19 370 THR A CA 1
ATOM 2831 C C . THR A 1 370 ? 2.027 16.481 6.141 1.00 98.19 370 THR A C 1
ATOM 2833 O O . THR A 1 370 ? 3.206 16.308 5.844 1.00 98.19 370 THR A O 1
ATOM 2836 N N . ALA A 1 371 ? 1.045 15.789 5.551 1.00 98.12 371 ALA A N 1
ATOM 2837 C CA . ALA A 1 371 ? 1.305 14.767 4.534 1.00 98.12 371 ALA A CA 1
ATOM 2838 C C . ALA A 1 371 ? 2.011 15.344 3.289 1.00 98.12 371 ALA A C 1
ATOM 2840 O O . ALA A 1 371 ? 2.997 14.774 2.821 1.00 98.12 371 ALA A O 1
ATOM 2841 N N . GLY A 1 372 ? 1.555 16.498 2.791 1.00 98.19 372 GLY A N 1
ATOM 2842 C CA . GLY A 1 372 ? 2.176 17.210 1.672 1.00 98.19 372 GLY A CA 1
ATOM 2843 C C . GLY A 1 372 ? 3.581 17.726 1.996 1.00 98.19 372 GLY A C 1
ATOM 2844 O O . GLY A 1 372 ? 4.479 17.601 1.169 1.00 98.19 372 GLY A O 1
ATOM 2845 N N . GLY A 1 373 ? 3.800 18.232 3.213 1.00 98.31 373 GLY A N 1
ATOM 2846 C CA . GLY A 1 373 ? 5.116 18.648 3.703 1.00 98.31 373 GLY A CA 1
ATOM 2847 C C . GLY A 1 373 ? 6.105 17.483 3.798 1.00 98.31 373 GLY A C 1
ATOM 2848 O O . GLY A 1 373 ? 7.246 17.615 3.364 1.00 98.31 373 GLY A O 1
ATOM 2849 N N . CYS A 1 374 ? 5.664 16.315 4.277 1.00 98.31 374 CYS A N 1
ATOM 2850 C CA . CYS A 1 374 ? 6.468 15.093 4.262 1.00 98.31 374 CYS A CA 1
ATOM 2851 C C . CYS A 1 374 ? 6.803 14.646 2.830 1.00 98.31 374 CYS A C 1
ATOM 2853 O O . CYS A 1 374 ? 7.967 14.374 2.545 1.00 98.31 374 CYS A O 1
ATOM 2855 N N . ALA A 1 375 ? 5.824 14.625 1.918 1.00 97.69 375 ALA A N 1
ATOM 2856 C CA . ALA A 1 375 ? 6.049 14.281 0.512 1.00 97.69 375 ALA A CA 1
ATOM 2857 C C . ALA A 1 375 ? 7.039 15.243 -0.172 1.00 97.69 375 ALA A C 1
ATOM 2859 O O . ALA A 1 375 ? 7.964 14.794 -0.845 1.00 97.69 375 ALA A O 1
ATOM 2860 N N . ALA A 1 376 ? 6.898 16.553 0.049 1.00 97.00 376 ALA A N 1
ATOM 2861 C CA . ALA A 1 376 ? 7.836 17.558 -0.445 1.00 97.00 376 ALA A CA 1
ATOM 2862 C C . ALA A 1 376 ? 9.237 17.389 0.169 1.00 97.00 376 ALA A C 1
ATOM 2864 O O . ALA A 1 376 ? 10.229 17.482 -0.548 1.00 97.00 376 ALA A O 1
ATOM 2865 N N . GLY A 1 377 ? 9.330 17.078 1.466 1.00 96.56 377 GLY A N 1
ATOM 2866 C CA . GLY A 1 377 ? 10.592 16.786 2.148 1.00 96.56 377 GLY A CA 1
ATOM 2867 C C . GLY A 1 377 ? 11.326 15.586 1.545 1.00 96.56 377 GLY A C 1
ATOM 2868 O O . GLY A 1 377 ? 12.501 15.703 1.204 1.00 96.56 377 GLY A O 1
ATOM 2869 N N . ILE A 1 378 ? 10.630 14.462 1.335 1.00 95.44 378 ILE A N 1
ATOM 2870 C CA . ILE A 1 378 ? 11.196 13.269 0.678 1.00 95.44 378 ILE A CA 1
ATOM 2871 C C . ILE A 1 378 ? 11.617 13.596 -0.762 1.00 95.44 378 ILE A C 1
ATOM 2873 O O . ILE A 1 378 ? 12.695 13.183 -1.188 1.00 95.44 378 ILE A O 1
ATOM 2877 N N . ALA A 1 379 ? 10.809 14.362 -1.501 1.00 93.38 379 ALA A N 1
ATOM 2878 C CA . ALA A 1 379 ? 11.114 14.729 -2.881 1.00 93.38 379 ALA A CA 1
ATOM 2879 C C . ALA A 1 379 ? 12.384 15.586 -2.956 1.00 93.38 379 ALA A C 1
ATOM 2881 O O . ALA A 1 379 ? 13.300 15.251 -3.703 1.00 93.38 379 ALA A O 1
ATOM 2882 N N . ILE A 1 380 ? 12.466 16.647 -2.144 1.00 93.50 380 ILE A N 1
ATOM 2883 C CA . ILE A 1 380 ? 13.602 17.576 -2.089 1.00 93.50 380 ILE A CA 1
ATOM 2884 C C . ILE A 1 380 ? 14.869 16.855 -1.620 1.00 93.50 380 ILE A C 1
ATOM 2886 O O . ILE A 1 380 ? 15.879 16.893 -2.320 1.00 93.50 380 ILE A O 1
ATOM 2890 N N . VAL A 1 381 ? 14.835 16.172 -0.472 1.00 92.50 381 VAL A N 1
ATOM 2891 C CA . VAL A 1 381 ? 16.024 15.491 0.068 1.00 92.50 381 VAL A CA 1
ATOM 2892 C C . VAL A 1 381 ? 16.440 14.339 -0.850 1.00 92.50 381 VAL A C 1
ATOM 2894 O O . VAL A 1 381 ? 17.606 14.258 -1.226 1.00 92.50 381 VAL A O 1
ATOM 2897 N N . GLY A 1 382 ? 15.496 13.511 -1.305 1.00 89.00 382 GLY A N 1
ATOM 2898 C CA . GLY A 1 382 ? 15.756 12.422 -2.247 1.00 89.00 382 GLY A CA 1
ATOM 2899 C C . GLY A 1 382 ? 16.360 12.905 -3.564 1.00 89.00 382 GLY A C 1
ATOM 2900 O O . GLY A 1 382 ? 17.416 12.417 -3.956 1.00 89.00 382 GLY A O 1
ATOM 2901 N N . GLY A 1 383 ? 15.766 13.907 -4.215 1.00 87.56 383 GLY A N 1
ATOM 2902 C CA . GLY A 1 383 ? 16.293 14.468 -5.463 1.00 87.56 383 GLY A CA 1
ATOM 2903 C C . GLY A 1 383 ? 17.640 15.191 -5.303 1.00 87.56 383 GLY A C 1
ATOM 2904 O O . GLY A 1 383 ? 18.417 15.259 -6.253 1.00 87.56 383 GLY A O 1
ATOM 2905 N N . LEU A 1 384 ? 17.973 15.685 -4.103 1.00 89.06 384 LEU A N 1
ATOM 2906 C CA . LEU A 1 384 ? 19.301 16.232 -3.793 1.00 89.06 384 LEU A CA 1
ATOM 2907 C C . LEU A 1 384 ? 20.340 15.149 -3.457 1.00 89.06 384 LEU A C 1
ATOM 2909 O O . LEU A 1 384 ? 21.531 15.361 -3.708 1.00 89.06 384 LEU A O 1
ATOM 2913 N N . MET A 1 385 ? 19.930 14.015 -2.884 1.00 87.19 385 MET A N 1
ATOM 2914 C CA . MET A 1 385 ? 20.844 12.944 -2.473 1.00 87.19 385 MET A CA 1
ATOM 2915 C C . MET A 1 385 ? 21.088 11.896 -3.564 1.00 87.19 385 MET A C 1
ATOM 2917 O O . MET A 1 385 ? 22.230 11.469 -3.712 1.00 87.19 385 MET A O 1
ATOM 2921 N N . VAL A 1 386 ? 20.088 11.528 -4.374 1.00 83.88 386 VAL A N 1
ATOM 2922 C CA . VAL A 1 386 ? 20.226 10.524 -5.453 1.00 83.88 386 VAL A CA 1
ATOM 2923 C C . VAL A 1 386 ? 21.387 10.837 -6.418 1.00 83.88 386 VAL A C 1
ATOM 2925 O O . VAL A 1 386 ? 22.205 9.949 -6.636 1.00 83.88 386 VAL A O 1
ATOM 2928 N N . PRO A 1 387 ? 21.601 12.077 -6.909 1.00 82.62 387 PRO A N 1
ATOM 2929 C CA . PRO A 1 387 ? 22.751 12.386 -7.771 1.00 82.62 387 PRO A CA 1
ATOM 2930 C C . PRO A 1 387 ? 24.131 12.274 -7.097 1.00 82.62 387 PRO A C 1
ATOM 2932 O O . PRO A 1 387 ? 25.147 12.398 -7.774 1.00 82.62 387 PRO A O 1
ATOM 2935 N N . ARG A 1 388 ? 24.185 12.114 -5.767 1.00 84.50 388 ARG A N 1
ATOM 2936 C CA . ARG A 1 388 ? 25.424 12.072 -4.970 1.00 84.50 388 ARG A CA 1
ATOM 2937 C C . ARG A 1 388 ? 25.699 10.694 -4.367 1.00 84.50 388 ARG A C 1
ATOM 2939 O O . ARG A 1 388 ? 26.857 10.325 -4.215 1.00 84.50 388 ARG A O 1
ATOM 2946 N N . TRP A 1 389 ? 24.647 10.003 -3.936 1.00 80.31 389 TRP A N 1
ATOM 2947 C CA . TRP A 1 389 ? 24.676 8.763 -3.146 1.00 80.31 389 TRP A CA 1
ATOM 2948 C C . TRP A 1 389 ? 23.927 7.611 -3.851 1.00 80.31 389 TRP A C 1
ATOM 2950 O O . TRP A 1 389 ? 23.812 6.523 -3.290 1.00 80.31 389 TRP A O 1
ATOM 2960 N N . ASP A 1 390 ? 23.443 7.843 -5.077 1.00 80.56 390 ASP A N 1
ATOM 2961 C CA . ASP A 1 390 ? 22.902 6.835 -5.994 1.00 80.56 390 ASP A CA 1
ATOM 2962 C C . ASP A 1 390 ? 21.801 5.962 -5.341 1.00 80.56 390 ASP A C 1
ATOM 2964 O O . ASP A 1 390 ? 20.891 6.495 -4.694 1.00 80.56 390 ASP A O 1
ATOM 2968 N N . HIS A 1 391 ? 21.865 4.636 -5.491 1.00 76.94 391 HIS A N 1
ATOM 2969 C CA . HIS A 1 391 ? 20.885 3.683 -4.969 1.00 76.94 391 HIS A CA 1
ATOM 2970 C C . HIS A 1 391 ? 20.687 3.758 -3.446 1.00 76.94 391 HIS A C 1
ATOM 2972 O O . HIS A 1 391 ? 19.562 3.584 -2.983 1.00 76.94 391 HIS A O 1
ATOM 2978 N N . ILE A 1 392 ? 21.717 4.092 -2.657 1.00 81.69 392 ILE A N 1
ATOM 2979 C CA . ILE A 1 392 ? 21.600 4.178 -1.188 1.00 81.69 392 ILE A CA 1
ATOM 2980 C C . ILE A 1 392 ? 20.637 5.306 -0.794 1.00 81.69 392 ILE A C 1
ATOM 2982 O O . ILE A 1 392 ? 19.779 5.135 0.071 1.00 81.69 392 ILE A O 1
ATOM 2986 N N . ALA A 1 393 ? 20.731 6.463 -1.458 1.00 83.12 393 ALA A N 1
ATOM 2987 C CA . ALA A 1 393 ? 19.799 7.563 -1.220 1.00 83.12 393 ALA A CA 1
ATOM 2988 C C . ALA A 1 393 ? 18.373 7.229 -1.667 1.00 83.12 393 ALA A C 1
ATOM 2990 O O . ALA A 1 393 ? 17.420 7.662 -1.020 1.00 83.12 393 ALA A O 1
ATOM 2991 N N . TRP A 1 394 ? 18.219 6.461 -2.748 1.00 82.38 394 TRP A N 1
ATOM 2992 C CA . TRP A 1 394 ? 16.913 5.966 -3.172 1.00 82.38 394 TRP A CA 1
ATOM 2993 C C . TRP A 1 394 ? 16.299 5.052 -2.108 1.00 82.38 394 TRP A C 1
ATOM 2995 O O . TRP A 1 394 ? 15.203 5.330 -1.628 1.00 82.38 394 TRP A O 1
ATOM 3005 N N . GLU A 1 395 ? 17.015 4.012 -1.687 1.00 84.00 395 GLU A N 1
ATOM 3006 C CA . GLU A 1 395 ? 16.521 3.041 -0.711 1.00 84.00 395 GLU A CA 1
ATOM 3007 C C . GLU A 1 395 ? 16.121 3.710 0.616 1.00 84.00 395 GLU A C 1
ATOM 3009 O O . GLU A 1 395 ? 14.979 3.567 1.054 1.00 84.00 395 GLU A O 1
ATOM 3014 N N . VAL A 1 396 ? 16.985 4.555 1.190 1.00 87.06 396 VAL A N 1
ATOM 3015 C CA . VAL A 1 396 ? 16.724 5.207 2.488 1.00 87.06 396 VAL A CA 1
ATOM 3016 C C . VAL A 1 396 ? 15.625 6.280 2.420 1.00 87.06 396 VAL A C 1
ATOM 3018 O O . VAL A 1 396 ? 14.842 6.432 3.362 1.00 87.06 396 VAL A O 1
ATOM 3021 N N . MET A 1 397 ? 15.527 7.057 1.334 1.00 89.88 397 MET A N 1
ATOM 3022 C CA . MET A 1 397 ? 14.501 8.113 1.224 1.00 89.88 397 MET A CA 1
ATOM 3023 C C . MET A 1 397 ? 13.124 7.569 0.851 1.00 89.88 397 MET A C 1
ATOM 3025 O O . MET A 1 397 ? 12.110 8.124 1.274 1.00 89.88 397 MET A O 1
ATOM 3029 N N . TYR A 1 398 ? 13.081 6.485 0.079 1.00 90.19 398 TYR A N 1
ATOM 3030 C CA . TYR A 1 398 ? 11.843 5.915 -0.443 1.00 90.19 398 TYR A CA 1
ATOM 3031 C C . TYR A 1 398 ? 11.383 4.647 0.296 1.00 90.19 398 TYR A C 1
ATOM 3033 O O . TYR A 1 398 ? 10.317 4.110 -0.028 1.00 90.19 398 TYR A O 1
ATOM 3041 N N . SER A 1 399 ? 12.124 4.189 1.311 1.00 93.62 399 SER A N 1
ATOM 3042 C CA . SER A 1 399 ? 11.679 3.149 2.242 1.00 93.62 399 SER A CA 1
ATOM 3043 C C . SER A 1 399 ? 10.344 3.503 2.909 1.00 93.62 399 SER A C 1
ATOM 3045 O O . SER A 1 399 ? 10.086 4.642 3.304 1.00 93.62 399 SER A O 1
ATOM 3047 N N . TYR A 1 400 ? 9.500 2.487 3.102 1.00 96.31 400 TYR A N 1
ATOM 3048 C CA . TYR A 1 400 ? 8.253 2.608 3.862 1.00 96.31 400 TYR A CA 1
ATOM 3049 C C . TYR A 1 400 ? 8.478 2.822 5.366 1.00 96.31 400 TYR A C 1
ATOM 3051 O O . TYR A 1 400 ? 7.519 3.109 6.081 1.00 96.31 400 TYR A O 1
ATOM 3059 N N . LEU A 1 401 ? 9.715 2.683 5.847 1.00 96.56 401 LEU A N 1
ATOM 3060 C CA . LEU A 1 401 ? 10.115 2.889 7.239 1.00 96.56 401 LEU A CA 1
ATOM 3061 C C . LEU A 1 4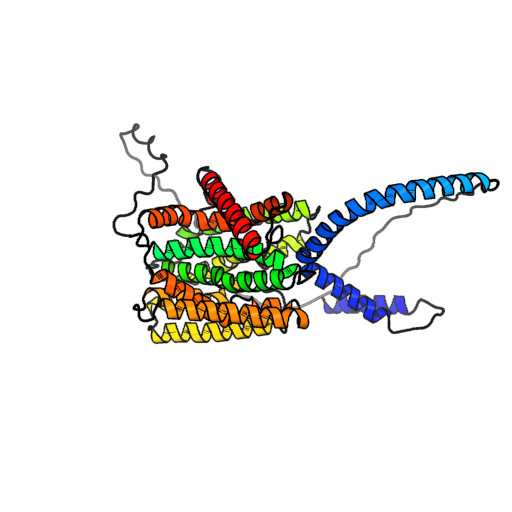01 ? 10.868 4.213 7.436 1.00 96.56 401 LEU A C 1
ATOM 3063 O O . LEU A 1 401 ? 11.228 4.553 8.562 1.00 96.56 401 LEU A O 1
ATOM 3067 N N . ASN A 1 402 ? 11.032 5.015 6.377 1.00 95.94 402 ASN A N 1
ATOM 3068 C CA . ASN A 1 402 ? 11.499 6.390 6.492 1.00 95.94 402 ASN A CA 1
ATOM 3069 C C . ASN A 1 402 ? 10.540 7.202 7.400 1.00 95.94 402 ASN A C 1
ATOM 3071 O O . ASN A 1 402 ? 9.325 7.170 7.169 1.00 95.94 402 ASN A O 1
ATOM 3075 N N . PRO A 1 403 ? 11.031 7.974 8.392 1.00 97.12 403 PRO A N 1
ATOM 3076 C CA . PRO A 1 403 ? 10.177 8.740 9.306 1.00 97.12 403 PRO A CA 1
ATOM 3077 C C . PRO A 1 403 ? 9.176 9.685 8.624 1.00 97.12 403 PRO A C 1
ATOM 3079 O O . PRO A 1 403 ? 8.050 9.831 9.102 1.00 97.12 403 PRO A O 1
ATOM 3082 N N . LEU A 1 404 ? 9.535 10.290 7.484 1.00 97.81 404 LEU A N 1
ATOM 3083 C CA . LEU A 1 404 ? 8.617 11.140 6.719 1.00 97.81 404 LEU A CA 1
ATOM 3084 C C . LEU A 1 404 ? 7.503 10.317 6.060 1.00 97.81 404 LEU A C 1
ATOM 3086 O O . LEU A 1 404 ? 6.357 10.765 6.024 1.00 97.81 404 LEU A O 1
ATOM 3090 N N . VAL A 1 405 ? 7.804 9.100 5.592 1.00 98.31 405 VAL A N 1
ATOM 3091 C CA . VAL A 1 405 ? 6.792 8.176 5.056 1.00 98.31 405 VAL A CA 1
ATOM 3092 C C . VAL A 1 405 ? 5.878 7.668 6.170 1.00 98.31 405 VAL A C 1
ATOM 3094 O O . VAL A 1 405 ? 4.666 7.616 5.957 1.00 98.31 405 VAL A O 1
ATOM 3097 N N . ILE A 1 406 ? 6.404 7.385 7.367 1.00 98.62 406 ILE A N 1
ATOM 3098 C CA . ILE A 1 406 ? 5.599 7.017 8.544 1.00 98.62 406 ILE A CA 1
ATOM 3099 C C . ILE A 1 406 ? 4.600 8.128 8.877 1.00 98.62 406 ILE A C 1
ATOM 3101 O O . ILE A 1 406 ? 3.392 7.882 8.870 1.00 98.62 406 ILE A O 1
ATOM 3105 N N . VAL A 1 407 ? 5.072 9.36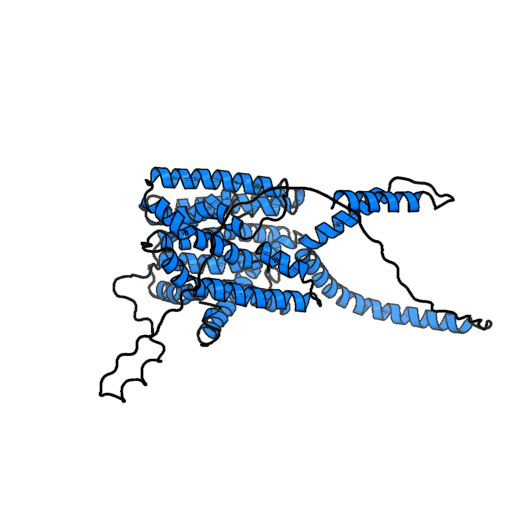0 9.098 1.00 98.56 407 VAL A N 1
ATOM 3106 C CA . VAL A 1 407 ? 4.202 10.497 9.448 1.00 98.56 407 VAL A CA 1
ATOM 3107 C C . VAL A 1 407 ? 3.177 10.774 8.344 1.00 98.56 407 VAL A C 1
ATOM 3109 O O . VAL A 1 407 ? 1.982 10.856 8.635 1.00 98.56 407 VAL A O 1
ATOM 3112 N N . MET A 1 408 ? 3.603 10.822 7.075 1.00 98.62 408 MET A N 1
ATOM 3113 C CA . MET A 1 408 ? 2.700 10.980 5.929 1.00 98.62 408 MET A CA 1
ATOM 3114 C C . MET A 1 408 ? 1.600 9.912 5.924 1.00 98.62 408 MET A C 1
ATOM 3116 O O . MET A 1 408 ? 0.425 10.232 5.747 1.00 98.62 408 MET A O 1
ATOM 3120 N N . SER A 1 409 ? 1.962 8.650 6.151 1.00 98.75 409 SER A N 1
ATOM 3121 C CA . SER A 1 409 ? 1.025 7.527 6.137 1.00 98.75 409 SER A CA 1
ATOM 3122 C C . SER A 1 409 ? -0.007 7.625 7.257 1.00 98.75 409 SER A C 1
ATOM 3124 O O . SER A 1 409 ? -1.199 7.446 7.002 1.00 98.75 409 SER A O 1
ATOM 3126 N N . LEU A 1 410 ? 0.426 7.940 8.484 1.00 98.31 410 LEU A N 1
ATOM 3127 C CA . LEU A 1 410 ? -0.468 8.133 9.629 1.00 98.31 410 LEU A CA 1
ATOM 3128 C C . LEU A 1 410 ? -1.444 9.295 9.371 1.00 98.31 410 LEU A C 1
ATOM 3130 O O . LEU A 1 410 ? -2.642 9.158 9.625 1.00 98.31 410 LEU A O 1
ATOM 3134 N N . CYS A 1 411 ? -0.963 10.405 8.797 1.00 97.94 411 CYS A N 1
ATOM 3135 C CA . CYS A 1 411 ? -1.796 11.547 8.416 1.00 97.94 411 CYS A CA 1
ATOM 3136 C C . CYS A 1 411 ? -2.813 11.204 7.316 1.00 97.94 411 CYS A C 1
ATOM 3138 O O . CYS A 1 411 ? -3.990 11.530 7.469 1.00 97.94 411 CYS A O 1
ATOM 3140 N N . VAL A 1 412 ? -2.404 10.514 6.243 1.00 98.25 412 VAL A N 1
ATOM 3141 C CA . VAL A 1 412 ? -3.307 10.103 5.149 1.00 98.25 412 VAL A CA 1
ATOM 3142 C C . VAL A 1 412 ? -4.350 9.096 5.636 1.00 98.25 412 VAL A C 1
ATOM 3144 O O . VAL A 1 412 ? -5.533 9.248 5.326 1.00 98.25 412 VAL A O 1
ATOM 3147 N N . PHE A 1 413 ? -3.953 8.110 6.448 1.00 97.94 413 PHE A N 1
ATOM 3148 C CA . PHE A 1 413 ? -4.895 7.173 7.060 1.00 97.94 413 PHE A CA 1
ATOM 3149 C C . PHE A 1 413 ? -5.912 7.912 7.933 1.00 97.94 413 PHE A C 1
ATOM 3151 O O . PHE A 1 413 ? -7.118 7.730 7.760 1.00 97.94 413 PHE A O 1
ATOM 3158 N N . ARG A 1 414 ? -5.440 8.799 8.824 1.00 96.31 414 ARG A N 1
ATOM 3159 C CA . ARG A 1 414 ? -6.301 9.570 9.730 1.00 96.31 414 ARG A CA 1
ATOM 3160 C C . ARG A 1 414 ? -7.249 10.512 8.984 1.00 96.31 414 ARG A C 1
ATOM 3162 O O . ARG A 1 414 ? -8.415 10.642 9.362 1.00 96.31 414 ARG A O 1
ATOM 3169 N N . PHE A 1 415 ? -6.780 11.132 7.905 1.00 95.81 415 PHE A N 1
ATOM 3170 C CA . PHE A 1 415 ? -7.617 11.910 6.999 1.00 95.81 415 PHE A CA 1
ATOM 3171 C C . PHE A 1 415 ? -8.709 11.022 6.383 1.00 95.81 415 PHE A C 1
ATOM 3173 O O . PHE A 1 415 ? -9.890 11.292 6.579 1.00 95.81 415 PHE A O 1
ATOM 3180 N N . GLY A 1 416 ? -8.351 9.908 5.736 1.00 94.81 416 GLY A N 1
ATOM 3181 C CA . GLY A 1 416 ? -9.325 9.058 5.044 1.00 94.81 416 GLY A CA 1
ATOM 3182 C C . GLY A 1 416 ? -10.406 8.453 5.947 1.00 94.81 416 GLY A C 1
ATOM 3183 O O . GLY A 1 416 ? -11.558 8.382 5.530 1.00 94.81 416 GLY A O 1
ATOM 3184 N N . ILE A 1 417 ? -10.093 8.081 7.195 1.00 93.50 417 ILE A N 1
ATOM 3185 C CA . ILE A 1 417 ? -11.121 7.597 8.139 1.00 93.50 417 ILE A CA 1
ATOM 3186 C C . ILE A 1 417 ? -12.032 8.712 8.676 1.00 93.50 417 ILE A C 1
ATOM 3188 O O . ILE A 1 417 ? -13.176 8.429 9.024 1.00 93.50 417 ILE A O 1
ATOM 3192 N N . SER A 1 418 ? -11.558 9.964 8.723 1.00 91.12 418 SER A N 1
ATOM 3193 C CA . SER A 1 418 ? -12.315 11.113 9.253 1.00 91.12 418 SER A CA 1
ATOM 3194 C C . SER A 1 418 ? -13.161 11.848 8.209 1.00 91.12 418 SER A C 1
ATOM 3196 O O . SER A 1 418 ? -14.022 12.638 8.590 1.00 91.12 418 SER A O 1
ATOM 3198 N N . GLN A 1 419 ? -12.946 11.598 6.913 1.00 89.31 419 GLN A N 1
ATOM 3199 C CA . GLN A 1 419 ? -13.671 12.244 5.815 1.00 89.31 419 GLN A CA 1
ATOM 3200 C C . GLN A 1 419 ? -14.692 11.286 5.170 1.00 89.31 419 GLN A C 1
ATOM 3202 O O . GLN A 1 419 ? -14.358 10.588 4.212 1.00 89.31 419 GLN A O 1
ATOM 3207 N N . PRO A 1 420 ? -15.950 11.230 5.656 1.00 86.12 420 PRO A N 1
ATOM 3208 C CA . PRO A 1 420 ? -16.970 10.377 5.061 1.00 86.12 420 PRO A CA 1
ATOM 3209 C C . PRO A 1 420 ? -17.332 10.816 3.637 1.00 86.12 420 PRO A C 1
ATOM 3211 O O . PRO A 1 420 ? -17.592 11.994 3.374 1.00 86.12 420 PRO A O 1
ATOM 3214 N N . LEU A 1 421 ? -17.430 9.846 2.724 1.00 87.19 421 LEU A N 1
ATOM 3215 C CA . LEU A 1 421 ? -17.956 10.058 1.373 1.00 87.19 421 LEU A CA 1
ATOM 3216 C C . LEU A 1 421 ? -19.442 10.440 1.426 1.00 87.19 421 LEU A C 1
ATOM 3218 O O . LEU A 1 421 ? -20.320 9.583 1.483 1.00 87.19 421 LEU A O 1
ATOM 3222 N N . LYS A 1 422 ? -19.725 11.746 1.361 1.00 88.50 422 LYS A N 1
ATOM 3223 C CA . LYS A 1 422 ? -21.096 12.292 1.356 1.00 88.50 422 LYS A CA 1
ATOM 3224 C C . LYS A 1 422 ? -21.887 11.951 0.082 1.00 88.50 422 LYS A C 1
ATOM 3226 O O . LYS A 1 422 ? -23.112 11.924 0.104 1.00 88.50 422 LYS A O 1
ATOM 3231 N N . SER A 1 423 ? -21.199 11.703 -1.035 1.00 90.94 423 SER A N 1
ATOM 3232 C CA . SER A 1 423 ? -21.819 11.376 -2.326 1.00 90.94 423 SER A CA 1
ATOM 3233 C C . SER A 1 423 ? -22.177 9.888 -2.403 1.00 90.94 423 SER A C 1
ATOM 3235 O O . SER A 1 423 ? -21.288 9.039 -2.492 1.00 90.94 423 SER A O 1
ATOM 3237 N N . GLN A 1 424 ? -23.477 9.565 -2.414 1.00 89.12 424 GLN A N 1
ATOM 3238 C CA . GLN A 1 424 ? -23.951 8.178 -2.532 1.00 89.12 424 GLN A CA 1
ATOM 3239 C C . GLN A 1 424 ? -23.481 7.481 -3.827 1.00 89.12 424 GLN A C 1
ATOM 3241 O O . GLN A 1 424 ? -23.022 6.340 -3.731 1.00 89.12 424 GLN A O 1
ATOM 3246 N N . PRO A 1 425 ? -23.494 8.121 -5.022 1.00 92.19 425 PRO A N 1
ATOM 3247 C CA . PRO A 1 425 ? -22.928 7.510 -6.226 1.00 92.19 425 PRO A CA 1
ATOM 3248 C C . PRO A 1 425 ? -21.438 7.177 -6.078 1.00 92.19 425 PRO A C 1
ATOM 3250 O O . PRO A 1 425 ? -21.017 6.082 -6.449 1.00 92.19 425 PRO A O 1
ATOM 3253 N N . ALA A 1 426 ? -20.640 8.079 -5.492 1.00 92.06 426 ALA A N 1
ATOM 3254 C CA . ALA A 1 426 ? -19.213 7.840 -5.271 1.00 92.06 426 ALA A CA 1
ATOM 3255 C C . ALA A 1 426 ? -18.972 6.702 -4.264 1.00 92.06 426 ALA A C 1
ATOM 3257 O O . ALA A 1 426 ? -18.149 5.822 -4.517 1.00 92.06 426 ALA A O 1
ATOM 3258 N N . ALA A 1 427 ? -19.739 6.661 -3.169 1.00 92.19 427 ALA A N 1
ATOM 3259 C CA . ALA A 1 427 ? -19.713 5.562 -2.206 1.00 92.19 427 ALA A CA 1
ATOM 3260 C C . ALA A 1 427 ? -20.050 4.211 -2.868 1.00 92.19 427 ALA A C 1
ATOM 3262 O O . ALA A 1 427 ? -19.338 3.229 -2.657 1.00 92.19 427 ALA A O 1
ATOM 3263 N N . ALA A 1 428 ? -21.072 4.160 -3.730 1.00 92.31 428 ALA A N 1
ATOM 3264 C CA . ALA A 1 428 ? -21.435 2.953 -4.472 1.00 92.31 428 ALA A CA 1
ATOM 3265 C C . ALA A 1 428 ? -20.321 2.491 -5.435 1.00 92.31 428 ALA A C 1
ATOM 3267 O O . ALA A 1 428 ? -20.049 1.292 -5.533 1.00 92.31 428 ALA A O 1
ATOM 3268 N N . TRP A 1 429 ? -19.633 3.418 -6.113 1.00 93.62 429 TRP A N 1
ATOM 3269 C CA . TRP A 1 429 ? -18.466 3.104 -6.948 1.00 93.62 429 TRP A CA 1
ATOM 3270 C C . TRP A 1 429 ? -17.290 2.555 -6.134 1.00 93.62 429 TRP A C 1
ATOM 3272 O O . TRP A 1 429 ? -16.753 1.501 -6.478 1.00 93.62 429 TRP A O 1
ATOM 3282 N N . VAL A 1 430 ? -16.935 3.197 -5.017 1.00 94.44 430 VAL A N 1
ATOM 3283 C CA . VAL A 1 430 ? -15.886 2.711 -4.103 1.00 94.44 430 VAL A CA 1
ATOM 3284 C C . VAL A 1 430 ? -16.221 1.316 -3.573 1.00 94.44 430 VAL A C 1
ATOM 3286 O O . VAL A 1 430 ? -15.378 0.421 -3.608 1.00 94.44 430 VAL A O 1
ATOM 3289 N N . GLN A 1 431 ? -17.469 1.075 -3.170 1.00 93.38 431 GLN A N 1
ATOM 3290 C CA . GLN A 1 431 ? -17.912 -0.238 -2.698 1.00 93.38 431 GLN A CA 1
ATOM 3291 C C . GLN A 1 431 ? -17.886 -1.323 -3.795 1.00 93.38 431 GLN A C 1
ATOM 3293 O O . GLN A 1 431 ? -17.723 -2.505 -3.471 1.00 93.38 431 GLN A O 1
ATOM 3298 N N . ARG A 1 432 ? -17.998 -0.965 -5.080 1.00 93.94 432 ARG A N 1
ATOM 3299 C CA . ARG A 1 432 ? -17.800 -1.893 -6.212 1.00 93.94 432 ARG A CA 1
ATOM 3300 C C . ARG A 1 432 ? -16.321 -2.161 -6.506 1.00 93.94 432 ARG A C 1
ATOM 3302 O O . ARG A 1 432 ? -15.985 -3.291 -6.845 1.00 93.94 432 ARG A O 1
ATOM 3309 N N . LEU A 1 433 ? -15.448 -1.162 -6.352 1.00 95.44 433 LEU A N 1
ATOM 3310 C CA . LEU A 1 433 ? -14.009 -1.276 -6.629 1.00 95.44 433 LEU A CA 1
ATOM 3311 C C . LEU A 1 433 ? -13.214 -1.934 -5.492 1.00 95.44 433 LEU A C 1
ATOM 3313 O O . LEU A 1 433 ? -12.310 -2.721 -5.764 1.00 95.44 433 LEU A O 1
ATOM 3317 N N . ALA A 1 434 ? -13.545 -1.666 -4.226 1.00 95.69 434 ALA A N 1
ATOM 3318 C CA . ALA A 1 434 ? -12.777 -2.157 -3.077 1.00 95.69 434 ALA A CA 1
ATOM 3319 C C . ALA A 1 434 ? -12.565 -3.693 -3.042 1.00 95.69 434 ALA A C 1
ATOM 3321 O O . ALA A 1 434 ? -11.443 -4.110 -2.743 1.00 95.69 434 ALA A O 1
ATOM 3322 N N . PRO A 1 435 ? -13.540 -4.556 -3.411 1.00 93.81 435 PRO A N 1
ATOM 3323 C CA . PRO A 1 435 ? -13.340 -6.008 -3.489 1.00 93.81 435 PRO A CA 1
ATOM 3324 C C . PRO A 1 435 ? -12.416 -6.462 -4.629 1.00 93.81 435 PRO A C 1
ATOM 3326 O O . PRO A 1 435 ? -12.001 -7.615 -4.638 1.00 93.81 435 PRO A O 1
ATOM 3329 N N . LEU A 1 436 ? -12.112 -5.589 -5.596 1.00 96.38 436 LEU A N 1
ATOM 3330 C CA . LEU A 1 436 ? -11.214 -5.874 -6.720 1.00 96.38 436 LEU A CA 1
ATOM 3331 C C . LEU A 1 436 ? -9.757 -5.480 -6.417 1.00 96.38 436 LEU A C 1
ATOM 3333 O O . LEU A 1 436 ? -8.864 -5.823 -7.183 1.00 96.38 436 LEU A O 1
ATOM 3337 N N . THR A 1 437 ? -9.492 -4.768 -5.316 1.00 96.69 437 THR A N 1
ATOM 3338 C CA . THR A 1 437 ? -8.166 -4.186 -5.017 1.00 96.69 437 THR A CA 1
ATOM 3339 C C . THR A 1 437 ? -7.033 -5.213 -4.961 1.00 96.69 437 THR A C 1
ATOM 3341 O O . THR A 1 437 ? -5.950 -4.929 -5.466 1.00 96.69 437 THR A O 1
ATOM 3344 N N . LEU A 1 438 ? -7.285 -6.421 -4.439 1.00 95.38 438 LEU A N 1
ATOM 3345 C CA . LEU A 1 438 ? -6.310 -7.519 -4.432 1.00 95.38 438 LEU A CA 1
ATOM 3346 C C . LEU A 1 438 ? -5.946 -7.972 -5.855 1.00 95.38 438 LEU A C 1
ATOM 3348 O O . LEU A 1 438 ? -4.768 -8.041 -6.191 1.00 95.38 438 LEU A O 1
ATOM 3352 N N . GLY A 1 439 ? -6.943 -8.233 -6.705 1.00 96.75 439 GLY A N 1
ATOM 3353 C CA . GLY A 1 439 ? -6.711 -8.593 -8.106 1.00 96.75 439 GLY A CA 1
ATOM 3354 C C . GLY A 1 439 ? -6.062 -7.464 -8.911 1.00 96.75 439 GLY A C 1
ATOM 3355 O O . GLY A 1 439 ? -5.167 -7.725 -9.706 1.00 96.75 439 GLY A O 1
ATOM 3356 N N . ILE A 1 440 ? -6.418 -6.201 -8.649 1.00 98.19 440 ILE A N 1
ATOM 3357 C CA . ILE A 1 440 ? -5.762 -5.040 -9.269 1.00 98.19 440 ILE A CA 1
ATOM 3358 C C . ILE A 1 440 ? -4.271 -5.022 -8.913 1.00 98.19 440 ILE A C 1
ATOM 3360 O O . ILE A 1 440 ? -3.424 -4.940 -9.801 1.00 98.19 440 ILE A O 1
ATOM 3364 N N . TYR A 1 441 ? -3.944 -5.171 -7.628 1.00 97.38 441 TYR A N 1
ATOM 3365 C CA . TYR A 1 441 ? -2.563 -5.267 -7.160 1.00 97.38 441 TYR A CA 1
ATOM 3366 C C . TYR A 1 441 ? -1.809 -6.462 -7.787 1.00 97.38 441 TYR A C 1
ATOM 3368 O O . TYR A 1 441 ? -0.639 -6.318 -8.122 1.00 97.38 441 TYR A O 1
ATOM 3376 N N . LEU A 1 442 ? -2.467 -7.598 -8.032 1.00 97.31 442 LEU A N 1
ATOM 3377 C CA . LEU A 1 442 ? -1.847 -8.781 -8.647 1.00 97.31 442 LEU A CA 1
ATOM 3378 C C . LEU A 1 442 ? -1.637 -8.663 -10.166 1.00 97.31 442 LEU A C 1
ATOM 3380 O O . LEU A 1 442 ? -0.649 -9.176 -10.689 1.00 97.31 442 LEU A O 1
ATOM 3384 N N . ILE A 1 443 ? -2.557 -8.012 -10.885 1.00 97.56 443 ILE A N 1
ATOM 3385 C CA . ILE A 1 443 ? -2.589 -7.996 -12.358 1.00 97.56 443 ILE A CA 1
ATOM 3386 C C . ILE A 1 443 ? -1.871 -6.768 -12.946 1.00 97.56 443 ILE A C 1
ATOM 3388 O O . ILE A 1 443 ? -1.340 -6.855 -14.056 1.00 97.56 443 ILE A O 1
ATOM 3392 N N . HIS A 1 444 ? -1.810 -5.633 -12.235 1.00 97.62 444 HIS A N 1
ATOM 3393 C CA . HIS A 1 444 ? -1.289 -4.376 -12.798 1.00 97.62 444 HIS A CA 1
ATOM 3394 C C . HIS A 1 444 ? 0.101 -4.445 -13.466 1.00 97.62 444 HIS A C 1
ATOM 3396 O O . HIS A 1 444 ? 0.254 -3.785 -14.492 1.00 97.62 444 HIS A O 1
ATOM 3402 N N . PRO A 1 445 ? 1.093 -5.242 -13.012 1.00 96.44 445 PRO A N 1
ATOM 3403 C CA . PRO A 1 445 ? 2.399 -5.339 -13.673 1.00 96.44 445 PRO A CA 1
ATOM 3404 C C . PRO A 1 445 ? 2.315 -5.856 -15.110 1.00 96.44 445 PRO A C 1
ATOM 3406 O O . PRO A 1 445 ? 3.076 -5.410 -15.966 1.00 96.44 445 PRO A O 1
ATOM 3409 N N . LEU A 1 446 ? 1.373 -6.766 -15.394 1.00 96.12 446 LEU A N 1
ATOM 3410 C CA . LEU A 1 446 ? 1.139 -7.274 -16.749 1.00 96.12 446 LEU A CA 1
ATOM 3411 C C . LEU A 1 446 ? 0.638 -6.157 -17.671 1.00 96.12 446 LEU A C 1
ATOM 3413 O O . LEU A 1 446 ? 1.099 -6.034 -18.805 1.00 96.12 446 LEU A O 1
ATOM 3417 N N . TRP A 1 447 ? -0.271 -5.317 -17.168 1.00 97.19 447 TRP A N 1
ATOM 3418 C CA . TRP A 1 447 ? -0.775 -4.165 -17.914 1.00 97.19 447 TRP A CA 1
ATOM 3419 C C . TRP A 1 447 ? 0.273 -3.069 -18.063 1.00 97.19 447 TRP A C 1
ATOM 3421 O O . TRP A 1 447 ? 0.380 -2.517 -19.150 1.00 97.19 447 TRP A O 1
ATOM 3431 N N . LEU A 1 448 ? 1.086 -2.788 -17.040 1.00 95.38 448 LEU A N 1
ATOM 3432 C CA . LEU A 1 448 ? 2.194 -1.833 -17.151 1.00 95.38 448 LEU A CA 1
ATOM 3433 C C . LEU A 1 448 ? 3.204 -2.259 -18.225 1.00 95.38 448 LEU A C 1
ATOM 3435 O O . LEU A 1 448 ? 3.569 -1.450 -19.076 1.00 95.38 448 LEU A O 1
ATOM 3439 N N . GLU A 1 449 ? 3.598 -3.533 -18.246 1.00 92.75 449 GLU A N 1
ATOM 3440 C CA . GLU A 1 449 ? 4.510 -4.059 -19.264 1.00 92.75 449 GLU A CA 1
ATOM 3441 C C . GLU A 1 449 ? 3.895 -4.043 -20.675 1.00 92.75 449 GLU A C 1
ATOM 3443 O O . GLU A 1 449 ? 4.581 -3.717 -21.645 1.00 92.75 449 GLU A O 1
ATOM 3448 N N . LEU A 1 450 ? 2.602 -4.356 -20.817 1.00 94.62 450 LEU A N 1
ATOM 3449 C CA . LEU A 1 450 ? 1.925 -4.310 -22.115 1.00 94.62 450 LEU A CA 1
ATOM 3450 C C . LEU A 1 450 ? 1.723 -2.872 -22.620 1.00 94.62 450 LEU A C 1
ATOM 3452 O O . LEU A 1 450 ? 1.976 -2.601 -23.793 1.00 94.62 450 LEU A O 1
ATOM 3456 N N . LEU A 1 451 ? 1.328 -1.943 -21.744 1.00 95.62 451 LEU A N 1
ATOM 3457 C CA . LEU A 1 451 ? 1.185 -0.520 -22.067 1.00 95.62 451 LEU A CA 1
ATOM 3458 C C . LEU A 1 451 ? 2.526 0.072 -22.521 1.00 95.62 451 LEU A C 1
ATOM 3460 O O . LEU A 1 451 ? 2.595 0.703 -23.577 1.00 95.62 451 LEU A O 1
ATOM 3464 N N . ARG A 1 452 ? 3.616 -0.252 -21.814 1.00 91.88 452 ARG A N 1
ATOM 3465 C CA . ARG A 1 452 ? 4.983 0.136 -22.189 1.00 91.88 452 ARG A CA 1
ATOM 3466 C C . ARG A 1 452 ? 5.355 -0.331 -23.602 1.00 91.88 452 ARG A C 1
ATOM 3468 O O . ARG A 1 452 ? 5.966 0.430 -24.348 1.00 91.88 452 ARG A O 1
ATOM 3475 N N . ARG A 1 453 ? 4.953 -1.546 -24.005 1.00 91.50 453 ARG A N 1
ATOM 3476 C CA . ARG A 1 453 ? 5.200 -2.096 -25.359 1.00 91.50 453 ARG A CA 1
ATOM 3477 C C . ARG A 1 453 ? 4.433 -1.380 -26.470 1.00 91.50 453 ARG A C 1
ATOM 3479 O O . ARG A 1 453 ? 4.934 -1.337 -27.588 1.00 91.50 453 ARG A O 1
ATOM 3486 N N . VAL A 1 454 ? 3.261 -0.813 -26.178 1.00 94.12 454 VAL A N 1
ATOM 3487 C CA . VAL A 1 454 ? 2.486 0.004 -27.136 1.00 94.12 454 VAL A CA 1
ATOM 3488 C C . VAL A 1 454 ? 2.801 1.505 -27.039 1.00 94.12 454 VAL A C 1
ATOM 3490 O O . VAL A 1 454 ? 2.104 2.318 -27.635 1.00 94.12 454 VA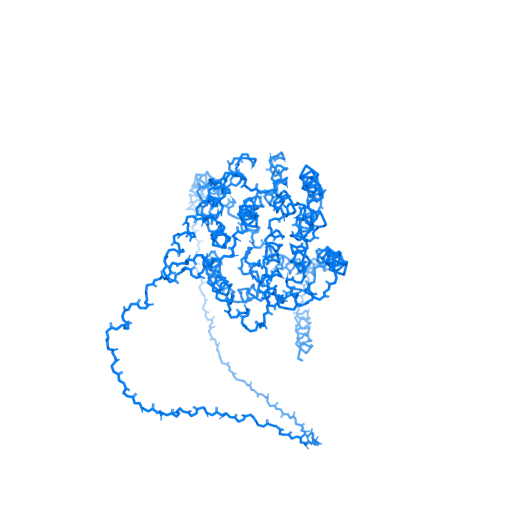L A O 1
ATOM 3493 N N . GLY A 1 455 ? 3.858 1.886 -26.310 1.00 91.44 455 GLY A N 1
ATOM 3494 C CA . GLY A 1 455 ? 4.312 3.275 -26.186 1.00 91.44 455 GLY A CA 1
ATOM 3495 C C . GLY A 1 455 ? 3.595 4.106 -25.115 1.00 91.44 455 GLY A C 1
ATOM 3496 O O . GLY A 1 455 ? 3.822 5.309 -25.039 1.00 91.44 455 GLY A O 1
ATOM 3497 N N . LEU A 1 456 ? 2.767 3.490 -24.266 1.00 91.94 456 LEU A N 1
ATOM 3498 C CA . LEU A 1 456 ? 2.096 4.145 -23.141 1.00 91.94 456 LEU A CA 1
ATOM 3499 C C . LEU A 1 456 ? 2.871 3.886 -21.842 1.00 91.94 456 LEU A C 1
ATOM 3501 O O . LEU A 1 456 ? 2.735 2.841 -21.209 1.00 91.94 456 LEU A O 1
ATOM 3505 N N . TYR A 1 457 ? 3.713 4.841 -21.457 1.00 90.12 457 TYR A N 1
ATOM 3506 C CA . TYR A 1 457 ? 4.518 4.803 -20.234 1.00 90.12 457 TYR A CA 1
ATOM 3507 C C . TYR A 1 457 ? 4.664 6.210 -19.632 1.00 90.12 457 TYR A C 1
ATOM 3509 O O . TYR A 1 457 ? 4.394 7.213 -20.294 1.00 90.12 457 TYR A O 1
ATOM 3517 N N . GLY A 1 458 ? 5.103 6.300 -18.370 1.00 87.06 458 GLY A N 1
ATOM 3518 C CA . GLY A 1 458 ? 5.063 7.542 -17.582 1.00 87.06 458 GLY A CA 1
ATOM 3519 C C . GLY A 1 458 ? 5.780 8.752 -18.203 1.00 87.06 458 GLY A C 1
ATOM 3520 O O . GLY A 1 458 ? 5.356 9.883 -17.984 1.00 87.06 458 GLY A O 1
ATOM 3521 N N . SER A 1 459 ? 6.820 8.515 -19.006 1.00 87.44 459 SER A N 1
ATOM 3522 C CA . SER A 1 459 ? 7.614 9.526 -19.723 1.00 87.44 459 SER A CA 1
ATOM 3523 C C . SER A 1 459 ? 7.346 9.592 -21.238 1.00 87.44 459 SER A C 1
ATOM 3525 O O . SER A 1 459 ? 8.100 10.239 -21.962 1.00 87.44 459 SER A O 1
ATOM 3527 N N . ALA A 1 460 ? 6.276 8.958 -21.738 1.00 87.25 460 ALA A N 1
ATOM 3528 C CA . ALA A 1 460 ? 5.822 9.119 -23.128 1.00 87.25 460 ALA A CA 1
ATOM 3529 C C . ALA A 1 460 ? 5.230 10.521 -23.392 1.00 87.25 460 ALA A C 1
ATOM 3531 O O . ALA A 1 460 ? 5.240 11.013 -24.518 1.00 87.25 460 ALA A O 1
ATOM 3532 N N . LEU A 1 461 ? 4.744 11.170 -22.331 1.00 88.75 461 LEU A N 1
ATOM 3533 C CA . LEU A 1 461 ? 4.379 12.586 -22.259 1.00 88.75 461 LEU A CA 1
ATOM 3534 C C . LEU A 1 461 ? 5.138 13.224 -21.083 1.00 88.75 461 LEU A C 1
ATOM 3536 O O . LEU A 1 461 ? 5.847 12.533 -20.350 1.00 88.75 461 LEU A O 1
ATOM 3540 N N . HIS A 1 462 ? 4.959 14.530 -20.850 1.00 90.94 462 HIS A N 1
ATOM 3541 C CA . HIS A 1 462 ? 5.474 15.159 -19.629 1.00 90.94 462 HIS A CA 1
ATOM 3542 C C . HIS A 1 462 ? 4.967 14.392 -18.385 1.00 90.94 462 HIS A C 1
ATOM 3544 O O . HIS A 1 462 ? 3.757 14.156 -18.305 1.00 90.94 462 HIS A O 1
ATOM 3550 N N . PRO A 1 463 ? 5.820 14.022 -17.406 1.00 91.69 463 PRO A N 1
ATOM 3551 C CA . PRO A 1 463 ? 5.445 13.116 -16.314 1.00 91.69 463 PRO A CA 1
ATOM 3552 C C . PRO A 1 463 ? 4.213 13.529 -15.502 1.00 91.69 463 PRO A C 1
ATOM 3554 O O . PRO A 1 463 ? 3.453 12.659 -15.087 1.00 91.69 463 PRO A O 1
ATOM 3557 N N . ALA A 1 464 ? 3.940 14.834 -15.369 1.00 92.56 464 ALA A N 1
ATOM 3558 C CA . ALA A 1 464 ? 2.711 15.355 -14.748 1.00 92.56 464 ALA A CA 1
ATOM 3559 C C . ALA A 1 464 ? 1.408 14.830 -15.390 1.00 92.56 464 ALA A C 1
ATOM 3561 O O . ALA A 1 464 ? 0.373 14.791 -14.733 1.00 92.56 464 ALA A O 1
ATOM 3562 N N . VAL A 1 465 ? 1.454 14.439 -16.668 1.00 94.62 465 VAL A N 1
ATOM 3563 C CA . VAL A 1 465 ? 0.326 13.892 -17.439 1.00 94.62 465 VAL A CA 1
ATOM 3564 C C . VAL A 1 465 ? 0.555 12.414 -17.753 1.00 94.62 465 VAL A C 1
ATOM 3566 O O . VAL A 1 465 ? -0.341 11.597 -17.549 1.00 94.62 465 VAL A O 1
ATOM 3569 N N . GLY A 1 466 ? 1.761 12.053 -18.205 1.00 94.44 466 GLY A N 1
ATOM 3570 C CA . GLY A 1 466 ? 2.101 10.686 -18.605 1.00 94.44 466 GLY A CA 1
ATOM 3571 C C . GLY A 1 466 ? 1.986 9.674 -17.464 1.00 94.44 466 GLY A C 1
ATOM 3572 O O . GLY A 1 466 ? 1.464 8.576 -17.681 1.00 94.44 466 GLY A O 1
ATOM 3573 N N . ILE A 1 467 ? 2.396 10.042 -16.242 1.00 95.31 467 ILE A N 1
ATOM 3574 C CA . ILE A 1 467 ? 2.307 9.156 -15.075 1.00 95.31 467 ILE A CA 1
ATOM 3575 C C . ILE A 1 467 ? 0.835 8.925 -14.666 1.00 95.31 467 ILE A C 1
ATOM 3577 O O . ILE A 1 467 ? 0.414 7.764 -14.688 1.00 95.31 467 ILE A O 1
ATOM 3581 N N . PRO A 1 468 ? 0.004 9.957 -14.382 1.00 96.50 468 PRO A N 1
ATOM 3582 C CA . PRO A 1 468 ? -1.407 9.744 -14.048 1.00 96.50 468 PRO A CA 1
ATOM 3583 C C . PRO A 1 468 ? -2.217 9.061 -15.153 1.00 96.50 468 PRO A C 1
ATOM 3585 O O . PRO A 1 468 ? -3.027 8.187 -14.848 1.00 96.50 468 PRO A O 1
ATOM 3588 N N . ALA A 1 469 ? -1.994 9.406 -16.427 1.00 96.69 469 ALA A N 1
ATOM 3589 C CA . ALA A 1 469 ? -2.724 8.804 -17.543 1.00 96.69 469 ALA A CA 1
ATOM 3590 C C . ALA A 1 469 ? -2.408 7.306 -17.690 1.00 96.69 469 ALA A C 1
ATOM 3592 O O . ALA A 1 469 ? -3.326 6.487 -17.751 1.00 96.69 469 ALA A O 1
ATOM 3593 N N . THR A 1 470 ? -1.124 6.930 -17.672 1.00 96.88 470 THR A N 1
ATOM 3594 C CA . THR A 1 470 ? -0.714 5.516 -17.744 1.00 96.88 470 THR A CA 1
ATOM 3595 C C . THR A 1 470 ? -1.249 4.735 -16.542 1.00 96.88 470 THR A C 1
ATOM 3597 O O . THR A 1 470 ? -1.779 3.638 -16.711 1.00 96.88 470 THR A O 1
ATOM 3600 N N . ALA A 1 471 ? -1.181 5.311 -15.336 1.00 97.75 471 ALA A N 1
ATOM 3601 C CA . ALA A 1 471 ? -1.688 4.675 -14.123 1.00 97.75 471 ALA A CA 1
ATOM 3602 C C . ALA A 1 471 ? -3.211 4.477 -14.154 1.00 97.75 471 ALA A C 1
ATOM 3604 O O . ALA A 1 471 ? -3.691 3.409 -13.780 1.00 97.75 471 ALA A O 1
ATOM 3605 N N . LEU A 1 472 ? -3.974 5.458 -14.648 1.00 97.94 472 LEU A N 1
ATOM 3606 C CA . LEU A 1 472 ? -5.427 5.360 -14.800 1.00 97.94 472 LEU A CA 1
ATOM 3607 C C . LEU A 1 472 ? -5.829 4.267 -15.798 1.00 97.94 472 LEU A C 1
ATOM 3609 O O . LEU A 1 472 ? -6.733 3.479 -15.508 1.00 97.94 472 LEU A O 1
ATOM 3613 N N . VAL A 1 473 ? -5.143 4.176 -16.942 1.00 98.12 473 VAL A N 1
ATOM 3614 C CA . VAL A 1 473 ? -5.381 3.119 -17.938 1.00 98.12 473 VAL A CA 1
ATOM 3615 C C . VAL A 1 473 ? -5.018 1.747 -17.360 1.00 98.12 473 VAL A C 1
ATOM 3617 O O . VAL A 1 473 ? -5.844 0.834 -17.392 1.00 98.12 473 VAL A O 1
ATOM 3620 N N . ALA A 1 474 ? -3.837 1.605 -16.753 1.00 98.31 474 ALA A N 1
ATOM 3621 C CA . ALA A 1 474 ? -3.390 0.358 -16.133 1.00 98.31 474 ALA A CA 1
ATOM 3622 C C . ALA A 1 474 ? -4.327 -0.104 -15.007 1.00 98.31 474 ALA A C 1
ATOM 3624 O O . ALA A 1 474 ? -4.707 -1.275 -14.960 1.00 98.31 474 ALA A O 1
ATOM 3625 N N . PHE A 1 475 ? -4.755 0.808 -14.130 1.00 98.44 475 PHE A N 1
ATOM 3626 C CA . PHE A 1 475 ? -5.705 0.527 -13.053 1.00 98.44 475 PHE A CA 1
ATOM 3627 C C . PHE A 1 475 ? -7.066 0.082 -13.603 1.00 98.44 475 PHE A C 1
ATOM 3629 O O . PHE A 1 475 ? -7.616 -0.916 -13.141 1.00 98.44 475 PHE A O 1
ATOM 3636 N N . SER A 1 476 ? -7.581 0.764 -14.632 1.00 98.25 476 SER A N 1
ATOM 3637 C CA . SER A 1 476 ? -8.868 0.438 -15.262 1.00 98.25 476 SER A CA 1
ATOM 3638 C C . SER A 1 476 ? -8.851 -0.938 -15.937 1.00 98.25 476 SER A C 1
ATOM 3640 O O . SER A 1 476 ? -9.753 -1.747 -15.714 1.00 98.25 476 SER A O 1
ATOM 3642 N N . LEU A 1 477 ? -7.793 -1.249 -16.696 1.00 98.38 477 LEU A N 1
ATOM 3643 C CA . LEU A 1 477 ? -7.600 -2.563 -17.322 1.00 98.38 477 LEU A CA 1
ATOM 3644 C C . LEU A 1 477 ? -7.423 -3.672 -16.273 1.00 98.38 477 LEU A C 1
ATOM 3646 O O . LEU A 1 477 ? -7.993 -4.758 -16.411 1.00 98.38 477 LEU A O 1
ATOM 3650 N N . SER A 1 478 ? -6.717 -3.389 -15.176 1.00 98.31 478 SER A N 1
ATOM 3651 C CA . SER A 1 478 ? -6.561 -4.313 -14.043 1.00 98.31 478 SER A CA 1
ATOM 3652 C C . SER A 1 478 ? -7.884 -4.564 -13.314 1.00 98.31 478 SER A C 1
ATOM 3654 O O . SER A 1 478 ? -8.182 -5.704 -12.957 1.00 98.31 478 SER A O 1
ATOM 3656 N N . ALA A 1 479 ? -8.712 -3.532 -13.129 1.00 97.94 479 ALA A N 1
ATOM 3657 C CA . ALA A 1 479 ? -10.030 -3.644 -12.511 1.00 97.94 479 ALA A CA 1
ATOM 3658 C C . ALA A 1 479 ? -10.991 -4.460 -13.389 1.00 97.94 479 ALA A C 1
ATOM 3660 O O . ALA A 1 479 ? -11.643 -5.378 -12.888 1.00 97.94 479 ALA A O 1
ATOM 3661 N N . ALA A 1 480 ? -11.016 -4.199 -14.700 1.00 97.69 480 ALA A N 1
ATOM 3662 C CA . ALA A 1 480 ? -11.786 -4.977 -15.670 1.00 97.69 480 ALA A CA 1
ATOM 3663 C C . ALA A 1 480 ? -11.338 -6.450 -15.705 1.00 97.69 480 ALA A C 1
ATOM 3665 O O . ALA A 1 480 ? -12.169 -7.354 -15.613 1.00 97.69 480 ALA A O 1
ATOM 3666 N N . SER A 1 481 ? -10.024 -6.699 -15.730 1.00 97.50 481 SER A N 1
ATOM 3667 C CA . SER A 1 481 ? -9.444 -8.050 -15.671 1.00 97.50 481 SER A CA 1
ATOM 3668 C C . SER A 1 481 ? -9.813 -8.777 -14.378 1.00 97.50 481 SER A C 1
ATOM 3670 O O . SER A 1 481 ? -10.193 -9.943 -14.408 1.00 97.50 481 SER A O 1
ATOM 3672 N N . THR A 1 482 ? -9.761 -8.082 -13.239 1.00 97.25 482 THR A N 1
ATOM 3673 C CA . THR A 1 482 ? -10.144 -8.637 -11.933 1.00 97.25 482 THR A CA 1
ATOM 3674 C C . THR A 1 482 ? -11.633 -8.966 -11.874 1.00 97.25 482 THR A C 1
ATOM 3676 O O . THR A 1 482 ? -12.016 -10.007 -11.341 1.00 97.25 482 THR A O 1
ATOM 3679 N N . ALA A 1 483 ? -12.489 -8.107 -12.431 1.00 96.25 483 ALA A N 1
ATOM 3680 C CA . ALA A 1 483 ? -13.923 -8.359 -12.511 1.00 96.25 483 ALA A CA 1
ATOM 3681 C C . ALA A 1 483 ? -14.230 -9.582 -13.394 1.00 96.25 483 ALA A C 1
ATOM 3683 O O . ALA A 1 483 ? -15.029 -10.431 -12.991 1.00 96.25 483 ALA A O 1
ATOM 3684 N N . LEU A 1 484 ? -13.546 -9.708 -14.539 1.00 96.25 484 LEU A N 1
ATOM 3685 C CA . LEU A 1 484 ? -13.664 -10.840 -15.460 1.00 96.25 484 LEU A CA 1
ATOM 3686 C C . LEU A 1 484 ? -13.173 -12.151 -14.828 1.00 96.25 484 LEU A C 1
ATOM 3688 O O . LEU A 1 484 ? -13.945 -13.097 -14.719 1.00 96.25 484 LEU A O 1
ATOM 3692 N N . LEU A 1 485 ? -11.935 -12.211 -14.330 1.00 94.75 485 LEU A N 1
ATOM 3693 C CA . LEU A 1 485 ? -11.408 -13.400 -13.642 1.00 94.75 485 LEU A CA 1
ATOM 3694 C C . LEU A 1 485 ? -12.232 -13.739 -12.389 1.00 94.75 485 LEU A C 1
ATOM 3696 O O . LEU A 1 485 ? -12.492 -14.902 -12.096 1.00 94.75 485 LEU A O 1
ATOM 3700 N N . GLY A 1 486 ? -12.725 -12.720 -11.684 1.00 93.06 486 GLY A N 1
ATOM 3701 C CA . GLY A 1 486 ? -13.630 -12.867 -10.551 1.00 93.06 486 GLY A CA 1
ATOM 3702 C C . GLY A 1 486 ? -15.018 -13.412 -10.913 1.00 93.06 486 GLY A C 1
ATOM 3703 O O . GLY A 1 486 ? -15.717 -13.892 -10.017 1.00 93.06 486 GLY A O 1
ATOM 3704 N N . SER A 1 487 ? -15.447 -13.363 -12.178 1.00 91.94 487 SER A N 1
ATOM 3705 C CA . SER A 1 487 ? -16.702 -13.985 -12.621 1.00 91.94 487 SER A CA 1
ATOM 3706 C C . SER A 1 487 ? -16.531 -15.494 -12.845 1.00 91.94 487 SER A C 1
ATOM 3708 O O . SER A 1 487 ? -17.409 -16.265 -12.453 1.00 91.94 487 SER A O 1
ATOM 3710 N N . LEU A 1 488 ? -15.370 -15.927 -13.344 1.00 93.38 488 LEU A N 1
ATOM 3711 C CA . LEU A 1 488 ? -15.060 -17.314 -13.705 1.00 93.38 488 LEU A CA 1
ATOM 3712 C C . LEU A 1 488 ? -14.879 -18.227 -12.468 1.00 93.38 488 LEU A C 1
ATOM 3714 O O . LEU A 1 488 ? -13.999 -17.959 -11.649 1.00 93.38 488 LEU A O 1
ATOM 3718 N N . PRO A 1 489 ? -15.638 -19.335 -12.316 1.00 86.44 489 PRO A N 1
ATOM 3719 C CA . PRO A 1 489 ? -15.632 -20.147 -11.091 1.00 86.44 489 PRO A CA 1
ATOM 3720 C C . PRO A 1 489 ? -14.253 -20.656 -10.650 1.00 86.44 489 PRO A C 1
ATOM 3722 O O . PRO A 1 489 ? -13.925 -20.578 -9.468 1.00 86.44 489 PRO A O 1
ATOM 3725 N N . TYR A 1 490 ? -13.444 -21.140 -11.597 1.00 87.06 490 TYR A N 1
ATOM 3726 C CA . TYR A 1 490 ? -12.182 -21.837 -11.322 1.00 87.06 490 TYR A CA 1
ATOM 3727 C C . TYR A 1 490 ? -11.013 -20.910 -10.964 1.00 87.06 490 TYR A C 1
ATOM 3729 O O . TYR A 1 490 ? -10.109 -21.324 -10.245 1.00 87.06 490 TYR A O 1
ATOM 3737 N N . VAL A 1 491 ? -11.029 -19.658 -11.435 1.00 89.31 491 VAL A N 1
ATOM 3738 C CA . VAL A 1 491 ? -9.942 -18.680 -11.212 1.00 89.31 491 VAL A CA 1
ATOM 3739 C C . VAL A 1 491 ? -10.337 -17.529 -10.286 1.00 89.31 491 VAL A C 1
ATOM 3741 O O . VAL A 1 491 ? -9.471 -16.799 -9.820 1.00 89.31 491 VAL A O 1
ATOM 3744 N N . ARG A 1 492 ? -11.618 -17.405 -9.910 1.00 91.31 492 ARG A N 1
ATOM 3745 C CA . ARG A 1 492 ? -12.109 -16.398 -8.951 1.00 91.31 492 ARG A CA 1
ATOM 3746 C C . ARG A 1 492 ? -11.288 -16.333 -7.657 1.00 91.31 492 ARG A C 1
ATOM 3748 O O . ARG A 1 492 ? -11.102 -15.245 -7.123 1.00 91.31 492 ARG A O 1
ATOM 3755 N N . ALA A 1 493 ? -10.815 -17.477 -7.161 1.00 90.44 493 ALA A N 1
ATOM 3756 C CA . ALA A 1 493 ? -10.050 -17.577 -5.918 1.00 90.44 493 ALA A CA 1
ATOM 3757 C C . ALA A 1 493 ? -8.600 -17.060 -6.013 1.00 90.44 493 ALA A C 1
ATOM 3759 O O . ALA A 1 493 ? -7.978 -16.864 -4.976 1.00 90.44 493 ALA A O 1
ATOM 3760 N N . SER A 1 494 ? -8.050 -16.814 -7.210 1.00 91.81 494 SER A N 1
ATOM 3761 C CA . SER A 1 494 ? -6.723 -16.190 -7.351 1.00 91.81 494 SER A CA 1
ATOM 3762 C C . SER A 1 494 ? -6.769 -14.658 -7.344 1.00 91.81 494 SER A C 1
ATOM 3764 O O . SER A 1 494 ? -5.715 -14.028 -7.390 1.00 91.81 494 SER A O 1
ATOM 3766 N N . VAL A 1 495 ? -7.961 -14.047 -7.293 1.00 90.44 495 VAL A N 1
ATOM 3767 C CA . VAL A 1 495 ? -8.153 -12.587 -7.403 1.00 90.44 495 VAL A CA 1
ATOM 3768 C C . VAL A 1 495 ? -9.158 -11.992 -6.392 1.00 90.44 495 VAL A C 1
ATOM 3770 O O . VAL A 1 495 ? -9.535 -10.828 -6.543 1.00 90.44 495 VAL A O 1
ATOM 3773 N N . ARG A 1 496 ? -9.618 -12.756 -5.384 1.00 81.69 496 ARG A N 1
ATOM 3774 C CA . ARG A 1 496 ? -10.634 -12.344 -4.384 1.00 81.69 496 ARG A CA 1
ATOM 3775 C C . ARG A 1 496 ? -10.369 -12.852 -2.964 1.00 81.69 496 ARG A C 1
ATOM 3777 O O . ARG A 1 496 ? -9.888 -13.995 -2.835 1.00 81.69 496 ARG A O 1
#

Nearest PDB structures (foldseek):
  9ivk-assembly1_A  TM=2.035E-01  e=3.480E+00  artificial sequences
  2l10-assembly1_A  TM=2.835E-01  e=5.574E+00  Mus musculus
  8ju0-assembly1_A  TM=3.182E-01  e=7.523E+00  Homo sapiens